Protein AF-A0A7C3IWN6-F1 (afdb_monomer)

Secondary structure (DSSP, 8-state):
-------HHHHHHHHHHHHHHHHHHHH--SS--SS--HHHHHHHHHHHHHHHHHHBSSHHHHHHTSTT--HHHHHHHHHHHHH-SS--BSB-SS-HHHHHTS-HHHHHHHHHHHHHHHHH-HHHHHHHHHHHHHTT---HHHHHHHHHHHHT-TTHHHHHHHTHHHHHHHHHHHH-HHHHHHHHHHHHHHHHTTT--SSHHHHHHHHHHTGGG-SSS-HHHHHHHHHHHHT---GGG--TTT-HHHHHHHHHTT-SSS-SSS-HHHHHHHHTSTTSTTHHHHTSSHHHHHHHHHHHHHH-S---HHHHHHHHHHHHTTT------GGG---HHHHHHHHHHH---HHHHHHHHHHHHHT--TT-S-SEEEEEE--SGGGG--STT-TTHHHHHHHHHHHHHHHHSSEEEEEE--SSS--HHHHHHHHHHT-BTTB--SEEEEES-S--SSSTTHHHHHHHHHHHHH-----EEEEE----TTTTTTS--S-SSSEEEEE-SSGGGHHHHHHHHHHHHHHHHHHHHHHHHHHH----SS--TT---

Solvent-accessible surface area (backbone atoms only — not comparable to full-atom values): 29205 Å² total; per-residue (Å²): 136,93,76,70,70,66,52,75,73,53,46,58,56,48,39,54,45,47,50,53,35,50,30,40,28,19,15,22,67,58,56,44,29,80,90,32,56,34,67,54,19,50,48,36,50,49,52,42,45,51,50,24,28,52,47,19,57,59,49,40,41,59,51,33,54,43,61,34,45,23,62,46,40,36,41,51,36,54,52,46,49,65,71,43,75,86,65,58,33,80,43,51,66,55,58,68,60,53,35,60,76,69,37,41,52,53,26,26,50,47,43,22,52,45,48,34,30,75,77,68,30,60,71,52,50,56,48,41,49,47,48,32,52,76,70,70,57,66,51,70,69,55,36,51,48,53,43,8,56,54,55,28,34,92,59,39,69,58,46,40,65,73,40,21,72,60,53,38,54,41,51,39,58,58,56,30,67,71,51,43,54,52,52,50,51,51,37,53,48,22,62,76,56,77,72,45,72,95,46,71,67,57,50,53,52,42,44,71,75,48,48,68,23,17,81,86,50,56,73,68,62,50,31,52,51,52,27,49,41,73,70,72,52,61,75,88,77,40,46,60,87,85,28,56,44,63,29,38,45,61,47,37,62,61,41,65,81,86,44,32,61,53,44,67,72,54,49,52,57,43,41,68,32,85,85,24,76,48,10,76,82,35,41,70,46,75,66,33,38,51,54,44,51,30,52,49,63,66,49,41,72,59,67,50,52,52,57,49,51,65,33,47,72,61,28,54,79,51,72,37,88,71,94,70,67,54,68,74,37,86,48,66,66,34,53,42,55,40,26,76,74,75,51,79,48,72,66,55,50,51,21,50,51,54,46,20,56,77,48,31,43,84,84,51,90,45,46,33,34,38,34,40,38,55,58,22,62,74,38,39,46,42,77,67,50,41,63,42,44,29,39,40,40,43,58,48,33,52,46,20,48,62,56,35,30,80,42,73,48,81,33,58,32,68,66,69,47,33,41,59,38,64,30,50,56,54,49,57,70,73,48,43,96,91,57,58,62,58,31,37,40,37,34,38,72,39,72,43,72,70,53,72,55,46,40,24,52,52,51,52,50,51,38,68,75,64,70,52,96,58,54,32,32,35,37,24,33,60,49,39,45,42,58,82,79,66,72,47,66,55,32,99,64,84,49,48,80,37,53,33,53,33,60,52,15,48,55,50,52,56,49,48,54,45,37,77,79,41,44,66,62,51,51,52,52,52,51,52,53,38,67,68,47,89,58,54,75,45,59,70,88,80,84,81,128

Nearest PDB structures (foldseek):
  8q3y-assembly1_B  TM=4.444E-01  e=5.838E+00  Thermoanaerobacter brockii subsp. finnii Ako-1
  2vy9-assembly2_B  TM=4.119E-01  e=6.347E+00  Neomoorella thermoacetica

pLDDT: mean 85.52, std 11.86, range [25.98, 97.94]

Foldseek 3Di:
DPAWPDDPVLLVLLLVLLLLLLLLFLFLQLDDFPPDHSVLSLVLLLVSLQSNFQAELCRLLLSLLAWNTHLSSLLNNLLVCLVCVDDTHPDYRDDPCCCPVVCLVVLSNLSSLVNSCVQPRPVSVLVSLVVCVVVLRADPSNLLLLLLVQQLDPCNLQCCQVVLQSNLVSLCSRQPDVLLVLLLVLLVCCLVVVNDGPDVVSVVSCVVRHCVSHVPDDSNLSSQSSCSSVVNHDLVSADCVSRVAVVLLVVLLAPVLPHAARDLVSSCVNLCDPPHNCVVVQPVDPVSVLQNSLSNVLRHDHQDLLRCLQCVVVNVVSVRDDDGQLLNDQDLVSLVVSCVVPNDDPSSVVSLLSNLLVLAQPPPPWAEEEEEAEPAPCQQGDVSNPGNQSVSQRVSLVSNVVNHYNHYDYFYDDDNFDDVQVSVVVSVVPDDPVRHGQEYEYEDLLDHPVDQLNNQVSVVVVCVVVVDPYQYEYEYCRRDSQSPHPSHDSHPDRYHYHYHVHSSSVSVSVVSVVSVVPVRVSSVVSSVVSVPNPRDSNPPPPPDD

Mean predicted aligned error: 8.14 Å

Structure (mmCIF, N/CA/C/O backbone):
data_AF-A0A7C3IWN6-F1
#
_entry.id   AF-A0A7C3IWN6-F1
#
loop_
_atom_site.group_PDB
_atom_site.id
_atom_site.type_symbol
_atom_site.label_atom_id
_atom_site.label_alt_id
_atom_site.label_comp_id
_atom_site.label_asym_id
_atom_site.label_entity_id
_atom_site.label_seq_id
_atom_site.pdbx_PDB_ins_code
_atom_site.Cartn_x
_atom_site.Cartn_y
_atom_site.Cartn_z
_atom_site.occupancy
_atom_site.B_iso_or_equiv
_atom_site.auth_seq_id
_atom_site.auth_comp_id
_atom_site.auth_asym_id
_atom_site.auth_atom_id
_atom_site.pdbx_PDB_model_num
ATOM 1 N N . MET A 1 1 ? 15.234 6.801 25.440 1.00 51.56 1 MET A N 1
ATOM 2 C CA . MET A 1 1 ? 14.838 8.104 26.023 1.00 51.56 1 MET A CA 1
ATOM 3 C C . MET A 1 1 ? 14.051 7.886 27.306 1.00 51.56 1 MET A C 1
ATOM 5 O O . MET A 1 1 ? 13.189 7.011 27.301 1.00 51.56 1 MET A O 1
ATOM 9 N N . GLU A 1 2 ? 14.326 8.645 28.375 1.00 46.66 2 GLU A N 1
ATOM 10 C CA . GLU A 1 2 ? 13.644 8.454 29.668 1.00 46.66 2 GLU A CA 1
ATOM 11 C C . GLU A 1 2 ? 12.319 9.219 29.835 1.00 46.66 2 GLU A C 1
ATOM 13 O O . GLU A 1 2 ? 11.470 8.698 30.548 1.00 46.66 2 GLU A O 1
ATOM 18 N N . GLN A 1 3 ? 12.033 10.358 29.175 1.00 59.91 3 GLN A N 1
ATOM 19 C CA . GLN A 1 3 ? 10.732 11.047 29.352 1.00 59.91 3 GLN A CA 1
ATOM 20 C C . GLN A 1 3 ? 10.265 11.841 28.110 1.00 59.91 3 GLN A C 1
ATOM 22 O O . GLN A 1 3 ? 11.054 12.544 27.487 1.00 59.91 3 GLN A O 1
ATOM 27 N N . LEU A 1 4 ? 8.968 11.745 27.760 1.00 72.44 4 LEU A N 1
ATOM 28 C CA . LEU A 1 4 ? 8.301 12.650 26.800 1.00 72.44 4 LEU A CA 1
ATOM 29 C C . LEU A 1 4 ? 8.274 14.084 27.345 1.00 72.44 4 LEU A C 1
ATOM 31 O O . LEU A 1 4 ? 8.071 14.274 28.545 1.00 72.44 4 LEU A O 1
ATOM 35 N N . VAL A 1 5 ? 8.360 15.086 26.467 1.00 76.81 5 VAL A N 1
ATOM 36 C CA . VAL A 1 5 ? 8.432 16.516 26.841 1.00 76.81 5 VAL A CA 1
ATOM 37 C C . VAL A 1 5 ? 7.035 17.164 26.935 1.00 76.81 5 VAL A C 1
ATOM 39 O O . VAL A 1 5 ? 6.815 18.285 26.483 1.00 76.81 5 VAL A O 1
ATOM 42 N N . LEU A 1 6 ? 6.050 16.441 27.482 1.00 80.25 6 LEU A N 1
ATOM 43 C CA . LEU A 1 6 ? 4.635 16.837 27.440 1.00 80.25 6 LEU A CA 1
ATOM 44 C C . LEU A 1 6 ? 4.079 17.219 28.816 1.00 80.25 6 LEU A C 1
ATOM 46 O O . LEU A 1 6 ? 4.155 16.451 29.775 1.00 80.25 6 LEU A O 1
ATOM 50 N N . THR A 1 7 ? 3.432 18.382 28.879 1.00 81.06 7 THR A N 1
ATOM 51 C CA . THR A 1 7 ? 2.600 18.825 30.009 1.00 81.06 7 THR A CA 1
ATOM 52 C C . THR A 1 7 ? 1.204 18.190 29.962 1.00 81.06 7 THR A C 1
ATOM 54 O O . THR A 1 7 ? 0.726 17.788 28.900 1.00 81.06 7 THR A O 1
ATOM 57 N N . ALA A 1 8 ? 0.489 18.167 31.093 1.00 78.94 8 ALA A N 1
ATOM 58 C CA . ALA A 1 8 ? -0.887 17.653 31.161 1.00 78.94 8 ALA A CA 1
ATOM 59 C C . ALA A 1 8 ? -1.854 18.369 30.193 1.00 78.94 8 ALA A C 1
ATOM 61 O O . ALA A 1 8 ? -2.677 17.727 29.542 1.00 78.94 8 ALA A O 1
ATOM 62 N N . LYS A 1 9 ? -1.712 19.693 30.030 1.00 81.94 9 LYS A N 1
ATOM 63 C CA . LYS A 1 9 ? -2.507 20.480 29.072 1.00 81.94 9 LYS A CA 1
ATOM 64 C C . LYS A 1 9 ? -2.203 20.104 27.618 1.00 81.94 9 LYS A C 1
ATOM 66 O O . LYS A 1 9 ? -3.108 20.066 26.795 1.00 81.94 9 LYS A O 1
ATOM 71 N N . GLN A 1 10 ? -0.943 19.818 27.288 1.00 83.38 10 GLN A N 1
ATOM 72 C CA . GLN A 1 10 ? -0.580 19.347 25.947 1.00 83.38 10 GLN A CA 1
ATOM 73 C C . GLN A 1 10 ? -1.127 17.940 25.686 1.00 83.38 10 GLN A C 1
ATOM 75 O O . GLN A 1 10 ? -1.595 17.672 24.583 1.00 83.38 10 GLN A O 1
ATOM 80 N N . LEU A 1 11 ? -1.143 17.066 26.698 1.00 82.81 11 LEU A N 1
ATOM 81 C CA . LEU A 1 11 ? -1.686 15.711 26.572 1.00 82.81 11 LEU A CA 1
ATOM 82 C C . LEU A 1 11 ? -3.178 15.699 26.217 1.00 82.81 11 LEU A C 1
ATOM 84 O O . LEU A 1 11 ? -3.573 14.897 25.377 1.00 82.81 11 LEU A O 1
ATOM 88 N N . SER A 1 12 ? -4.002 16.593 26.778 1.00 80.19 12 SER A N 1
ATOM 89 C CA . SER A 1 12 ? -5.434 16.641 26.436 1.00 80.19 12 SER A CA 1
ATOM 90 C C . SER A 1 12 ? -5.687 17.086 24.990 1.00 80.19 12 SER A C 1
ATOM 92 O O . SER A 1 12 ? -6.529 16.502 24.306 1.00 80.19 12 SER A O 1
ATOM 94 N N . VAL A 1 13 ? -4.921 18.064 24.494 1.00 83.44 13 VAL A N 1
ATOM 95 C CA . VAL A 1 13 ? -4.983 18.509 23.090 1.00 83.44 13 VAL A CA 1
ATOM 96 C C . VAL A 1 13 ? -4.511 17.397 22.152 1.00 83.44 13 VAL A C 1
ATOM 98 O O . VAL A 1 13 ? -5.195 17.082 21.179 1.00 83.44 13 VAL A O 1
ATOM 101 N N . ILE A 1 14 ? -3.385 16.750 22.472 1.00 84.81 14 ILE A N 1
ATOM 102 C CA . ILE A 1 14 ? -2.850 15.628 21.690 1.00 84.81 14 ILE A CA 1
ATOM 103 C C . ILE A 1 14 ? -3.835 14.459 21.653 1.00 84.81 14 ILE A C 1
ATOM 105 O O . ILE A 1 14 ? -4.045 13.892 20.584 1.00 84.81 14 ILE A O 1
ATOM 109 N N . LYS A 1 15 ? -4.463 14.117 22.784 1.00 84.50 15 LYS A N 1
ATOM 110 C CA . LYS A 1 15 ? -5.457 13.039 22.881 1.00 84.50 15 LYS A CA 1
ATOM 111 C C . LYS A 1 15 ? -6.583 13.228 21.869 1.00 84.50 15 LYS A C 1
ATOM 113 O O . LYS A 1 15 ? -6.860 12.310 21.103 1.00 84.50 15 LYS A O 1
ATOM 118 N N . LYS A 1 16 ? -7.190 14.420 21.826 1.00 81.50 16 LYS A N 1
ATOM 119 C CA . LYS A 1 16 ? -8.273 14.719 20.878 1.00 81.50 16 LYS A CA 1
ATOM 120 C C . LYS A 1 16 ? -7.792 14.608 19.428 1.00 81.50 16 LYS A C 1
ATOM 122 O O . LYS A 1 16 ? -8.375 13.860 18.652 1.00 81.50 16 LYS A O 1
ATOM 127 N N . SER A 1 17 ? -6.679 15.266 19.093 1.00 84.19 17 SER A N 1
ATOM 128 C CA . SER A 1 17 ? -6.111 15.216 17.738 1.00 84.19 17 SER A CA 1
ATOM 129 C C . SER A 1 17 ? -5.754 13.792 17.295 1.00 84.19 17 SER A C 1
ATOM 131 O O . SER A 1 17 ? -5.928 13.452 16.127 1.00 84.19 17 SER A O 1
ATOM 133 N N . LEU A 1 18 ? -5.265 12.946 18.207 1.00 84.19 18 LEU A N 1
ATOM 134 C CA . LEU A 1 18 ? -4.942 11.546 17.932 1.00 84.19 18 LEU A CA 1
ATOM 135 C C . LEU A 1 18 ? -6.180 10.699 17.650 1.00 84.19 18 LEU A C 1
ATOM 137 O O . LEU A 1 18 ? -6.145 9.918 16.705 1.00 84.19 18 LEU A O 1
ATOM 141 N N . ILE A 1 19 ? -7.247 10.833 18.440 1.00 79.94 19 ILE A N 1
ATOM 142 C CA . ILE A 1 19 ? -8.490 10.068 18.245 1.00 79.94 19 ILE A CA 1
ATOM 143 C C . ILE A 1 19 ? -9.098 10.392 16.873 1.00 79.94 19 ILE A C 1
ATOM 145 O O . ILE A 1 19 ? -9.362 9.483 16.079 1.00 79.94 19 ILE A O 1
ATOM 149 N N . ASP A 1 20 ? -9.214 11.681 16.552 1.00 79.69 20 ASP A N 1
ATOM 150 C CA . ASP A 1 20 ? -9.702 12.156 15.252 1.00 79.69 20 ASP A CA 1
ATOM 151 C C . ASP A 1 20 ? -8.784 11.664 14.112 1.00 79.69 20 ASP A C 1
ATOM 153 O O . ASP A 1 20 ? -9.222 11.159 13.074 1.00 79.69 20 ASP A O 1
ATOM 157 N N . GLY A 1 21 ? -7.467 11.759 14.323 1.00 84.69 21 GLY A N 1
ATOM 158 C CA . GLY A 1 21 ? -6.454 11.328 13.366 1.00 84.69 21 GLY A CA 1
ATOM 159 C C . GLY A 1 21 ? -6.480 9.825 13.083 1.00 84.69 21 GLY A C 1
ATOM 160 O O . GLY A 1 21 ? -6.393 9.436 11.920 1.00 84.69 21 GLY A O 1
ATOM 161 N N . ILE A 1 22 ? -6.608 8.981 14.112 1.00 83.50 22 ILE A N 1
ATOM 162 C CA . ILE A 1 22 ? -6.653 7.514 13.988 1.00 83.50 22 ILE A CA 1
ATOM 163 C C . ILE A 1 22 ? -7.900 7.079 13.219 1.00 83.50 22 ILE A C 1
ATOM 165 O O . ILE A 1 22 ? -7.792 6.231 12.331 1.00 83.50 22 ILE A O 1
ATOM 169 N N . SER A 1 23 ? -9.042 7.705 13.503 1.00 78.06 23 SER A N 1
ATOM 170 C CA . SER A 1 23 ? -10.306 7.479 12.794 1.00 78.06 23 SER A CA 1
ATOM 171 C C . SER A 1 23 ? -10.145 7.711 11.294 1.00 78.06 23 SER A C 1
ATOM 173 O O . SER A 1 23 ? -10.346 6.805 10.486 1.00 78.06 23 SER A O 1
ATOM 175 N N . ILE A 1 24 ? -9.632 8.873 10.893 1.00 81.69 24 ILE A N 1
ATOM 176 C CA . ILE A 1 24 ? -9.395 9.162 9.471 1.00 81.69 24 ILE A CA 1
ATOM 177 C C . ILE A 1 24 ? -8.308 8.249 8.874 1.00 81.69 24 ILE A C 1
ATOM 179 O O . ILE A 1 24 ? -8.441 7.787 7.735 1.00 81.69 24 ILE A O 1
ATOM 183 N N . ALA A 1 25 ? -7.248 7.955 9.631 1.00 84.06 25 ALA A N 1
ATOM 184 C CA . ALA A 1 25 ? -6.121 7.139 9.189 1.00 84.06 25 ALA A CA 1
ATOM 185 C C . ALA A 1 25 ? -6.499 5.677 8.903 1.00 84.06 25 ALA A C 1
ATOM 187 O O . ALA A 1 25 ? -5.943 5.095 7.971 1.00 84.06 25 ALA A O 1
ATOM 188 N N . SER A 1 26 ? -7.424 5.074 9.653 1.00 79.19 26 SER A N 1
ATOM 189 C CA . SER A 1 26 ? -7.882 3.693 9.425 1.00 79.19 26 SER A CA 1
ATOM 190 C C . SER A 1 26 ? -8.974 3.583 8.364 1.00 79.19 26 SER A C 1
ATOM 192 O O . SER A 1 26 ? -9.143 2.517 7.768 1.00 79.19 26 SER A O 1
ATOM 194 N N . GLY A 1 27 ? -9.728 4.654 8.119 1.00 72.69 27 GLY A N 1
ATOM 195 C CA . GLY A 1 27 ? -10.936 4.601 7.303 1.00 72.69 27 GLY A CA 1
ATOM 196 C C . GLY A 1 27 ? -10.864 5.165 5.902 1.00 72.69 27 GLY A C 1
ATOM 197 O O . GLY A 1 27 ? -11.440 4.601 4.967 1.00 72.69 27 GLY A O 1
ATOM 198 N N . ALA A 1 28 ? -10.192 6.304 5.744 1.00 71.88 28 ALA A N 1
ATOM 199 C CA . ALA A 1 28 ? -10.291 7.091 4.526 1.00 71.88 28 ALA A CA 1
ATOM 200 C C . ALA A 1 28 ? -9.415 6.483 3.420 1.00 71.88 28 ALA A C 1
ATOM 202 O O . ALA A 1 28 ? -8.184 6.570 3.439 1.00 71.88 28 ALA A O 1
ATOM 203 N N . ARG A 1 29 ? -10.043 5.836 2.432 1.00 69.38 29 ARG A N 1
ATOM 204 C CA . ARG A 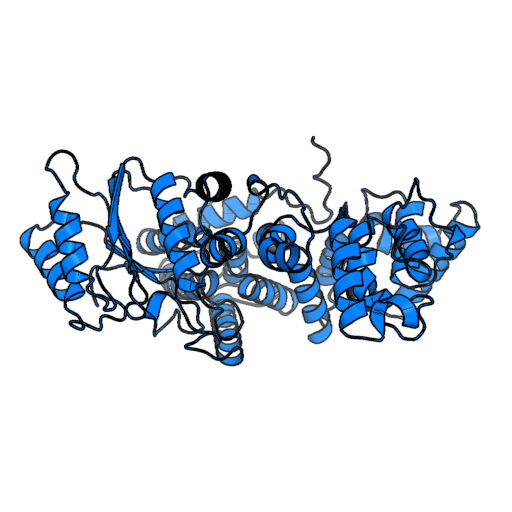1 29 ? -9.342 5.085 1.372 1.00 69.38 29 ARG A CA 1
ATOM 205 C C . ARG A 1 29 ? -8.811 5.960 0.229 1.00 69.38 29 ARG A C 1
ATOM 207 O O . ARG A 1 29 ? -7.945 5.503 -0.524 1.00 69.38 29 ARG A O 1
ATOM 214 N N . GLY A 1 30 ? -9.286 7.201 0.096 1.00 61.19 30 GLY A N 1
ATOM 215 C CA . GLY A 1 30 ? -8.877 8.141 -0.959 1.00 61.19 30 GLY A CA 1
ATOM 216 C C . GLY A 1 30 ? -9.488 7.839 -2.334 1.00 61.19 30 GLY A C 1
ATOM 217 O O . GLY A 1 30 ? -8.896 8.168 -3.370 1.00 61.19 30 GLY A O 1
ATOM 218 N N . GLY A 1 31 ? -10.633 7.155 -2.361 1.00 65.44 31 GLY A N 1
ATOM 219 C CA . GLY A 1 31 ? -11.402 6.821 -3.561 1.00 65.44 31 GLY A CA 1
ATOM 220 C C . GLY A 1 31 ? -12.891 6.885 -3.247 1.00 65.44 31 GLY A C 1
ATOM 221 O O . GLY A 1 31 ? -13.251 6.611 -2.114 1.00 65.44 31 GLY A O 1
ATOM 222 N N . ALA A 1 32 ? -13.726 7.248 -4.224 1.00 62.03 32 ALA A N 1
ATOM 223 C CA . ALA A 1 32 ? -15.153 7.480 -3.997 1.00 62.03 32 ALA A CA 1
ATOM 224 C C . ALA A 1 32 ? -15.847 6.289 -3.320 1.00 62.03 32 ALA A C 1
ATOM 226 O O . ALA A 1 32 ? -15.535 5.125 -3.593 1.00 62.03 32 ALA A O 1
ATOM 227 N N . THR A 1 33 ? -16.777 6.617 -2.440 1.00 68.06 33 THR A N 1
ATOM 228 C CA . THR A 1 33 ? -17.611 5.708 -1.665 1.00 68.06 33 THR A CA 1
ATOM 229 C C . THR A 1 33 ? -19.075 5.960 -2.002 1.00 68.06 33 THR A C 1
ATOM 231 O O . THR A 1 33 ? -19.389 6.855 -2.784 1.00 68.06 33 THR A O 1
ATOM 234 N N . TYR A 1 34 ? -19.981 5.130 -1.495 1.00 66.06 34 TYR A N 1
ATOM 235 C CA . TYR A 1 34 ? -21.411 5.315 -1.712 1.00 66.06 34 TYR A CA 1
ATOM 236 C C . TYR A 1 34 ? -21.868 6.644 -1.108 1.00 66.06 34 TYR A C 1
ATOM 238 O O . TYR A 1 34 ? -22.694 7.334 -1.695 1.00 66.06 34 TYR A O 1
ATOM 246 N N . TYR A 1 35 ? -21.249 7.010 0.013 1.00 65.00 35 TYR A N 1
ATOM 247 C CA . TYR A 1 35 ? -21.550 8.220 0.761 1.00 65.00 35 TYR A CA 1
ATOM 248 C C . TYR A 1 35 ? -20.703 9.435 0.344 1.00 65.00 35 TYR A C 1
ATOM 250 O O . TYR A 1 35 ? -21.166 10.555 0.519 1.00 65.00 35 TYR A O 1
ATOM 258 N N . HIS A 1 36 ? -19.505 9.254 -0.246 1.00 69.00 36 HIS A N 1
ATOM 259 C CA . HIS A 1 36 ? -18.585 10.371 -0.545 1.00 69.00 36 HIS A CA 1
ATOM 260 C C . HIS A 1 36 ? -17.954 10.332 -1.923 1.00 69.00 36 HIS A C 1
ATOM 262 O O . HIS A 1 36 ? -17.495 9.302 -2.422 1.00 69.00 36 HIS A O 1
ATOM 268 N N . SER A 1 37 ? -17.762 11.520 -2.476 1.00 74.19 37 SER A N 1
ATOM 269 C CA . SER A 1 37 ? -16.832 11.734 -3.572 1.00 74.19 37 SER A CA 1
ATOM 270 C C . SER A 1 37 ? -15.386 11.462 -3.141 1.00 74.19 37 SER A C 1
ATOM 272 O O . SER A 1 37 ? -15.002 11.443 -1.966 1.00 74.19 37 SER A O 1
ATOM 274 N N . LYS A 1 38 ? -14.527 11.258 -4.136 1.00 79.88 38 LYS A N 1
ATOM 275 C CA . LYS A 1 38 ? -13.089 11.113 -3.905 1.00 79.88 38 LYS A CA 1
ATOM 276 C C . LYS A 1 38 ? -12.481 12.412 -3.362 1.00 79.88 38 LYS A C 1
ATOM 278 O O . LYS A 1 38 ? -11.534 12.370 -2.578 1.00 79.88 38 LYS A O 1
ATOM 283 N N . GLU A 1 39 ? -12.993 13.545 -3.819 1.00 81.31 39 GLU A N 1
ATOM 284 C CA . GLU A 1 39 ? -12.547 14.883 -3.461 1.00 81.31 39 GLU A CA 1
ATOM 285 C C . GLU A 1 39 ? -12.788 15.162 -1.974 1.00 81.31 39 GLU A C 1
ATOM 287 O O . GLU A 1 39 ? -11.860 15.594 -1.291 1.00 81.31 39 GLU A O 1
ATOM 292 N N . GLU A 1 40 ? -13.969 14.825 -1.451 1.00 79.38 40 GLU A N 1
ATOM 293 C CA . GLU A 1 40 ? -14.298 14.953 -0.023 1.00 79.38 40 GLU A CA 1
ATOM 294 C C . GLU A 1 40 ? -13.357 14.123 0.856 1.00 79.38 40 GLU A C 1
ATOM 296 O O . GLU A 1 40 ? -12.817 14.628 1.841 1.00 79.38 40 GLU A O 1
ATOM 301 N N . GLN A 1 41 ? -13.064 12.877 0.464 1.00 79.94 41 GLN A N 1
ATOM 302 C CA . GLN A 1 41 ? -12.092 12.043 1.184 1.00 79.94 41 GLN A CA 1
ATOM 303 C C . GLN A 1 41 ? -10.690 12.639 1.185 1.00 79.94 41 GLN A C 1
ATOM 305 O O . GLN A 1 41 ? -10.007 12.637 2.210 1.00 79.94 41 GLN A O 1
ATOM 310 N N . ASP A 1 42 ? -10.248 13.156 0.042 1.00 83.88 42 ASP A N 1
ATOM 311 C CA . ASP A 1 42 ? -8.942 13.794 -0.066 1.00 83.88 42 ASP A CA 1
ATOM 312 C C . ASP A 1 42 ? -8.864 15.072 0.790 1.00 83.88 42 ASP A C 1
ATOM 314 O O . ASP A 1 42 ? -7.796 15.361 1.335 1.00 83.88 42 ASP A O 1
ATOM 318 N N . VAL A 1 43 ? -9.961 15.825 0.927 1.00 85.56 43 VAL A N 1
ATOM 319 C CA . VAL A 1 43 ? -10.049 17.000 1.811 1.00 85.56 43 VAL A CA 1
ATOM 320 C C . VAL A 1 43 ? -9.992 16.584 3.279 1.00 85.56 43 VAL A C 1
ATOM 322 O O . VAL A 1 43 ? -9.183 17.136 4.022 1.00 85.56 43 VAL A O 1
ATOM 325 N N . ALA A 1 44 ? -10.760 15.577 3.694 1.00 83.38 44 ALA A N 1
ATOM 326 C CA . ALA A 1 44 ? -10.763 15.109 5.080 1.00 83.38 44 ALA A CA 1
ATOM 327 C C . ALA A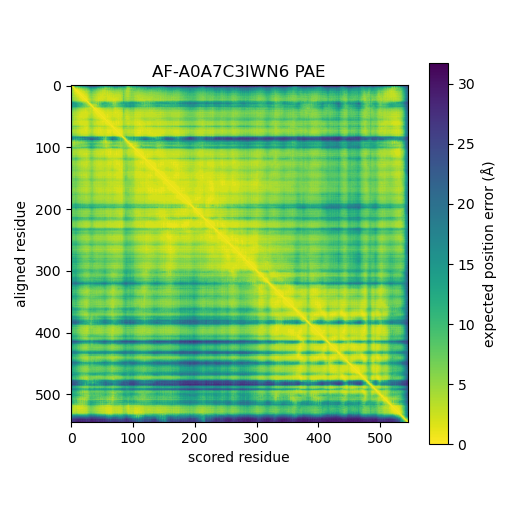 1 44 ? -9.390 14.593 5.533 1.00 83.38 44 ALA A C 1
ATOM 329 O O . ALA A 1 44 ? -8.906 14.976 6.598 1.00 83.38 44 ALA A O 1
ATOM 330 N N . ILE A 1 45 ? -8.710 13.801 4.695 1.00 87.94 45 ILE A N 1
ATOM 331 C CA . ILE A 1 45 ? -7.351 13.313 4.986 1.00 87.94 45 ILE A CA 1
ATOM 332 C C . ILE A 1 45 ? -6.377 14.481 5.162 1.00 87.94 45 ILE A C 1
ATOM 334 O O . ILE A 1 45 ? -5.579 14.485 6.100 1.00 87.94 45 ILE A O 1
ATOM 338 N N . LYS A 1 46 ? -6.440 15.484 4.279 1.00 88.62 46 LYS A N 1
ATOM 339 C CA . LYS A 1 46 ? -5.582 16.672 4.382 1.00 88.62 46 LYS A CA 1
ATOM 340 C C . LYS A 1 46 ? -5.875 17.467 5.646 1.00 88.62 46 LYS A C 1
ATOM 342 O O . LYS A 1 46 ? -4.932 17.822 6.341 1.00 88.62 46 LYS A O 1
ATOM 347 N N . ASN A 1 47 ? -7.146 17.692 5.971 1.00 87.81 47 ASN A N 1
ATOM 348 C CA . ASN A 1 47 ? -7.550 18.420 7.173 1.00 87.81 47 ASN A CA 1
ATOM 349 C C . ASN A 1 47 ? -7.083 17.702 8.445 1.00 87.81 47 ASN A C 1
ATOM 351 O O . ASN A 1 47 ? -6.515 18.341 9.329 1.00 87.81 47 ASN A O 1
ATOM 355 N N . ALA A 1 48 ? -7.240 16.376 8.511 1.00 88.12 48 ALA A N 1
ATOM 356 C CA . ALA A 1 48 ? -6.752 15.570 9.628 1.00 88.12 48 ALA A CA 1
ATOM 357 C C . ALA A 1 48 ? -5.229 15.685 9.780 1.00 88.12 48 ALA A C 1
ATOM 359 O O . ALA A 1 48 ? -4.728 15.948 10.870 1.00 88.12 48 ALA A O 1
ATOM 360 N N . ILE A 1 49 ? -4.480 15.571 8.681 1.00 89.75 49 ILE A N 1
ATOM 361 C CA . ILE A 1 49 ? -3.018 15.710 8.699 1.00 89.75 49 ILE A CA 1
ATOM 362 C C . ILE A 1 49 ? -2.592 17.123 9.096 1.00 89.75 49 ILE A C 1
ATOM 364 O O . ILE A 1 49 ? -1.672 17.271 9.897 1.00 89.75 49 ILE A O 1
ATOM 368 N N . SER A 1 50 ? -3.260 18.158 8.589 1.00 88.19 50 SER A N 1
ATOM 369 C CA . SER A 1 50 ? -3.003 19.545 8.978 1.00 88.19 50 SER A CA 1
ATOM 370 C C . SER A 1 50 ? -3.276 19.787 10.464 1.00 88.19 50 SER A C 1
ATOM 372 O O . SER A 1 50 ? -2.472 20.455 11.109 1.00 88.19 50 SER A O 1
ATOM 374 N N . SER A 1 51 ? -4.346 19.211 11.020 1.00 87.38 51 SER A N 1
ATOM 375 C CA . SER A 1 51 ? -4.664 19.275 12.456 1.00 87.38 51 SER A CA 1
ATOM 376 C C . SER A 1 51 ? -3.621 18.552 13.322 1.00 87.38 51 SER A C 1
ATOM 378 O O . SER A 1 51 ? -3.165 19.058 14.350 1.00 87.38 51 SER A O 1
ATOM 380 N N . LEU A 1 52 ? -3.164 17.379 12.881 1.00 90.00 52 LEU A N 1
ATOM 381 C CA . LEU A 1 52 ? -2.092 16.654 13.561 1.00 90.00 52 LEU A CA 1
ATOM 382 C C . LEU A 1 52 ? -0.794 17.470 13.545 1.00 90.00 52 LEU A C 1
ATOM 384 O O . LEU A 1 52 ? -0.207 17.673 14.602 1.00 90.00 52 LEU A O 1
ATOM 388 N N . TYR A 1 53 ? -0.398 18.008 12.384 1.00 87.38 53 TYR A N 1
ATOM 389 C CA . TYR A 1 53 ? 0.794 18.854 12.246 1.00 87.38 53 TYR A CA 1
ATOM 390 C C . TYR A 1 53 ? 0.709 20.166 13.030 1.00 87.38 53 TYR A C 1
ATOM 392 O O . TYR A 1 53 ? 1.743 20.649 13.490 1.00 87.38 53 TYR A O 1
ATOM 400 N N . SER A 1 54 ? -0.475 20.770 13.175 1.00 85.75 54 SER A N 1
ATOM 401 C CA . SER A 1 54 ? -0.638 21.970 14.007 1.00 85.75 54 SER A CA 1
ATOM 402 C C . SER A 1 54 ? -0.473 21.647 15.493 1.00 85.75 54 SER A C 1
ATOM 404 O O . SER A 1 54 ? 0.032 22.475 16.249 1.00 85.75 54 SER A O 1
ATOM 406 N N . THR A 1 55 ? -0.816 20.422 15.900 1.00 87.50 55 THR A N 1
ATOM 407 C CA . THR A 1 55 ? -0.635 19.936 17.270 1.00 87.50 55 THR A CA 1
ATOM 408 C C . THR A 1 55 ? 0.827 19.573 17.543 1.00 87.50 55 THR A C 1
ATOM 410 O O . THR A 1 55 ? 1.457 20.171 18.415 1.00 87.50 55 THR A O 1
ATOM 413 N N . SER A 1 56 ? 1.389 18.631 16.783 1.00 86.94 56 SER A N 1
ATOM 414 C CA . SER A 1 56 ? 2.779 18.173 16.893 1.00 86.94 56 SER A CA 1
ATOM 415 C C . SER A 1 56 ? 3.275 17.654 15.543 1.00 86.94 56 SER A C 1
ATOM 417 O O . SER A 1 56 ? 2.557 16.991 14.791 1.00 86.94 56 SER A O 1
ATOM 419 N N . LYS A 1 57 ? 4.542 17.931 15.237 1.00 85.38 57 LYS A N 1
ATOM 420 C CA . LYS A 1 57 ? 5.178 17.525 13.978 1.00 85.38 57 LYS A CA 1
ATOM 421 C C . LYS A 1 57 ? 5.302 16.005 13.833 1.00 85.38 57 LYS A C 1
ATOM 423 O O . LYS A 1 57 ? 5.307 15.482 12.722 1.00 85.38 57 LYS A O 1
ATOM 428 N N . GLU A 1 58 ? 5.422 15.301 14.948 1.00 88.06 58 GLU A N 1
ATOM 429 C CA . GLU A 1 58 ? 5.696 13.870 15.021 1.00 88.06 58 GLU A CA 1
ATOM 430 C C . GLU A 1 58 ? 4.434 13.026 14.799 1.00 88.06 58 GLU A C 1
ATOM 432 O O . GLU A 1 58 ? 4.511 11.929 14.238 1.00 88.06 58 GLU A O 1
ATOM 437 N N . LEU A 1 59 ? 3.264 13.548 15.186 1.00 89.94 59 LEU A N 1
ATOM 438 C CA . LEU A 1 59 ? 1.992 12.819 15.187 1.00 89.94 59 LEU A CA 1
ATOM 439 C C . LEU A 1 59 ? 1.614 12.175 13.842 1.00 89.94 59 LEU A C 1
ATOM 441 O O . LEU A 1 59 ? 1.305 10.981 13.840 1.00 89.94 59 LEU A O 1
ATOM 445 N N . PRO A 1 60 ? 1.658 12.876 12.691 1.00 91.62 60 PRO A N 1
ATOM 446 C CA . PRO A 1 60 ? 1.282 12.280 11.409 1.00 91.62 60 PRO A CA 1
ATOM 447 C C . PRO A 1 60 ? 2.130 11.056 11.052 1.00 91.62 60 PRO A C 1
ATOM 449 O O . PRO A 1 60 ? 1.608 10.065 10.540 1.00 91.62 60 PRO A O 1
ATOM 452 N N . LEU A 1 61 ? 3.436 11.103 11.339 1.00 90.81 61 LEU A N 1
ATOM 453 C CA . LEU A 1 61 ? 4.341 9.985 11.080 1.00 90.81 61 LEU A CA 1
ATOM 454 C C . LEU A 1 61 ? 4.191 8.867 12.112 1.00 90.81 61 LEU A C 1
ATOM 456 O O . LEU A 1 61 ? 4.262 7.702 11.724 1.00 90.81 61 LEU A O 1
ATOM 460 N N . ILE A 1 62 ? 3.940 9.187 13.385 1.00 90.69 62 ILE A N 1
ATOM 461 C CA . ILE A 1 62 ? 3.601 8.184 14.406 1.00 90.69 62 ILE A CA 1
ATOM 462 C C . ILE A 1 62 ? 2.366 7.388 13.972 1.00 90.69 62 ILE A C 1
ATOM 464 O O . ILE A 1 62 ? 2.388 6.154 14.003 1.00 90.69 62 ILE A O 1
ATOM 468 N N . LEU A 1 63 ? 1.329 8.079 13.488 1.00 90.44 63 LEU A N 1
ATOM 469 C CA . LEU A 1 63 ? 0.137 7.433 12.952 1.00 90.44 63 LEU A CA 1
ATOM 470 C C . LEU A 1 63 ? 0.443 6.642 11.683 1.00 90.44 63 LEU A C 1
ATOM 472 O O . LEU A 1 63 ? 0.061 5.486 11.603 1.00 90.44 63 LEU A O 1
ATOM 476 N N . ALA A 1 64 ? 1.202 7.180 10.727 1.00 91.56 64 ALA A N 1
ATOM 477 C CA . ALA A 1 64 ? 1.546 6.462 9.493 1.00 91.56 64 ALA A CA 1
ATOM 478 C C . ALA A 1 64 ? 2.361 5.163 9.710 1.00 91.56 64 ALA A C 1
ATOM 480 O O . ALA A 1 64 ? 2.434 4.327 8.806 1.00 91.56 64 ALA A O 1
ATOM 481 N N . ASN A 1 65 ? 2.972 4.982 10.887 1.00 89.75 65 ASN A N 1
ATOM 482 C CA . ASN A 1 65 ? 3.667 3.748 11.271 1.00 89.75 65 ASN A CA 1
ATOM 483 C C . ASN A 1 65 ? 2.748 2.683 11.887 1.00 89.75 65 ASN A C 1
ATOM 485 O O . ASN A 1 65 ? 3.189 1.547 12.055 1.00 89.75 65 ASN A O 1
ATOM 489 N N . GLN A 1 66 ? 1.489 3.011 12.186 1.00 84.75 66 GLN A N 1
ATOM 490 C CA . GLN A 1 66 ? 0.533 2.047 12.724 1.00 84.75 66 GLN A CA 1
ATOM 491 C C . GLN A 1 66 ? 0.088 1.033 11.662 1.00 84.75 66 GLN A C 1
ATOM 493 O O . GLN A 1 66 ? 0.026 1.324 10.461 1.00 84.75 66 GLN A O 1
ATOM 498 N N . ASN A 1 67 ? -0.256 -0.171 12.116 1.00 79.25 67 ASN A N 1
ATOM 499 C CA . ASN A 1 67 ? -0.844 -1.194 11.259 1.00 79.25 67 ASN A CA 1
ATOM 500 C C . ASN A 1 67 ? -2.269 -0.804 10.834 1.00 79.25 67 ASN A C 1
ATOM 502 O O . ASN A 1 67 ? -2.983 -0.095 11.532 1.00 79.25 67 ASN A O 1
ATOM 506 N N . GLY A 1 68 ? -2.682 -1.242 9.643 1.00 77.56 68 GLY A N 1
ATOM 507 C CA . GLY A 1 68 ? -4.037 -0.993 9.139 1.00 77.56 68 GLY A CA 1
ATOM 508 C C . GLY A 1 68 ? -4.333 0.436 8.663 1.00 77.56 68 GLY A C 1
ATOM 509 O O . GLY A 1 68 ? -5.427 0.682 8.162 1.00 77.56 68 GLY A O 1
ATOM 510 N N . VAL A 1 69 ? -3.371 1.359 8.736 1.00 85.62 69 VAL A N 1
ATOM 511 C CA . VAL A 1 69 ? -3.513 2.721 8.197 1.00 85.62 69 VAL A CA 1
ATOM 512 C C . VAL A 1 69 ? -3.619 2.699 6.675 1.00 85.62 69 VAL A C 1
ATOM 514 O O . VAL A 1 69 ? -2.914 1.951 5.986 1.00 85.62 69 VAL A O 1
ATOM 517 N N . THR A 1 70 ? -4.488 3.542 6.123 1.00 85.94 70 THR A N 1
ATOM 518 C CA . THR A 1 70 ? -4.710 3.600 4.683 1.00 85.94 70 THR A CA 1
ATOM 519 C C . THR A 1 70 ? -3.503 4.171 3.943 1.00 85.94 70 THR A C 1
ATOM 521 O O . THR A 1 70 ? -2.801 5.085 4.383 1.00 85.94 70 THR A O 1
ATOM 524 N N . GLY A 1 71 ? -3.277 3.668 2.728 1.00 88.00 71 GLY A N 1
ATOM 525 C CA . GLY A 1 71 ? -2.152 4.122 1.910 1.00 88.00 71 GLY A CA 1
ATOM 526 C C . GLY A 1 71 ? -2.220 5.596 1.546 1.00 88.00 71 GLY A C 1
ATOM 527 O O . GLY A 1 71 ? -1.179 6.219 1.362 1.00 88.00 71 GLY A O 1
ATOM 528 N N . LYS A 1 72 ? -3.427 6.162 1.433 1.00 88.06 72 LYS A N 1
ATOM 529 C CA . LYS A 1 72 ? -3.604 7.581 1.119 1.00 88.06 72 LYS A CA 1
ATOM 530 C C . LYS A 1 72 ? -3.188 8.460 2.297 1.00 88.06 72 LYS A C 1
ATOM 532 O O . LYS A 1 72 ? -2.480 9.438 2.067 1.00 88.06 72 LYS A O 1
ATOM 537 N N . PHE A 1 73 ? -3.549 8.080 3.524 1.00 90.62 73 PHE A N 1
ATOM 538 C CA . PHE A 1 73 ? -3.091 8.770 4.727 1.00 90.62 73 PHE A CA 1
ATOM 539 C C . PHE A 1 73 ? -1.562 8.730 4.832 1.00 90.62 73 PHE A C 1
ATOM 541 O O . PHE A 1 73 ? -0.930 9.778 4.938 1.00 90.62 73 PHE A O 1
ATOM 548 N N . ILE A 1 74 ? -0.947 7.548 4.676 1.00 92.75 74 ILE A N 1
ATOM 549 C CA . ILE A 1 74 ? 0.521 7.400 4.693 1.00 92.75 74 ILE A CA 1
ATOM 550 C C . ILE A 1 74 ? 1.183 8.280 3.621 1.00 92.75 74 ILE A C 1
ATOM 552 O O . ILE A 1 74 ? 2.173 8.960 3.889 1.00 92.75 74 ILE A O 1
ATOM 556 N N . GLN A 1 75 ? 0.642 8.285 2.398 1.00 92.94 75 GLN A N 1
ATOM 557 C CA . GLN A 1 75 ? 1.156 9.113 1.306 1.00 92.94 75 GLN A CA 1
ATOM 558 C C . GLN A 1 75 ? 1.117 10.601 1.644 1.00 92.94 75 GLN A C 1
ATOM 560 O O . GLN A 1 75 ? 2.100 11.296 1.394 1.00 92.94 75 GLN A O 1
ATOM 565 N N . GLU A 1 76 ? 0.001 11.088 2.178 1.00 92.38 76 GLU A N 1
ATOM 566 C CA . GLU A 1 76 ? -0.163 12.501 2.505 1.00 92.38 76 GLU A CA 1
ATOM 567 C C . GLU A 1 76 ? 0.686 12.894 3.727 1.00 92.38 76 GLU A C 1
ATOM 569 O O . GLU A 1 76 ? 1.300 13.961 3.712 1.00 92.38 76 GLU A O 1
ATOM 574 N N . ALA A 1 77 ? 0.834 12.015 4.726 1.00 92.56 77 ALA A N 1
ATOM 575 C CA . ALA A 1 77 ? 1.714 12.238 5.874 1.00 92.56 77 ALA A CA 1
ATOM 576 C C . ALA A 1 77 ? 3.180 12.374 5.430 1.00 92.56 77 ALA A C 1
ATOM 578 O O . ALA A 1 77 ? 3.837 13.367 5.737 1.00 92.56 77 ALA A O 1
ATOM 579 N N . ILE A 1 78 ? 3.677 11.440 4.609 1.00 93.00 78 ILE A N 1
ATOM 580 C CA . ILE A 1 78 ? 5.050 11.503 4.079 1.00 93.00 78 ILE A CA 1
ATOM 581 C C . ILE A 1 78 ? 5.229 12.700 3.131 1.00 93.00 78 ILE A C 1
ATOM 583 O O . ILE A 1 78 ? 6.283 13.338 3.116 1.00 93.00 78 ILE A O 1
ATOM 587 N N . LEU A 1 79 ? 4.217 13.021 2.318 1.00 92.19 79 LEU A N 1
ATOM 588 C CA . LEU A 1 79 ? 4.256 14.182 1.428 1.00 92.19 79 LEU A CA 1
ATOM 589 C C . LEU A 1 79 ? 4.443 15.477 2.224 1.00 92.19 79 LEU A C 1
ATOM 591 O O . LEU A 1 79 ? 5.284 16.294 1.846 1.00 92.19 79 LEU A O 1
ATOM 595 N N . ASN A 1 80 ? 3.682 15.657 3.305 1.00 89.00 80 ASN A N 1
ATOM 596 C CA . ASN A 1 80 ? 3.788 16.826 4.172 1.00 89.00 80 ASN A CA 1
ATOM 597 C C . ASN A 1 80 ? 5.109 16.849 4.941 1.00 89.00 80 ASN A C 1
ATOM 599 O O . ASN A 1 80 ? 5.722 17.911 5.010 1.00 89.00 80 ASN A O 1
ATOM 603 N N . GLU A 1 81 ? 5.623 15.700 5.382 1.00 88.31 81 GLU A N 1
ATOM 604 C CA . GLU A 1 81 ? 6.945 15.627 6.014 1.00 88.31 81 GLU A CA 1
ATOM 605 C C . GLU A 1 81 ? 8.049 16.152 5.089 1.00 88.31 81 GLU A C 1
ATOM 607 O O . GLU A 1 81 ? 8.943 16.887 5.511 1.00 88.31 81 GLU A O 1
ATOM 612 N N . PHE A 1 82 ? 7.980 15.825 3.796 1.00 88.25 82 PHE A N 1
ATOM 613 C CA . PHE A 1 82 ? 8.938 16.353 2.832 1.00 88.25 82 PHE A CA 1
ATOM 614 C C . PHE A 1 82 ? 8.694 17.818 2.447 1.00 88.25 82 PHE A C 1
ATOM 616 O O . PHE A 1 82 ? 9.635 18.456 1.972 1.00 88.25 82 PHE A O 1
ATOM 623 N N . LYS A 1 83 ? 7.477 18.354 2.613 1.00 85.62 83 LYS A N 1
ATOM 624 C CA . LYS A 1 83 ? 7.178 19.784 2.402 1.00 85.62 83 LYS A CA 1
ATOM 625 C C . LYS A 1 83 ? 7.657 20.636 3.577 1.00 85.62 83 LYS A C 1
ATOM 627 O O . LYS A 1 83 ? 8.307 21.652 3.360 1.00 85.62 83 LYS A O 1
ATOM 632 N N . ASN A 1 84 ? 7.368 20.195 4.797 1.00 74.38 84 ASN A N 1
ATOM 633 C CA . ASN A 1 84 ? 7.488 20.967 6.032 1.00 74.38 84 ASN A CA 1
ATOM 6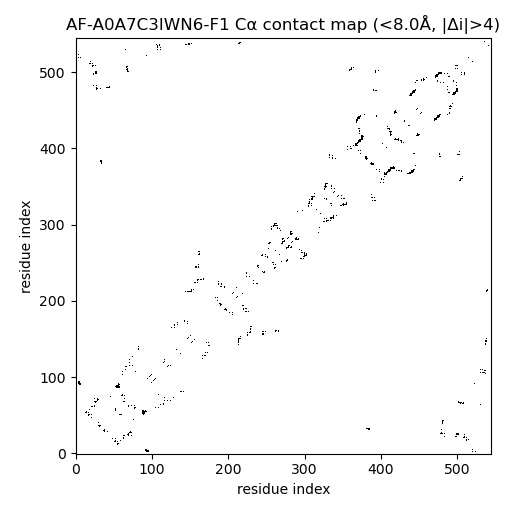34 C C . ASN A 1 84 ? 8.610 20.415 6.925 1.00 74.38 84 ASN A C 1
ATOM 636 O O . ASN A 1 84 ? 8.434 20.193 8.120 1.00 74.38 84 ASN A O 1
ATOM 640 N N . THR A 1 85 ? 9.797 20.190 6.352 1.00 63.16 85 THR A N 1
ATOM 641 C CA . THR A 1 85 ? 10.899 19.485 7.033 1.00 63.16 85 THR A CA 1
ATOM 642 C C . THR A 1 85 ? 11.379 20.148 8.328 1.00 63.16 85 THR A C 1
ATOM 644 O O . THR A 1 85 ? 11.970 19.459 9.155 1.00 63.16 85 THR A O 1
ATOM 647 N N . ALA A 1 86 ? 11.133 21.447 8.538 1.00 56.81 86 ALA A N 1
ATOM 648 C CA . ALA A 1 86 ? 11.587 22.190 9.719 1.00 56.81 86 ALA A CA 1
ATOM 649 C C . ALA A 1 86 ? 10.453 22.591 10.683 1.00 56.81 86 ALA A C 1
ATOM 651 O O . ALA A 1 86 ? 10.647 22.470 11.887 1.00 56.81 86 ALA A O 1
ATOM 652 N N . ASN A 1 87 ? 9.258 22.935 10.192 1.00 60.19 87 ASN A N 1
ATOM 653 C CA . ASN A 1 87 ? 8.236 23.635 10.983 1.00 60.19 87 ASN A CA 1
ATOM 654 C C . ASN A 1 87 ? 7.007 22.759 11.268 1.00 60.19 87 ASN A C 1
ATOM 656 O O . ASN A 1 87 ? 6.522 22.073 10.369 1.00 60.19 87 ASN A O 1
ATOM 660 N N . GLY A 1 88 ? 6.474 22.832 12.490 1.00 57.47 88 GLY A N 1
ATOM 661 C CA . GLY A 1 88 ? 5.183 22.239 12.851 1.00 57.47 88 GLY A CA 1
ATOM 662 C C . GLY A 1 88 ? 5.012 22.054 14.359 1.00 57.47 88 GLY A C 1
ATOM 663 O O . GLY A 1 88 ? 5.989 21.790 15.053 1.00 57.47 88 GLY A O 1
ATOM 664 N N . GLY A 1 89 ? 3.766 22.148 14.824 1.00 64.25 89 GLY A N 1
ATOM 665 C CA . GLY A 1 89 ? 3.346 21.801 16.180 1.00 64.25 89 GLY A CA 1
ATOM 666 C C . GLY A 1 89 ? 3.378 22.940 17.200 1.00 64.25 89 GLY A C 1
ATOM 667 O O . GLY A 1 89 ? 4.356 23.674 17.306 1.00 64.25 89 GLY A O 1
ATOM 668 N N . ALA A 1 90 ? 2.322 23.040 18.007 1.00 68.06 90 ALA A N 1
ATOM 669 C CA . ALA A 1 90 ? 2.308 23.806 19.256 1.00 68.06 90 ALA A CA 1
ATOM 670 C C . ALA A 1 90 ? 3.091 23.106 20.387 1.00 68.06 90 ALA A C 1
ATOM 672 O O . ALA A 1 90 ? 3.359 23.702 21.431 1.00 68.06 90 ALA A O 1
ATOM 673 N N . CYS A 1 91 ? 3.427 21.826 20.206 1.00 73.50 91 CYS A N 1
ATOM 674 C CA . CYS A 1 91 ? 4.192 21.030 21.156 1.00 73.50 91 CYS A CA 1
ATOM 675 C C . CYS A 1 91 ? 5.092 20.010 20.448 1.00 73.50 91 CYS A C 1
ATOM 677 O O . CYS A 1 91 ? 4.859 19.651 19.292 1.00 73.50 91 CYS A O 1
ATOM 679 N N . TYR A 1 92 ? 6.099 19.535 21.180 1.00 80.06 92 TYR A N 1
ATOM 680 C CA . TYR A 1 92 ? 7.007 18.475 20.759 1.00 80.06 92 TYR A CA 1
ATOM 681 C C . TYR A 1 92 ? 6.777 17.246 21.634 1.00 80.06 92 TYR A C 1
ATOM 683 O O . TYR A 1 92 ? 6.813 17.335 22.862 1.00 80.06 92 TYR A O 1
ATOM 691 N N . ILE A 1 93 ? 6.515 16.104 21.005 1.00 80.50 93 ILE A N 1
ATOM 692 C CA . ILE A 1 93 ? 6.354 14.821 21.705 1.00 80.50 93 ILE A CA 1
ATOM 693 C C . ILE A 1 93 ? 7.733 14.270 22.052 1.00 80.50 93 ILE A C 1
ATOM 695 O O . ILE A 1 93 ? 7.959 13.772 23.157 1.00 80.50 93 ILE A O 1
ATOM 699 N N . VAL A 1 94 ? 8.653 14.395 21.099 1.00 79.31 94 VAL A N 1
ATOM 700 C CA . VAL A 1 94 ? 10.052 14.002 21.203 1.00 79.31 94 VAL A CA 1
ATOM 701 C C . VAL A 1 94 ? 10.889 15.274 21.179 1.00 79.31 94 VAL A C 1
ATOM 703 O O . VAL A 1 94 ? 10.543 16.228 20.489 1.00 79.31 94 VAL A O 1
ATOM 706 N N . ASN A 1 95 ? 12.000 15.316 21.915 1.00 78.50 95 ASN A N 1
ATOM 707 C CA . ASN A 1 95 ? 12.912 16.455 21.829 1.00 78.50 95 ASN A CA 1
ATOM 708 C C . ASN A 1 95 ? 13.290 16.704 20.346 1.00 78.50 95 ASN A C 1
ATOM 710 O O . ASN A 1 95 ? 13.656 15.748 19.656 1.00 78.50 95 ASN A O 1
ATOM 714 N N . PRO A 1 96 ? 13.214 17.945 19.826 1.00 77.62 96 PRO A N 1
ATOM 715 C CA . PRO A 1 96 ? 13.555 18.245 18.435 1.00 77.62 96 PRO A CA 1
ATOM 716 C C . PRO A 1 96 ? 14.925 17.714 17.994 1.00 77.62 96 PRO A C 1
ATOM 718 O O . PRO A 1 96 ? 15.059 17.266 16.853 1.00 77.62 96 PRO A O 1
ATOM 721 N N . ILE A 1 97 ? 15.909 17.708 18.902 1.00 74.62 97 ILE A N 1
ATOM 722 C CA . ILE A 1 97 ? 17.246 17.146 18.667 1.00 74.62 97 ILE A CA 1
ATOM 723 C C . ILE A 1 97 ? 17.142 15.634 18.433 1.00 74.62 97 ILE A C 1
ATOM 725 O O . ILE A 1 97 ? 17.649 15.115 17.442 1.00 74.62 97 ILE A O 1
ATOM 729 N N . ASP A 1 98 ? 16.411 14.913 19.283 1.00 75.38 98 ASP A N 1
ATOM 730 C CA . ASP A 1 98 ? 16.208 13.471 19.119 1.00 75.38 98 ASP A CA 1
ATOM 731 C C . ASP A 1 98 ? 15.433 13.144 17.829 1.00 75.38 98 ASP A C 1
ATOM 733 O O . ASP A 1 98 ? 15.753 12.198 17.099 1.00 75.38 98 ASP A O 1
ATOM 737 N N . TRP A 1 99 ? 14.428 13.955 17.495 1.00 79.69 99 TRP A N 1
ATOM 738 C CA . TRP A 1 99 ? 13.614 13.754 16.299 1.00 79.69 99 TRP A CA 1
ATOM 739 C C . TRP A 1 99 ? 14.404 13.965 14.998 1.00 79.69 99 TRP A C 1
ATOM 741 O O . TRP A 1 99 ? 14.280 13.170 14.053 1.00 79.69 99 TRP A O 1
ATOM 751 N N . ILE A 1 100 ? 15.208 15.030 14.927 1.00 74.44 100 ILE A N 1
ATOM 752 C CA . ILE A 1 100 ? 15.925 15.443 13.713 1.00 74.44 100 ILE A CA 1
ATOM 753 C C . ILE A 1 100 ? 17.331 14.840 13.674 1.00 74.44 100 ILE A C 1
ATOM 755 O O . ILE A 1 100 ? 17.656 14.119 12.725 1.00 74.44 100 ILE A O 1
ATOM 759 N N . ASP A 1 101 ? 18.139 15.095 14.698 1.00 70.06 101 ASP A N 1
ATOM 760 C CA . ASP A 1 101 ? 19.576 14.812 14.691 1.00 70.06 101 ASP A CA 1
ATOM 761 C C . ASP A 1 101 ? 19.866 13.342 15.001 1.00 70.06 101 ASP A C 1
ATOM 763 O O . ASP A 1 101 ? 20.668 12.713 14.304 1.00 70.06 101 ASP A O 1
ATOM 767 N N . ASN A 1 102 ? 19.121 12.736 15.934 1.00 72.38 102 ASN A N 1
ATOM 768 C CA . ASN A 1 102 ? 19.225 11.295 16.217 1.00 72.38 102 ASN A CA 1
ATOM 769 C C . ASN A 1 102 ? 18.447 10.420 15.212 1.00 72.38 102 ASN A C 1
ATOM 771 O O . ASN A 1 102 ? 18.439 9.189 15.301 1.00 72.38 102 ASN A O 1
ATOM 775 N N . GLY A 1 103 ? 17.835 11.039 14.195 1.00 78.00 103 GLY A N 1
ATOM 776 C CA . GLY A 1 103 ? 17.301 10.354 13.018 1.00 78.00 103 GLY A CA 1
ATOM 777 C C . GLY A 1 103 ? 16.007 9.567 13.243 1.00 78.00 103 GLY A C 1
ATOM 778 O O . GLY A 1 103 ? 15.643 8.760 12.382 1.00 78.00 103 GLY A O 1
ATOM 779 N N . ILE A 1 104 ? 15.290 9.795 14.349 1.00 83.81 104 ILE A N 1
ATOM 780 C CA . ILE A 1 104 ? 14.002 9.136 14.636 1.00 83.81 104 ILE A CA 1
ATOM 781 C C . ILE A 1 104 ? 12.974 9.467 13.551 1.00 83.81 104 ILE A C 1
ATOM 783 O O . ILE A 1 104 ? 12.282 8.571 13.067 1.00 83.81 104 ILE A O 1
ATOM 787 N N . SER A 1 105 ? 12.934 10.716 13.086 1.00 85.94 105 SER A N 1
ATOM 788 C CA . SER A 1 105 ? 12.063 11.133 11.980 1.00 85.94 105 SER A CA 1
ATOM 789 C C . SER A 1 105 ? 12.307 10.334 10.697 1.00 85.94 105 SER A C 1
ATOM 791 O O . SER A 1 105 ? 11.371 9.999 9.973 1.00 85.94 105 SER A O 1
ATOM 793 N N . ASP A 1 106 ? 13.559 9.974 10.414 1.00 86.00 106 ASP A N 1
ATOM 794 C CA . ASP A 1 106 ? 13.909 9.152 9.260 1.00 86.00 106 ASP A CA 1
ATOM 795 C C . ASP A 1 106 ? 13.543 7.687 9.460 1.00 86.00 106 ASP A C 1
ATOM 797 O O . ASP A 1 106 ? 13.065 7.062 8.513 1.00 86.00 106 ASP A O 1
ATOM 801 N N . LYS A 1 107 ? 13.700 7.147 10.674 1.00 88.25 107 LYS A N 1
ATOM 802 C CA . LYS A 1 107 ? 13.184 5.812 11.009 1.00 88.25 107 LYS A CA 1
ATOM 803 C C . LYS A 1 107 ? 11.667 5.756 10.841 1.00 88.25 107 LYS A C 1
ATOM 805 O O . LYS A 1 107 ? 11.170 4.827 10.209 1.00 88.25 107 LYS A O 1
ATOM 810 N N . ALA A 1 108 ? 10.947 6.772 11.318 1.00 89.88 108 ALA A N 1
ATOM 811 C CA . ALA A 1 108 ? 9.499 6.881 11.169 1.00 89.88 108 ALA A CA 1
ATOM 812 C C . ALA A 1 108 ? 9.091 6.970 9.692 1.00 89.88 108 ALA A C 1
ATOM 814 O O . ALA A 1 108 ? 8.204 6.250 9.240 1.00 89.88 108 ALA A O 1
ATOM 815 N N . LEU A 1 109 ? 9.764 7.807 8.902 1.00 91.25 109 LEU A N 1
ATOM 816 C CA . LEU A 1 109 ? 9.472 7.952 7.476 1.00 91.25 109 LEU A CA 1
ATOM 817 C C . LEU A 1 109 ? 9.729 6.643 6.715 1.00 91.25 109 LEU A C 1
ATOM 819 O O . LEU A 1 109 ? 8.905 6.212 5.906 1.00 91.25 109 LEU A O 1
ATOM 823 N N . LEU A 1 110 ? 10.854 5.981 6.987 1.00 90.00 110 LEU A N 1
ATOM 824 C CA . LEU A 1 110 ? 11.193 4.706 6.360 1.00 90.00 110 LEU A CA 1
ATOM 825 C C . LEU A 1 110 ? 10.263 3.568 6.804 1.00 90.00 110 LEU A C 1
ATOM 827 O O . LEU A 1 110 ? 9.914 2.733 5.969 1.00 90.00 110 LEU A O 1
ATOM 831 N N . GLY A 1 111 ? 9.829 3.550 8.066 1.00 90.50 111 GLY A N 1
ATOM 832 C CA . GLY A 1 111 ? 8.821 2.618 8.576 1.00 90.50 111 GLY A CA 1
ATOM 833 C C . GLY A 1 111 ? 7.462 2.816 7.901 1.00 90.50 111 GLY A C 1
ATOM 834 O O . GLY A 1 111 ? 6.889 1.862 7.378 1.00 90.50 111 GLY A O 1
ATOM 835 N N . ALA A 1 112 ? 7.010 4.063 7.750 1.00 92.06 112 ALA A N 1
ATOM 836 C CA . ALA A 1 112 ? 5.788 4.388 7.015 1.00 92.06 112 ALA A CA 1
ATOM 837 C C . ALA A 1 112 ? 5.878 3.987 5.525 1.00 92.06 112 ALA A C 1
ATOM 839 O O . ALA A 1 112 ? 4.944 3.405 4.971 1.00 92.06 112 ALA A O 1
ATOM 840 N N . LEU A 1 113 ? 7.020 4.226 4.864 1.00 91.75 113 LEU A N 1
ATOM 841 C CA . LEU A 1 113 ? 7.269 3.749 3.494 1.00 91.75 113 LEU A CA 1
ATOM 842 C C . LEU A 1 113 ? 7.267 2.222 3.394 1.00 91.75 113 LEU A C 1
ATOM 844 O O . LEU A 1 113 ? 6.784 1.672 2.402 1.00 91.75 113 LEU A O 1
ATOM 848 N N . TYR A 1 114 ? 7.827 1.541 4.393 1.00 88.50 114 TYR A N 1
ATOM 849 C CA . TYR A 1 114 ? 7.815 0.087 4.466 1.00 88.50 114 TYR A CA 1
ATOM 850 C C . TYR A 1 114 ? 6.390 -0.442 4.618 1.00 88.50 114 TYR A C 1
ATOM 852 O O . TYR A 1 114 ? 6.010 -1.324 3.855 1.00 88.50 114 TYR A O 1
ATOM 860 N N . ASN A 1 115 ? 5.573 0.147 5.492 1.00 84.94 115 ASN A N 1
ATOM 861 C CA . ASN A 1 115 ? 4.161 -0.208 5.637 1.00 84.94 115 ASN A CA 1
ATOM 862 C C . ASN A 1 115 ? 3.381 0.026 4.335 1.00 84.94 115 ASN A C 1
ATOM 864 O O . ASN A 1 115 ? 2.591 -0.825 3.926 1.00 84.94 115 ASN A O 1
ATOM 868 N N . LEU A 1 116 ? 3.650 1.131 3.630 1.00 87.69 116 LEU A N 1
ATOM 869 C CA . LEU A 1 116 ? 3.036 1.427 2.333 1.00 87.69 116 LEU A CA 1
ATOM 870 C C . LEU A 1 116 ? 3.367 0.362 1.271 1.00 87.69 116 LEU A C 1
ATOM 872 O O . LEU A 1 116 ? 2.510 0.008 0.465 1.00 87.69 116 LEU A O 1
ATOM 876 N N . ASP A 1 117 ? 4.598 -0.151 1.263 1.00 87.75 117 ASP A N 1
ATOM 877 C CA . ASP A 1 117 ? 5.039 -1.215 0.352 1.00 87.75 117 ASP A CA 1
ATOM 878 C C . ASP A 1 117 ? 4.524 -2.593 0.768 1.00 87.75 117 ASP A C 1
ATOM 880 O O . ASP A 1 117 ? 3.947 -3.307 -0.044 1.00 87.75 117 ASP A O 1
ATOM 884 N N . LYS A 1 118 ? 4.688 -2.959 2.041 1.00 81.31 118 LYS A N 1
ATOM 885 C CA . LYS A 1 118 ? 4.312 -4.271 2.571 1.00 81.31 118 LYS A CA 1
ATOM 886 C C . LYS A 1 118 ? 2.807 -4.503 2.460 1.00 81.31 118 LYS A C 1
ATOM 888 O O . LYS A 1 118 ? 2.391 -5.565 2.010 1.00 81.31 118 LYS A O 1
ATOM 893 N N . ASN A 1 119 ? 2.006 -3.506 2.831 1.00 74.50 119 ASN A N 1
ATOM 894 C CA . ASN A 1 119 ? 0.557 -3.672 2.931 1.00 74.50 119 ASN A CA 1
ATOM 895 C C . ASN A 1 119 ? -0.151 -3.426 1.591 1.00 74.50 119 ASN A C 1
ATOM 897 O O . ASN A 1 119 ? -1.195 -4.015 1.333 1.00 74.50 119 ASN A O 1
ATOM 901 N N . LEU A 1 120 ? 0.387 -2.547 0.732 1.00 77.81 120 LEU A N 1
ATOM 902 C CA . LEU A 1 120 ? -0.309 -2.085 -0.483 1.00 77.81 120 LEU A CA 1
ATOM 903 C C . LEU A 1 120 ? 0.512 -2.240 -1.775 1.00 77.81 120 LEU A C 1
ATOM 905 O O . LEU A 1 120 ? -0.017 -2.085 -2.883 1.00 77.81 120 LEU A O 1
ATOM 909 N N . GLY A 1 121 ? 1.796 -2.571 -1.659 1.00 84.50 121 GLY A N 1
ATOM 910 C CA . GLY A 1 121 ? 2.722 -2.800 -2.760 1.00 84.50 121 GLY A CA 1
ATOM 911 C C . GLY A 1 121 ? 3.423 -1.540 -3.274 1.00 84.50 121 GLY A C 1
ATOM 912 O O . GLY A 1 121 ? 2.889 -0.425 -3.253 1.00 84.50 121 GLY A O 1
ATOM 913 N N . ILE A 1 122 ? 4.590 -1.748 -3.893 1.00 89.38 122 ILE A N 1
ATOM 914 C CA . ILE A 1 122 ? 5.445 -0.733 -4.541 1.00 89.38 122 ILE A CA 1
ATOM 915 C C . ILE A 1 122 ? 4.686 0.286 -5.409 1.00 89.38 122 ILE A C 1
ATOM 917 O O . ILE A 1 122 ? 5.113 1.429 -5.567 1.00 89.38 122 ILE A O 1
ATOM 921 N N . SER A 1 123 ? 3.540 -0.091 -5.990 1.00 89.62 123 SER A N 1
ATOM 922 C CA . SER A 1 123 ? 2.751 0.809 -6.835 1.00 89.62 123 SER A CA 1
ATOM 923 C C . SER A 1 123 ? 2.265 2.050 -6.076 1.00 89.62 123 SER A C 1
ATOM 925 O O . SER A 1 123 ? 2.154 3.119 -6.685 1.00 89.62 123 SER A O 1
ATOM 927 N N . TYR A 1 124 ? 2.007 1.930 -4.769 1.00 90.56 124 TYR A N 1
ATOM 928 C CA . TYR A 1 124 ? 1.631 3.044 -3.899 1.00 90.56 124 TYR A CA 1
ATOM 929 C C . TYR A 1 124 ? 2.836 3.923 -3.563 1.00 90.56 124 TYR A C 1
ATOM 931 O O . TYR A 1 124 ? 2.716 5.148 -3.591 1.00 90.56 124 TYR A O 1
ATOM 939 N N . VAL A 1 125 ? 4.012 3.333 -3.359 1.00 93.94 125 VAL A N 1
ATOM 940 C CA . VAL A 1 125 ? 5.251 4.091 -3.132 1.00 93.94 125 VAL A CA 1
ATOM 941 C C . VAL A 1 125 ? 5.661 4.871 -4.386 1.00 93.94 125 VAL A C 1
ATOM 943 O O . VAL A 1 125 ? 5.964 6.061 -4.328 1.00 93.94 125 VAL A O 1
ATOM 946 N N . LEU A 1 126 ? 5.564 4.265 -5.571 1.00 95.38 126 LEU A N 1
ATOM 947 C CA . LEU A 1 126 ? 5.823 4.977 -6.827 1.00 95.38 126 LEU A CA 1
ATOM 948 C C . LEU A 1 126 ? 4.810 6.107 -7.075 1.00 95.38 126 LEU A C 1
ATOM 950 O O . LEU A 1 126 ? 5.170 7.132 -7.653 1.00 95.38 126 LEU A O 1
ATOM 954 N N . ARG A 1 127 ? 3.547 5.952 -6.644 1.00 94.31 127 ARG A N 1
ATOM 955 C CA . ARG A 1 127 ? 2.555 7.042 -6.687 1.00 94.31 127 ARG A CA 1
ATOM 956 C C . ARG A 1 127 ? 2.954 8.194 -5.768 1.00 94.31 127 ARG A C 1
ATOM 958 O O . ARG A 1 127 ? 2.907 9.331 -6.229 1.00 94.31 127 ARG A O 1
ATOM 965 N N . LEU A 1 128 ? 3.407 7.913 -4.545 1.00 95.44 128 LEU A N 1
ATOM 966 C CA . LEU A 1 128 ? 3.952 8.923 -3.631 1.00 95.44 128 LEU A CA 1
ATOM 967 C C . LEU A 1 128 ? 5.088 9.713 -4.285 1.00 95.44 128 LEU A C 1
ATOM 969 O O . LEU A 1 128 ? 5.057 10.937 -4.323 1.00 95.44 128 LEU A O 1
ATOM 973 N N . PHE A 1 129 ? 6.060 9.031 -4.887 1.00 96.44 129 PHE A N 1
ATOM 974 C CA . PHE A 1 129 ? 7.190 9.710 -5.528 1.00 96.44 129 PHE A CA 1
ATOM 975 C C . PHE A 1 129 ? 6.773 10.547 -6.746 1.00 96.44 129 PHE A C 1
ATOM 977 O O . PHE A 1 129 ? 7.344 11.607 -7.009 1.00 96.44 129 PHE A O 1
ATOM 984 N N . ILE A 1 130 ? 5.729 10.134 -7.470 1.00 96.06 130 ILE A N 1
ATOM 985 C CA . ILE A 1 130 ? 5.111 10.971 -8.506 1.00 96.06 130 ILE A CA 1
ATOM 986 C C . ILE A 1 130 ? 4.419 12.196 -7.887 1.00 96.06 130 ILE A C 1
ATOM 988 O O . ILE A 1 130 ? 4.479 13.275 -8.481 1.00 96.06 130 ILE A O 1
ATOM 992 N N . LEU A 1 131 ? 3.779 12.066 -6.720 1.00 94.38 131 LEU A N 1
ATOM 993 C CA . LEU A 1 131 ? 3.200 13.202 -5.996 1.00 94.38 131 LEU A CA 1
ATOM 994 C C . LEU A 1 131 ? 4.281 14.194 -5.552 1.00 94.38 131 LEU A C 1
ATOM 996 O O . LEU A 1 131 ? 4.062 15.394 -5.714 1.00 94.38 131 LEU A O 1
ATOM 1000 N N . LEU A 1 132 ? 5.457 13.731 -5.107 1.00 94.94 132 LEU A N 1
ATOM 1001 C CA . LEU A 1 132 ? 6.600 14.611 -4.809 1.00 94.94 132 LEU A CA 1
ATOM 1002 C C . LEU A 1 132 ? 6.978 15.460 -6.024 1.00 94.94 132 LEU A C 1
ATOM 1004 O O . LEU A 1 132 ? 7.096 16.680 -5.917 1.00 94.94 132 LEU A O 1
ATOM 1008 N N . ARG A 1 133 ? 7.071 14.833 -7.205 1.00 94.88 133 ARG A N 1
ATOM 1009 C CA . ARG A 1 133 ? 7.317 15.542 -8.469 1.00 94.88 133 ARG A CA 1
ATOM 1010 C C . ARG A 1 133 ? 6.225 16.565 -8.776 1.00 94.88 133 ARG A C 1
ATOM 1012 O O . ARG A 1 133 ? 6.542 17.701 -9.112 1.00 94.88 133 ARG A O 1
ATOM 1019 N N . LYS A 1 134 ? 4.949 16.179 -8.673 1.00 94.94 134 LYS A N 1
ATOM 1020 C CA . LYS A 1 134 ? 3.814 17.087 -8.932 1.00 94.94 134 LYS A CA 1
ATOM 1021 C C . LYS A 1 134 ? 3.822 18.301 -7.999 1.00 94.94 134 LYS A C 1
ATOM 1023 O O . LYS A 1 134 ? 3.501 19.394 -8.442 1.00 94.94 134 LYS A O 1
ATOM 1028 N N . ASN A 1 135 ? 4.240 18.111 -6.750 1.00 93.62 135 ASN A N 1
ATOM 1029 C CA . ASN A 1 135 ? 4.372 19.171 -5.750 1.00 93.62 135 ASN A CA 1
ATOM 1030 C C . ASN A 1 135 ? 5.744 19.875 -5.787 1.00 93.62 135 ASN A C 1
ATOM 1032 O O . ASN A 1 135 ? 6.033 20.668 -4.900 1.00 93.62 135 ASN A O 1
ATOM 1036 N N . LYS A 1 136 ? 6.596 19.594 -6.787 1.00 94.56 136 LYS A N 1
ATOM 1037 C CA . LYS A 1 136 ? 7.940 20.183 -6.953 1.00 94.56 136 LYS A CA 1
ATOM 1038 C C . LYS A 1 136 ? 8.879 19.989 -5.747 1.00 94.56 136 LYS A C 1
ATOM 1040 O O . LYS A 1 136 ? 9.810 20.762 -5.550 1.00 94.56 136 LYS A O 1
ATOM 1045 N N . ILE A 1 137 ? 8.692 18.926 -4.969 1.00 93.62 137 ILE A N 1
ATOM 1046 C CA . ILE A 1 137 ? 9.503 18.642 -3.779 1.00 93.62 137 ILE A CA 1
ATOM 1047 C C . ILE A 1 137 ? 10.768 17.893 -4.192 1.00 93.62 137 ILE A C 1
ATOM 1049 O O . ILE A 1 137 ? 10.686 16.754 -4.654 1.00 93.62 137 ILE A O 1
ATOM 1053 N N . ASN A 1 138 ? 11.936 18.517 -4.031 1.00 93.75 138 ASN A N 1
ATOM 1054 C CA . ASN A 1 138 ? 13.227 17.929 -4.413 1.00 93.75 138 ASN A CA 1
ATOM 1055 C C . ASN A 1 138 ? 14.376 18.271 -3.443 1.00 93.75 138 ASN A C 1
ATOM 1057 O O . ASN A 1 138 ? 15.524 18.449 -3.853 1.00 93.75 138 ASN A O 1
ATOM 1061 N N . ASN A 1 139 ? 14.072 18.405 -2.150 1.00 90.94 139 ASN A N 1
ATOM 1062 C CA . ASN A 1 139 ? 15.097 18.642 -1.133 1.00 90.94 139 ASN A CA 1
ATOM 1063 C C . ASN A 1 139 ? 16.013 17.418 -0.950 1.00 90.94 139 ASN A C 1
AT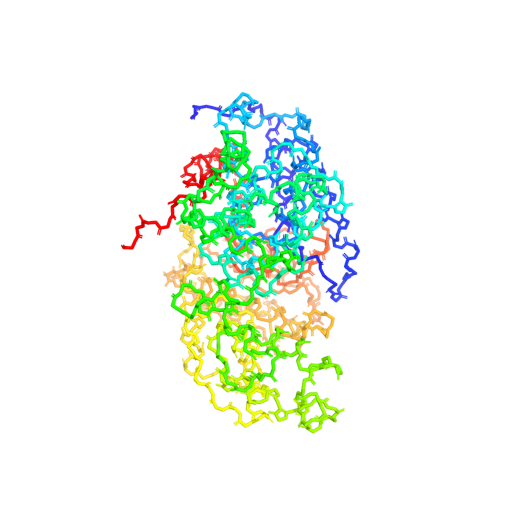OM 1065 O O . ASN A 1 139 ? 15.707 16.300 -1.371 1.00 90.94 139 ASN A O 1
ATOM 1069 N N . GLU A 1 140 ? 17.172 17.628 -0.328 1.00 88.88 140 GLU A N 1
ATOM 1070 C CA . GLU A 1 140 ? 18.188 16.586 -0.160 1.00 88.88 140 GLU A CA 1
ATOM 1071 C C . GLU A 1 140 ? 17.655 15.325 0.533 1.00 88.88 140 GLU A C 1
ATOM 1073 O O . GLU A 1 140 ? 17.964 14.215 0.091 1.00 88.88 140 GLU A O 1
ATOM 1078 N N . ARG A 1 141 ? 16.819 15.491 1.563 1.00 87.81 141 ARG A N 1
ATOM 1079 C CA . ARG A 1 141 ? 16.201 14.389 2.309 1.00 87.81 141 ARG A CA 1
ATOM 1080 C C . ARG A 1 141 ? 15.308 13.538 1.404 1.00 87.81 141 ARG A C 1
ATOM 1082 O O . ARG A 1 141 ? 15.518 12.330 1.310 1.00 87.81 141 ARG A O 1
ATOM 1089 N N . ALA A 1 142 ? 14.399 14.167 0.656 1.00 91.56 142 ALA A N 1
ATOM 1090 C CA . ALA A 1 142 ? 13.546 13.490 -0.320 1.00 91.56 142 ALA A CA 1
ATOM 1091 C C . ALA A 1 142 ? 14.371 12.741 -1.375 1.00 91.56 142 ALA A C 1
ATOM 1093 O O . ALA A 1 142 ? 14.110 11.569 -1.646 1.00 91.56 142 ALA A O 1
ATOM 1094 N N . ARG A 1 143 ? 15.420 13.370 -1.924 1.00 93.25 143 ARG A N 1
ATOM 1095 C CA . ARG A 1 143 ? 16.308 12.727 -2.908 1.00 93.25 143 ARG A CA 1
ATOM 1096 C C . ARG A 1 143 ? 16.969 11.473 -2.348 1.00 93.25 143 ARG A C 1
ATOM 1098 O O . ARG A 1 143 ? 16.905 10.426 -2.986 1.00 93.25 143 ARG A O 1
ATOM 1105 N N . LYS A 1 144 ? 17.573 11.557 -1.158 1.00 91.38 144 LYS A N 1
ATOM 1106 C CA . LYS A 1 144 ? 18.249 10.420 -0.511 1.00 91.38 144 LYS A CA 1
ATOM 1107 C C . LYS A 1 144 ? 17.303 9.237 -0.318 1.00 91.38 144 LYS A C 1
ATOM 1109 O O . LYS A 1 144 ? 17.669 8.115 -0.658 1.00 91.38 144 LYS A O 1
ATOM 1114 N N . ILE A 1 145 ? 16.095 9.495 0.182 1.00 91.19 145 ILE A N 1
ATOM 1115 C CA . ILE A 1 145 ? 15.112 8.447 0.473 1.00 91.19 145 ILE A CA 1
ATOM 1116 C C . ILE A 1 145 ? 14.578 7.820 -0.815 1.00 91.19 145 ILE A C 1
ATOM 1118 O O . ILE A 1 145 ? 14.556 6.598 -0.932 1.00 91.19 145 ILE A O 1
ATOM 1122 N N . VAL A 1 146 ? 14.219 8.628 -1.817 1.00 94.50 146 VAL A N 1
ATOM 1123 C CA . VAL A 1 146 ? 13.734 8.111 -3.106 1.00 94.50 146 VAL A CA 1
ATOM 1124 C C . VAL A 1 146 ? 14.804 7.267 -3.804 1.00 94.50 146 VAL A C 1
ATOM 1126 O O . VAL A 1 146 ? 14.498 6.178 -4.293 1.00 94.50 146 VAL A O 1
ATOM 1129 N N . LEU A 1 147 ? 16.058 7.735 -3.838 1.00 94.94 147 LEU A N 1
ATOM 1130 C CA . LEU A 1 147 ? 17.157 6.990 -4.458 1.00 94.94 147 LEU A CA 1
ATOM 1131 C C . LEU A 1 147 ? 17.463 5.701 -3.705 1.00 94.94 147 LEU A C 1
ATOM 1133 O O . LEU A 1 147 ? 17.534 4.652 -4.340 1.00 94.94 147 LEU A O 1
ATOM 1137 N N . GLY A 1 148 ? 17.599 5.763 -2.378 1.00 92.31 148 GLY A N 1
ATOM 1138 C CA . GLY A 1 148 ? 17.850 4.585 -1.547 1.00 92.31 148 GLY A CA 1
ATOM 1139 C C . GLY A 1 148 ? 16.744 3.540 -1.672 1.00 92.31 148 GLY A C 1
ATOM 1140 O O . GLY A 1 148 ? 17.027 2.346 -1.720 1.00 92.31 148 GLY A O 1
ATOM 1141 N N . TYR A 1 149 ? 15.493 3.981 -1.808 1.00 92.75 149 TYR A N 1
ATOM 1142 C CA . TYR A 1 149 ? 14.351 3.089 -1.951 1.00 92.75 149 TYR A CA 1
ATOM 1143 C C . TYR A 1 149 ? 14.263 2.439 -3.342 1.00 92.75 149 TYR A C 1
ATOM 1145 O O . TYR A 1 149 ? 14.024 1.237 -3.442 1.00 92.75 149 TYR A O 1
ATOM 1153 N N . ILE A 1 150 ? 14.446 3.208 -4.426 1.00 94.38 150 ILE A N 1
ATOM 1154 C CA . ILE A 1 150 ? 14.382 2.667 -5.795 1.00 94.38 150 ILE A CA 1
ATOM 1155 C C . ILE A 1 150 ? 15.628 1.836 -6.098 1.00 94.38 150 ILE A C 1
ATOM 1157 O O . ILE A 1 150 ? 15.509 0.674 -6.473 1.00 94.38 150 ILE A O 1
ATOM 1161 N N . LEU A 1 151 ? 16.818 2.424 -5.962 1.00 94.00 151 LEU A N 1
ATOM 1162 C CA . LEU A 1 151 ? 18.066 1.794 -6.393 1.00 94.00 151 LEU A CA 1
ATOM 1163 C C . LEU A 1 151 ? 18.522 0.686 -5.438 1.00 94.00 151 LEU A C 1
ATOM 1165 O O . LEU A 1 151 ? 19.200 -0.242 -5.869 1.00 94.00 151 LEU A O 1
ATOM 1169 N N . GLY A 1 152 ? 18.116 0.749 -4.169 1.00 90.81 152 GLY A N 1
ATOM 1170 C CA . GLY A 1 152 ? 18.380 -0.287 -3.172 1.00 90.81 152 GLY A CA 1
ATOM 1171 C C . GLY A 1 152 ? 17.360 -1.424 -3.185 1.00 90.81 152 GLY A C 1
ATOM 1172 O O . GLY A 1 152 ? 17.363 -2.248 -2.274 1.00 90.81 152 GLY A O 1
ATOM 1173 N N . ASN A 1 153 ? 16.448 -1.466 -4.163 1.00 90.38 153 ASN A N 1
ATOM 1174 C CA . ASN A 1 153 ? 15.442 -2.516 -4.233 1.00 90.38 153 ASN A CA 1
ATOM 1175 C C . ASN A 1 153 ? 16.029 -3.806 -4.844 1.00 90.38 153 ASN A C 1
ATOM 1177 O O . ASN A 1 153 ? 16.536 -3.751 -5.965 1.00 90.38 153 ASN A O 1
ATOM 1181 N N . PRO A 1 154 ? 15.912 -4.973 -4.183 1.00 90.00 154 PRO A N 1
ATOM 1182 C CA . PRO A 1 154 ? 16.429 -6.233 -4.728 1.00 90.00 154 PRO A CA 1
ATOM 1183 C C . PRO A 1 154 ? 15.744 -6.637 -6.045 1.00 90.00 154 PRO A C 1
ATOM 1185 O O . PRO A 1 154 ? 16.374 -7.224 -6.917 1.00 90.00 154 PRO A O 1
ATOM 1188 N N . ASN A 1 155 ? 14.485 -6.235 -6.245 1.00 91.75 155 ASN A N 1
ATOM 1189 C CA . ASN A 1 155 ? 13.697 -6.524 -7.447 1.00 91.75 155 ASN A CA 1
ATOM 1190 C C . ASN A 1 155 ? 13.743 -5.376 -8.472 1.00 91.75 155 ASN A C 1
ATOM 1192 O O . ASN A 1 155 ? 12.812 -5.200 -9.266 1.00 91.75 155 ASN A O 1
ATOM 1196 N N . LEU A 1 156 ? 14.804 -4.558 -8.456 1.00 94.69 156 LEU A N 1
ATOM 1197 C CA . LEU A 1 156 ? 14.928 -3.392 -9.333 1.00 94.69 156 LEU A CA 1
ATOM 1198 C C . LEU A 1 156 ? 14.813 -3.759 -10.819 1.00 94.69 156 LEU A C 1
ATOM 1200 O O . LEU A 1 156 ? 14.180 -3.014 -11.564 1.00 94.69 156 LEU A O 1
ATOM 1204 N N . GLU A 1 157 ? 15.354 -4.901 -11.253 1.00 95.44 157 GLU A N 1
ATOM 1205 C CA . GLU A 1 157 ? 15.213 -5.369 -12.638 1.00 95.44 157 GLU A CA 1
ATOM 1206 C C . GLU A 1 157 ? 13.733 -5.527 -13.025 1.00 95.44 157 GLU A C 1
ATOM 1208 O O . GLU A 1 157 ? 13.262 -4.876 -13.961 1.00 95.44 157 GLU A O 1
ATOM 1213 N N . PHE A 1 158 ? 12.972 -6.303 -12.249 1.00 95.31 158 PHE A N 1
ATOM 1214 C CA . PHE A 1 158 ? 11.542 -6.517 -12.472 1.00 95.31 158 PHE A CA 1
ATOM 1215 C C . PHE A 1 158 ? 10.765 -5.194 -12.501 1.00 95.31 158 PHE A C 1
ATOM 1217 O O . PHE A 1 158 ? 9.989 -4.923 -13.424 1.00 95.31 158 PHE A O 1
ATOM 1224 N N . TYR A 1 159 ? 11.004 -4.318 -11.521 1.00 95.56 159 TYR A N 1
ATOM 1225 C CA . TYR A 1 159 ? 10.324 -3.025 -11.455 1.00 95.56 159 TYR A CA 1
ATOM 1226 C C . TYR A 1 159 ? 10.737 -2.074 -12.576 1.00 95.56 159 TYR A C 1
ATOM 1228 O O . TYR A 1 159 ? 9.905 -1.282 -13.031 1.00 95.56 159 TYR A O 1
ATOM 1236 N N . SER A 1 160 ? 11.974 -2.167 -13.065 1.00 96.44 160 SER A N 1
ATOM 1237 C CA . SER A 1 160 ? 12.439 -1.390 -14.212 1.00 96.44 160 SER A CA 1
ATOM 1238 C C . SER A 1 160 ? 11.691 -1.753 -15.493 1.00 96.44 160 SER A C 1
ATOM 1240 O O . SER A 1 160 ? 11.469 -0.865 -16.313 1.00 96.44 160 SER A O 1
ATOM 1242 N N . VAL A 1 161 ? 11.230 -3.002 -15.637 1.00 96.94 161 VAL A N 1
ATOM 1243 C CA . VAL A 1 161 ? 10.370 -3.448 -16.745 1.00 96.94 161 VAL A CA 1
ATOM 1244 C C . VAL A 1 161 ? 8.917 -3.047 -16.487 1.00 96.94 161 VAL A C 1
ATOM 1246 O O . VAL A 1 161 ? 8.335 -2.309 -17.286 1.00 96.94 161 VAL A O 1
ATOM 1249 N N . LYS A 1 162 ? 8.343 -3.435 -15.338 1.00 95.50 162 LYS A N 1
ATOM 1250 C CA . LYS A 1 162 ? 6.920 -3.200 -15.020 1.00 95.50 162 LYS A CA 1
ATOM 1251 C C . LYS A 1 162 ? 6.554 -1.715 -14.931 1.00 95.50 162 LYS A C 1
ATOM 1253 O O . LYS A 1 162 ? 5.489 -1.295 -15.381 1.00 95.50 162 LYS A O 1
ATOM 1258 N N . TYR A 1 163 ? 7.428 -0.896 -14.349 1.00 96.50 163 TYR A N 1
ATOM 1259 C CA . TYR A 1 163 ? 7.159 0.511 -14.035 1.00 96.50 163 TYR A CA 1
ATOM 1260 C C . TYR A 1 163 ? 8.143 1.482 -14.693 1.00 96.50 163 TYR A C 1
ATOM 1262 O O . TYR A 1 163 ? 8.262 2.629 -14.247 1.00 96.50 163 TYR A O 1
ATOM 1270 N N . ARG A 1 164 ? 8.797 1.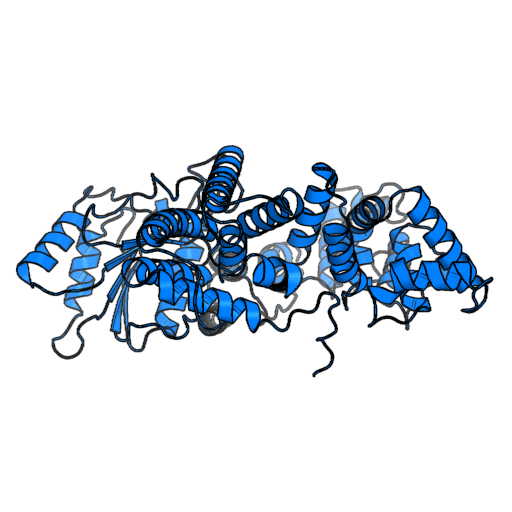067 -15.787 1.00 96.50 164 ARG A N 1
ATOM 1271 C CA . ARG A 1 164 ? 9.864 1.802 -16.493 1.00 96.50 164 ARG A CA 1
ATOM 1272 C C . ARG A 1 164 ? 9.644 3.310 -16.577 1.00 96.50 164 ARG A C 1
ATOM 1274 O O . ARG A 1 164 ? 10.470 4.099 -16.125 1.00 96.50 164 ARG A O 1
ATOM 1281 N N . LYS A 1 165 ? 8.497 3.724 -17.131 1.00 95.62 165 LYS A N 1
ATOM 1282 C CA . LYS A 1 165 ? 8.154 5.140 -17.350 1.00 95.62 165 LYS A CA 1
ATOM 1283 C C . LYS A 1 165 ? 8.001 5.912 -16.036 1.00 95.62 165 LYS A C 1
ATOM 1285 O O . LYS A 1 165 ? 8.437 7.057 -15.952 1.00 95.62 165 LYS A O 1
ATOM 1290 N N . LYS A 1 166 ? 7.398 5.300 -15.010 1.00 96.75 166 LYS A N 1
ATOM 1291 C CA . LYS A 1 166 ? 7.230 5.926 -13.688 1.00 96.75 166 LYS A CA 1
ATOM 1292 C C . LYS A 1 166 ? 8.587 6.124 -13.021 1.00 96.75 166 LYS A C 1
ATOM 1294 O O . LYS A 1 166 ? 8.892 7.245 -12.628 1.00 96.75 166 LYS A O 1
ATOM 1299 N N . ILE A 1 167 ? 9.413 5.076 -12.977 1.00 97.94 167 ILE A N 1
ATOM 1300 C CA . ILE A 1 167 ? 10.757 5.125 -12.383 1.00 97.94 167 ILE A CA 1
ATOM 1301 C C . ILE A 1 167 ? 11.629 6.153 -13.108 1.00 97.94 167 ILE A C 1
ATOM 1303 O O . ILE A 1 167 ? 12.222 7.004 -12.454 1.00 97.94 167 ILE A O 1
ATOM 1307 N N . ARG A 1 168 ? 11.632 6.166 -14.449 1.00 97.81 168 ARG A N 1
ATOM 1308 C CA . ARG A 1 168 ? 12.345 7.178 -15.247 1.00 97.81 168 ARG A CA 1
ATOM 1309 C C . ARG A 1 168 ? 11.969 8.600 -14.833 1.00 97.81 168 ARG A C 1
ATOM 1311 O O . ARG A 1 168 ? 12.846 9.422 -14.597 1.00 97.81 168 ARG A O 1
ATOM 1318 N N . ASN A 1 169 ? 10.672 8.891 -14.739 1.00 97.50 169 ASN A N 1
ATOM 1319 C CA . ASN A 1 169 ? 10.191 10.225 -14.378 1.00 97.50 169 ASN A CA 1
ATOM 1320 C C . ASN A 1 169 ? 10.580 10.620 -12.948 1.00 97.50 169 ASN A C 1
ATOM 1322 O O . ASN A 1 169 ? 10.877 11.787 -12.702 1.00 97.50 169 ASN A O 1
ATOM 1326 N N . ILE A 1 170 ? 10.582 9.661 -12.019 1.00 97.81 170 ILE A N 1
ATOM 1327 C CA . ILE A 1 170 ? 11.003 9.882 -10.632 1.00 97.81 170 ILE A CA 1
ATOM 1328 C C . ILE A 1 170 ? 12.509 10.167 -10.570 1.00 97.81 170 ILE A C 1
ATOM 1330 O O . ILE A 1 170 ? 12.913 11.166 -9.982 1.00 97.81 170 ILE A O 1
ATOM 1334 N N . LEU A 1 171 ? 13.338 9.349 -11.225 1.00 97.81 171 LEU A N 1
ATOM 1335 C CA . LEU A 1 171 ? 14.791 9.543 -11.242 1.00 97.81 171 LEU A CA 1
ATOM 1336 C C . LEU A 1 171 ? 15.180 10.863 -11.924 1.00 97.81 171 LEU A C 1
ATOM 1338 O O . LEU A 1 171 ? 16.023 11.584 -11.398 1.00 97.81 171 LEU A O 1
ATOM 1342 N N . LYS A 1 172 ? 14.521 11.235 -13.032 1.00 97.31 172 LYS A N 1
ATOM 1343 C CA . LYS A 1 172 ? 14.708 12.551 -13.673 1.00 97.31 172 LYS A CA 1
ATOM 1344 C C . LYS A 1 172 ? 14.401 13.708 -12.734 1.00 97.31 172 LYS A C 1
ATOM 1346 O O . LYS A 1 172 ? 15.138 14.685 -12.725 1.00 97.31 172 LYS A O 1
ATOM 1351 N N . HIS A 1 173 ? 13.320 13.609 -11.962 1.00 97.25 173 HIS A N 1
ATOM 1352 C CA . HIS A 1 173 ? 12.949 14.631 -10.983 1.00 97.25 173 HIS A CA 1
ATOM 1353 C C . HIS A 1 173 ? 14.011 14.763 -9.888 1.00 97.25 173 HIS A C 1
ATOM 1355 O O . HIS A 1 173 ? 14.487 15.860 -9.612 1.00 97.25 173 HIS A O 1
ATOM 1361 N N . VAL A 1 174 ? 14.443 13.635 -9.328 1.00 96.31 174 VAL A N 1
ATOM 1362 C CA . VAL A 1 174 ? 15.407 13.597 -8.224 1.00 96.31 174 VAL A CA 1
ATOM 1363 C C . VAL A 1 174 ? 16.802 14.073 -8.636 1.00 96.31 174 VAL A C 1
ATOM 1365 O O . VAL A 1 174 ? 17.430 14.848 -7.914 1.00 96.31 174 VAL A O 1
ATOM 1368 N N . TYR A 1 175 ? 17.299 13.646 -9.797 1.00 96.44 175 TYR A N 1
ATOM 1369 C CA . TYR A 1 175 ? 18.618 14.059 -10.279 1.00 96.44 175 TYR A CA 1
ATOM 1370 C C . TYR A 1 175 ? 18.606 15.423 -10.979 1.00 96.44 175 TYR A C 1
ATOM 1372 O O . TYR A 1 175 ? 19.603 16.142 -10.933 1.00 96.44 175 TYR A O 1
ATOM 1380 N N . GLY A 1 176 ? 17.505 15.779 -11.641 1.00 95.94 176 GLY A N 1
ATOM 1381 C CA . GLY A 1 176 ? 17.457 16.842 -12.644 1.00 95.94 176 GLY A CA 1
ATOM 1382 C C . GLY A 1 176 ? 17.977 16.379 -14.013 1.00 95.94 176 GLY A C 1
ATOM 1383 O O . GLY A 1 176 ? 18.707 15.388 -14.126 1.00 95.94 176 GLY A O 1
ATOM 1384 N N . GLU A 1 177 ? 17.621 17.107 -15.077 1.00 94.56 177 GLU A N 1
ATOM 1385 C CA . GLU A 1 177 ? 17.948 16.725 -16.464 1.00 94.56 177 GLU A CA 1
ATOM 1386 C C . GLU A 1 177 ? 19.466 16.694 -16.717 1.00 94.56 177 GLU A C 1
ATOM 1388 O O . GLU A 1 177 ? 19.997 15.673 -17.153 1.00 94.56 177 GLU A O 1
ATOM 1393 N N . LYS A 1 178 ? 20.201 17.755 -16.347 1.00 96.44 178 LYS A N 1
ATOM 1394 C CA . LYS A 1 178 ? 21.663 17.833 -16.549 1.00 96.44 178 LYS A CA 1
ATOM 1395 C C . LYS A 1 178 ? 22.401 16.678 -15.873 1.00 96.44 178 LYS A C 1
ATOM 1397 O O . LYS A 1 178 ? 23.265 16.045 -16.477 1.00 96.44 178 LYS A O 1
ATOM 1402 N N . LYS A 1 179 ? 22.060 16.388 -14.614 1.00 96.50 179 LYS A N 1
ATOM 1403 C CA . LYS A 1 179 ? 22.726 15.324 -13.859 1.00 96.50 179 LYS A CA 1
ATOM 140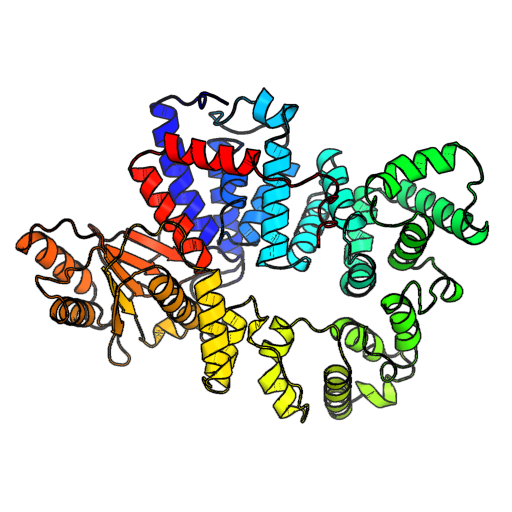4 C C . LYS A 1 179 ? 22.382 13.950 -14.415 1.00 96.50 179 LYS A C 1
ATOM 1406 O O . LYS A 1 179 ? 23.269 13.110 -14.505 1.00 96.50 179 LYS A O 1
ATOM 1411 N N . THR A 1 180 ? 21.133 13.748 -14.828 1.00 97.25 180 THR A N 1
ATOM 1412 C CA . THR A 1 180 ? 20.703 12.519 -15.499 1.00 97.25 180 THR A CA 1
ATOM 1413 C C . THR A 1 180 ? 21.541 12.262 -16.751 1.00 97.25 180 THR A C 1
ATOM 1415 O O . THR A 1 180 ? 22.079 11.168 -16.894 1.00 97.25 180 THR A O 1
ATOM 1418 N N . SER A 1 181 ? 21.732 13.266 -17.613 1.00 97.19 181 SER A N 1
ATOM 1419 C CA . SER A 1 181 ? 22.554 13.129 -18.825 1.00 97.19 181 SER A CA 1
ATOM 1420 C C . SER A 1 181 ? 24.011 12.771 -18.517 1.00 97.19 181 SER A C 1
ATOM 1422 O O . SER A 1 181 ? 24.569 11.882 -19.156 1.00 97.19 181 SER A O 1
ATOM 1424 N N . ILE A 1 182 ? 24.610 13.401 -17.499 1.00 97.19 182 ILE A N 1
ATOM 1425 C CA . ILE A 1 182 ? 25.973 13.074 -17.048 1.00 97.19 182 ILE A CA 1
ATOM 1426 C C . ILE A 1 182 ? 26.050 11.616 -16.579 1.00 97.19 182 ILE A C 1
ATOM 1428 O O . ILE A 1 182 ? 26.951 10.888 -16.981 1.00 97.19 182 ILE A O 1
ATOM 1432 N N . LEU A 1 183 ? 25.099 11.177 -15.750 1.00 97.12 183 LEU A N 1
ATOM 1433 C CA . LEU A 1 183 ? 25.070 9.805 -15.237 1.00 97.12 183 LEU A CA 1
ATOM 1434 C C . LEU A 1 183 ? 24.881 8.776 -16.357 1.00 97.12 183 LEU A C 1
ATOM 1436 O O . LEU A 1 183 ? 25.512 7.725 -16.309 1.00 97.12 183 LEU A O 1
ATOM 1440 N N . LEU A 1 184 ? 24.062 9.079 -17.368 1.00 97.25 184 LEU A N 1
ATOM 1441 C CA . LEU A 1 184 ? 23.883 8.210 -18.534 1.00 97.25 184 LEU A CA 1
ATOM 1442 C C . LEU A 1 184 ? 25.170 8.084 -19.351 1.00 97.25 184 LEU A C 1
ATOM 1444 O O . LEU A 1 184 ? 25.528 6.972 -19.719 1.00 97.25 184 LEU A O 1
ATOM 1448 N N . SER A 1 185 ? 25.888 9.188 -19.575 1.00 96.69 185 SER A N 1
ATOM 1449 C CA . SER A 1 185 ? 27.173 9.152 -20.283 1.00 96.69 185 SER A CA 1
ATOM 1450 C C . SER A 1 185 ? 28.223 8.343 -19.518 1.00 96.69 185 SER A C 1
ATOM 1452 O O . SER A 1 185 ? 28.902 7.515 -20.119 1.00 96.69 185 SER A O 1
ATOM 1454 N N . ILE A 1 186 ? 28.319 8.522 -18.195 1.00 96.56 186 ILE A N 1
ATOM 1455 C CA . ILE A 1 186 ? 29.235 7.738 -17.351 1.00 96.56 186 ILE A CA 1
ATOM 1456 C C . ILE A 1 186 ? 28.876 6.250 -17.405 1.00 96.56 186 ILE A C 1
ATOM 1458 O O . ILE A 1 186 ? 29.760 5.421 -17.595 1.00 96.56 186 ILE A O 1
ATOM 1462 N N . ALA A 1 187 ? 27.591 5.912 -17.256 1.00 96.12 187 ALA A N 1
ATOM 1463 C CA . ALA A 1 187 ? 27.125 4.530 -17.307 1.00 96.12 187 ALA A CA 1
ATOM 1464 C C . ALA A 1 187 ? 27.432 3.883 -18.665 1.00 96.12 187 ALA A C 1
ATOM 1466 O O . ALA A 1 187 ? 27.955 2.777 -18.709 1.00 96.12 187 ALA A O 1
ATOM 1467 N N . GLU A 1 188 ? 27.158 4.574 -19.772 1.00 94.94 188 GLU A N 1
ATOM 1468 C CA . GLU A 1 188 ? 27.415 4.057 -21.118 1.00 94.94 188 GLU A CA 1
ATOM 1469 C C . GLU A 1 188 ? 28.908 3.841 -21.387 1.00 94.94 188 GLU A C 1
ATOM 1471 O O . GLU A 1 188 ? 29.289 2.767 -21.852 1.00 94.94 188 GLU A O 1
ATOM 1476 N N . LYS A 1 189 ? 29.758 4.819 -21.047 1.00 95.12 189 LYS A N 1
ATOM 1477 C CA . LYS A 1 189 ? 31.216 4.675 -21.167 1.00 95.12 189 LYS A CA 1
ATOM 1478 C C . LYS A 1 189 ? 31.728 3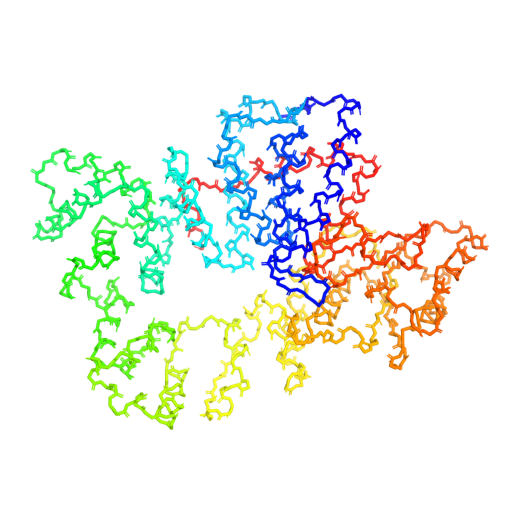.505 -20.337 1.00 95.12 189 LYS A C 1
ATOM 1480 O O . LYS A 1 189 ? 32.464 2.683 -20.857 1.00 95.12 189 LYS A O 1
ATOM 1485 N N . TYR A 1 190 ? 31.298 3.397 -19.080 1.00 95.12 190 TYR A N 1
ATOM 1486 C CA . TYR A 1 190 ? 31.728 2.319 -18.190 1.00 95.12 190 TYR A CA 1
ATOM 1487 C C . TYR A 1 190 ? 31.407 0.934 -18.761 1.00 95.12 190 TYR A C 1
ATOM 1489 O O . TYR A 1 190 ? 32.256 0.049 -18.723 1.00 95.12 190 TYR A O 1
ATOM 1497 N N . ILE A 1 191 ? 30.202 0.747 -19.314 1.00 94.56 191 ILE A N 1
ATOM 1498 C CA . ILE A 1 191 ? 29.803 -0.529 -19.924 1.00 94.56 191 ILE A CA 1
ATOM 1499 C C . ILE A 1 191 ? 30.624 -0.822 -21.184 1.00 94.56 191 ILE A C 1
ATOM 1501 O O . ILE A 1 191 ? 31.107 -1.938 -21.347 1.00 94.56 191 ILE A O 1
ATOM 1505 N N . ARG A 1 192 ? 30.828 0.171 -22.058 1.00 92.94 192 ARG A N 1
ATOM 1506 C CA . ARG A 1 192 ? 31.604 -0.010 -23.298 1.00 92.94 192 ARG A CA 1
ATOM 1507 C C . ARG A 1 192 ? 33.095 -0.244 -23.043 1.00 92.94 192 ARG A C 1
ATOM 1509 O O . ARG A 1 192 ? 33.722 -0.974 -23.798 1.00 92.94 192 ARG A O 1
ATOM 1516 N N . SER A 1 193 ? 33.645 0.335 -21.979 1.00 92.12 193 SER A N 1
ATOM 1517 C CA . SER A 1 193 ? 35.052 0.196 -21.588 1.00 92.12 193 SER A CA 1
ATOM 1518 C C . SER A 1 193 ? 35.329 -1.036 -20.715 1.00 92.12 193 SER A C 1
ATOM 1520 O O . SER A 1 193 ? 36.355 -1.078 -20.041 1.00 92.12 193 SER A O 1
ATOM 1522 N N . GLY A 1 194 ? 34.412 -2.008 -20.647 1.00 89.81 194 GLY A N 1
ATOM 1523 C CA . GLY A 1 194 ? 34.621 -3.239 -19.873 1.00 89.81 194 GLY A CA 1
ATOM 1524 C C . GLY A 1 194 ? 34.724 -3.020 -18.359 1.00 89.81 194 GLY A C 1
ATOM 1525 O O . GLY A 1 194 ? 35.429 -3.751 -17.674 1.00 89.81 194 GLY A O 1
ATOM 1526 N N . GLY A 1 195 ? 34.050 -1.999 -17.822 1.00 89.62 195 GLY A N 1
ATOM 1527 C CA . GLY A 1 195 ? 33.997 -1.741 -16.383 1.00 89.62 195 GLY A CA 1
ATOM 1528 C C . GLY A 1 195 ? 35.066 -0.788 -15.841 1.00 89.62 195 GLY A C 1
ATOM 1529 O O . GLY A 1 195 ? 35.268 -0.722 -14.624 1.00 89.62 195 GLY A O 1
ATOM 1530 N N . VAL A 1 196 ? 35.724 -0.024 -16.715 1.00 88.81 196 VAL A N 1
ATOM 1531 C CA . VAL A 1 196 ? 36.755 0.958 -16.346 1.00 88.81 196 VAL A CA 1
ATOM 1532 C C . VAL A 1 196 ? 36.216 2.386 -16.475 1.00 88.81 196 VAL A C 1
ATOM 1534 O O . VAL A 1 196 ? 35.556 2.737 -17.454 1.00 88.81 196 VAL A O 1
ATOM 1537 N N . TYR A 1 197 ? 36.484 3.226 -15.471 1.00 88.75 197 TYR A N 1
ATOM 1538 C CA . TYR A 1 197 ? 36.178 4.659 -15.528 1.00 88.75 197 TYR A CA 1
ATOM 1539 C C . TYR A 1 197 ? 37.278 5.426 -16.250 1.00 88.75 197 TYR A C 1
ATOM 1541 O O . TYR A 1 197 ? 38.454 5.116 -16.096 1.00 88.75 197 TYR A O 1
ATOM 1549 N N . SER A 1 198 ? 36.905 6.496 -16.950 1.00 84.38 198 SER A N 1
ATOM 1550 C CA . SER A 1 198 ? 37.875 7.304 -17.697 1.00 84.38 198 SER A CA 1
ATOM 1551 C C . SER A 1 198 ? 38.703 8.221 -16.789 1.00 84.38 198 SER A C 1
ATOM 1553 O O . SER A 1 198 ? 39.785 8.647 -17.169 1.00 84.38 198 SER A O 1
ATOM 1555 N N . ASN A 1 199 ? 38.170 8.605 -15.621 1.00 93.25 199 ASN A N 1
ATOM 1556 C CA . ASN A 1 199 ? 38.847 9.473 -14.652 1.00 93.25 199 ASN A CA 1
ATOM 1557 C C . ASN A 1 199 ? 38.203 9.405 -13.253 1.00 93.25 199 ASN A C 1
ATOM 1559 O O . ASN A 1 199 ? 37.063 8.965 -13.081 1.00 93.25 199 ASN A O 1
ATOM 1563 N N . GLU A 1 200 ? 38.907 9.935 -12.251 1.00 93.62 200 GLU A N 1
ATOM 1564 C CA . GLU A 1 200 ? 38.454 9.983 -10.852 1.00 93.62 200 GLU A CA 1
ATOM 1565 C C . GLU A 1 200 ? 37.169 10.800 -10.636 1.00 93.62 200 GLU A C 1
ATOM 1567 O O . GLU A 1 200 ? 36.374 10.503 -9.738 1.00 93.62 200 GLU A O 1
ATOM 1572 N N . LYS A 1 201 ? 36.910 11.823 -11.465 1.00 94.50 201 LYS A N 1
ATOM 1573 C CA . LYS A 1 201 ? 35.682 12.630 -11.356 1.00 94.50 201 LYS A CA 1
ATOM 1574 C C . LYS A 1 201 ? 34.448 11.784 -11.677 1.00 94.50 201 LYS A C 1
ATOM 1576 O O . LYS A 1 201 ? 33.442 11.889 -10.970 1.00 94.50 201 LYS A O 1
ATOM 1581 N N . GLU A 1 202 ? 34.520 10.928 -12.699 1.00 93.88 202 GLU A N 1
ATOM 1582 C CA . GLU A 1 202 ? 33.452 9.983 -13.051 1.00 93.88 202 GLU A CA 1
ATOM 1583 C C . GLU A 1 202 ? 33.201 8.988 -11.905 1.00 93.88 202 GLU A C 1
ATOM 1585 O O . GLU A 1 202 ? 32.043 8.783 -11.521 1.00 93.88 202 GLU A O 1
ATOM 1590 N N . VAL A 1 203 ? 34.267 8.466 -11.280 1.00 92.19 203 VAL A N 1
ATOM 1591 C CA . VAL A 1 203 ? 34.189 7.590 -10.092 1.00 92.19 203 VAL A CA 1
ATOM 1592 C C . VAL A 1 203 ? 33.463 8.291 -8.945 1.00 92.19 203 VAL A C 1
ATOM 1594 O O . VAL A 1 203 ? 32.496 7.757 -8.396 1.00 92.19 203 VAL A O 1
ATOM 1597 N N . LYS A 1 204 ? 33.872 9.518 -8.601 1.00 94.75 204 LYS A N 1
ATOM 1598 C CA . LYS A 1 204 ? 33.278 10.287 -7.498 1.00 94.75 204 LYS A CA 1
ATOM 1599 C C . LYS A 1 204 ? 31.795 10.574 -7.744 1.00 94.75 204 LYS A C 1
ATOM 1601 O O . LYS A 1 204 ? 30.972 10.407 -6.838 1.00 94.75 204 LYS A O 1
ATOM 1606 N N . ILE A 1 205 ? 31.430 10.970 -8.966 1.00 94.31 205 ILE A N 1
ATOM 1607 C CA . ILE A 1 205 ? 30.033 11.228 -9.351 1.00 94.31 205 ILE A CA 1
ATOM 1608 C C . ILE A 1 205 ? 29.204 9.945 -9.252 1.00 94.31 205 ILE A C 1
ATOM 1610 O O . ILE A 1 205 ? 28.130 9.954 -8.649 1.00 94.31 205 ILE A O 1
ATOM 1614 N N . SER A 1 206 ? 29.704 8.849 -9.809 1.00 92.69 206 SER A N 1
ATOM 1615 C CA . SER A 1 206 ? 29.066 7.539 -9.732 1.00 92.69 206 SER A CA 1
ATOM 1616 C C . SER A 1 206 ? 28.820 7.096 -8.286 1.00 92.69 206 SER A C 1
ATOM 1618 O O . SER A 1 206 ? 27.688 6.758 -7.923 1.00 92.69 206 SER A O 1
ATOM 1620 N N . ASN A 1 207 ? 29.864 7.141 -7.454 1.00 91.94 207 ASN A N 1
ATOM 1621 C CA . ASN A 1 207 ? 29.800 6.722 -6.058 1.00 91.94 207 ASN A CA 1
ATOM 1622 C C . ASN A 1 207 ? 28.748 7.528 -5.298 1.00 91.94 207 ASN A C 1
ATOM 1624 O O . ASN A 1 207 ? 27.920 6.961 -4.589 1.00 91.94 207 ASN A O 1
ATOM 1628 N N . THR A 1 208 ? 28.725 8.843 -5.516 1.00 92.25 208 THR A N 1
ATOM 1629 C CA . THR A 1 208 ? 27.825 9.763 -4.812 1.00 92.25 208 THR A CA 1
ATOM 1630 C C . THR A 1 208 ? 26.356 9.567 -5.191 1.00 92.25 208 THR A C 1
ATOM 1632 O O . THR A 1 208 ? 25.488 9.641 -4.320 1.00 92.25 208 THR A O 1
ATOM 1635 N N . PHE A 1 209 ? 26.056 9.354 -6.477 1.00 93.19 209 PHE A N 1
ATOM 1636 C CA . PHE A 1 209 ? 24.684 9.446 -6.994 1.00 93.19 209 PHE A CA 1
ATOM 1637 C C . PHE A 1 209 ? 24.044 8.108 -7.365 1.00 93.19 209 PHE A C 1
ATOM 1639 O O . PHE A 1 209 ? 22.818 8.050 -7.416 1.00 93.19 209 PHE A O 1
ATOM 1646 N N . LEU A 1 210 ? 24.828 7.056 -7.607 1.00 92.62 210 LEU A N 1
ATOM 1647 C CA . LEU A 1 210 ? 24.325 5.735 -7.993 1.00 92.62 210 LEU A CA 1
ATOM 1648 C C . LEU A 1 210 ? 24.726 4.671 -6.967 1.00 92.62 210 LEU A C 1
ATOM 1650 O O . LEU A 1 210 ? 23.860 4.160 -6.258 1.00 92.62 210 LEU A O 1
ATOM 1654 N N . LYS A 1 211 ? 26.025 4.380 -6.824 1.00 91.31 211 LYS A N 1
ATOM 1655 C CA . LYS A 1 211 ? 26.495 3.220 -6.039 1.00 91.31 211 LYS A CA 1
ATOM 1656 C C . LYS A 1 211 ? 26.139 3.302 -4.559 1.00 91.31 211 LYS A C 1
ATOM 1658 O O . LYS A 1 211 ? 25.695 2.314 -3.987 1.00 91.31 211 LYS A O 1
ATOM 1663 N N . LYS A 1 212 ? 26.230 4.493 -3.953 1.00 91.69 212 LYS A N 1
ATOM 1664 C CA . LYS A 1 212 ? 25.824 4.722 -2.555 1.00 91.69 212 LYS A CA 1
ATOM 1665 C C . LYS A 1 212 ? 24.399 4.240 -2.248 1.00 91.69 212 LYS A C 1
ATOM 1667 O O . LYS A 1 212 ? 24.126 3.860 -1.116 1.00 91.69 212 LYS A O 1
ATOM 1672 N N . TYR A 1 213 ? 23.498 4.269 -3.229 1.00 90.62 213 TYR A N 1
ATOM 1673 C CA . TYR A 1 213 ? 22.089 3.919 -3.045 1.00 90.62 213 TYR A CA 1
ATOM 1674 C C . TYR A 1 213 ? 21.743 2.499 -3.499 1.00 90.62 213 TYR A C 1
ATOM 1676 O O . TYR A 1 213 ? 20.605 2.086 -3.319 1.00 90.62 213 TYR A O 1
ATOM 1684 N N . SER A 1 214 ? 22.695 1.752 -4.061 1.00 89.50 214 SER A N 1
ATOM 1685 C CA . SER A 1 214 ? 22.495 0.373 -4.513 1.00 89.50 214 SER A CA 1
ATOM 1686 C C . SER A 1 214 ? 23.658 -0.512 -4.057 1.00 89.50 214 SER A C 1
ATOM 1688 O O . SER A 1 214 ? 24.458 -0.949 -4.876 1.00 89.50 214 SER A O 1
ATOM 1690 N N . PRO A 1 215 ? 23.805 -0.771 -2.745 1.00 80.81 215 PRO A N 1
ATOM 1691 C CA . PRO A 1 215 ? 24.918 -1.583 -2.252 1.00 80.81 215 PRO A CA 1
ATOM 1692 C C . PRO A 1 215 ? 24.784 -3.068 -2.618 1.00 80.81 215 PRO A C 1
ATOM 1694 O O . PRO A 1 215 ? 25.753 -3.803 -2.499 1.00 80.81 215 PRO A O 1
ATOM 1697 N N . ILE A 1 216 ? 23.584 -3.512 -3.008 1.00 82.62 216 ILE A N 1
ATOM 1698 C CA . ILE A 1 216 ? 23.284 -4.914 -3.322 1.00 82.62 216 ILE A CA 1
ATOM 1699 C C . ILE A 1 216 ? 23.741 -5.262 -4.744 1.00 82.62 216 ILE A C 1
ATOM 1701 O O . ILE A 1 216 ? 24.159 -6.385 -5.008 1.00 82.62 216 ILE A O 1
ATOM 1705 N N . LEU A 1 217 ? 23.642 -4.312 -5.677 1.00 86.12 217 LEU A N 1
ATOM 1706 C CA . LEU A 1 217 ? 23.986 -4.544 -7.074 1.00 86.12 217 LEU A CA 1
ATOM 1707 C C . LEU A 1 217 ? 25.437 -4.151 -7.329 1.00 86.12 217 LEU A C 1
ATOM 1709 O O . LEU A 1 217 ? 25.901 -3.097 -6.893 1.00 86.12 217 LEU A O 1
ATOM 1713 N N . ASN A 1 218 ? 26.139 -4.966 -8.113 1.00 90.50 218 ASN A N 1
ATOM 1714 C CA . ASN A 1 218 ? 27.428 -4.556 -8.647 1.00 90.50 218 ASN A CA 1
ATOM 1715 C C . ASN A 1 218 ? 27.260 -3.368 -9.625 1.00 90.50 218 ASN A C 1
ATOM 1717 O O . ASN A 1 218 ? 26.165 -3.070 -10.120 1.00 90.50 218 ASN A O 1
ATOM 1721 N N . SER A 1 219 ? 28.365 -2.666 -9.890 1.00 90.69 219 SER A N 1
ATOM 1722 C CA . SER A 1 219 ? 28.379 -1.446 -10.713 1.00 90.69 219 SER A CA 1
ATOM 1723 C C . SER A 1 219 ? 27.791 -1.667 -12.106 1.00 90.69 219 SER A C 1
ATOM 1725 O O . SER A 1 219 ? 27.003 -0.853 -12.586 1.00 90.69 219 SER A O 1
ATOM 1727 N N . GLU A 1 220 ? 28.182 -2.769 -12.743 1.00 93.25 220 GLU A N 1
ATOM 1728 C CA . GLU A 1 220 ? 27.789 -3.109 -14.105 1.00 93.25 220 GLU A CA 1
ATOM 1729 C C . GLU A 1 220 ? 26.278 -3.331 -14.195 1.00 93.25 220 GLU A C 1
ATOM 1731 O O . GLU A 1 220 ? 25.594 -2.691 -15.003 1.00 93.25 220 GLU A O 1
ATOM 1736 N N . LYS A 1 221 ? 25.733 -4.141 -13.282 1.00 94.50 221 LYS A N 1
ATOM 1737 C CA . LYS A 1 221 ? 24.311 -4.455 -13.223 1.00 94.50 221 LYS A CA 1
ATOM 1738 C C . LYS A 1 221 ? 23.464 -3.211 -12.991 1.00 94.50 221 LYS A C 1
ATOM 1740 O O . LYS A 1 221 ? 22.474 -2.984 -13.694 1.00 94.50 221 LYS A O 1
ATOM 1745 N N . LEU A 1 222 ? 23.883 -2.363 -12.053 1.00 95.38 222 LEU A N 1
ATOM 1746 C CA . LEU A 1 222 ? 23.223 -1.090 -11.772 1.00 95.38 222 LEU A CA 1
ATOM 1747 C C . LEU A 1 222 ? 23.173 -0.186 -13.013 1.00 95.38 222 LEU A C 1
ATOM 1749 O O . LEU A 1 222 ? 22.131 0.402 -13.309 1.00 95.38 222 LEU A O 1
ATOM 1753 N N . TYR A 1 223 ? 24.275 -0.076 -13.752 1.00 96.44 223 TYR A N 1
ATOM 1754 C CA . TYR A 1 223 ? 24.361 0.785 -14.931 1.00 96.44 223 TYR A CA 1
ATOM 1755 C C . TYR A 1 223 ? 23.568 0.278 -16.116 1.00 96.44 223 TYR A C 1
ATOM 1757 O O . TYR A 1 223 ? 22.866 1.076 -16.738 1.00 96.44 223 TYR A O 1
ATOM 1765 N N . LYS A 1 224 ? 23.607 -1.023 -16.401 1.00 97.12 224 LYS A N 1
ATOM 1766 C CA . LYS A 1 224 ? 22.767 -1.619 -17.444 1.00 97.12 224 LYS A CA 1
ATOM 1767 C C . LYS A 1 224 ? 21.286 -1.372 -17.145 1.00 97.12 224 LYS A C 1
ATOM 1769 O O . LYS A 1 224 ? 20.568 -0.876 -18.010 1.00 97.12 224 LYS A O 1
ATOM 1774 N N . ILE A 1 225 ? 20.829 -1.576 -15.904 1.00 97.25 225 ILE A N 1
ATOM 1775 C CA . ILE A 1 225 ? 19.436 -1.262 -15.523 1.00 97.25 225 ILE A CA 1
ATOM 1776 C C . ILE A 1 225 ? 19.145 0.238 -15.650 1.00 97.25 225 ILE A C 1
ATOM 1778 O O . ILE A 1 225 ? 18.083 0.629 -16.142 1.00 97.25 225 ILE A O 1
ATOM 1782 N N . PHE A 1 226 ? 20.075 1.102 -15.243 1.00 97.25 226 PHE A N 1
ATOM 1783 C CA . PHE A 1 226 ? 19.917 2.547 -15.387 1.00 97.25 226 PHE A CA 1
ATOM 1784 C C . PHE A 1 226 ? 19.755 2.946 -16.865 1.00 97.25 226 PHE A C 1
ATOM 1786 O O . PHE A 1 226 ? 18.786 3.617 -17.226 1.00 97.25 226 PHE A O 1
ATOM 1793 N N . LEU A 1 227 ? 20.618 2.451 -17.753 1.00 97.88 227 LEU A N 1
ATOM 1794 C CA . LEU A 1 227 ? 20.518 2.656 -19.201 1.00 97.88 227 LEU A CA 1
ATOM 1795 C C . LEU A 1 227 ? 19.205 2.091 -19.769 1.00 97.88 227 LEU A C 1
ATOM 1797 O O . LEU A 1 227 ? 18.553 2.756 -20.585 1.00 97.88 227 LEU A O 1
ATOM 1801 N N . PHE A 1 228 ? 18.758 0.922 -19.301 1.00 97.94 228 PHE A N 1
ATOM 1802 C CA . PHE A 1 228 ? 17.467 0.340 -19.670 1.00 97.94 228 PHE A CA 1
ATOM 1803 C C . PHE A 1 228 ? 16.305 1.266 -19.304 1.00 97.94 228 PHE A C 1
ATOM 1805 O O . PHE A 1 228 ? 15.479 1.601 -20.165 1.00 97.94 228 PHE A O 1
ATOM 1812 N N . ILE A 1 229 ? 16.245 1.750 -18.057 1.00 97.69 229 ILE A N 1
ATOM 1813 C CA . ILE A 1 229 ? 15.184 2.646 -17.570 1.00 97.69 229 ILE A CA 1
ATOM 1814 C C . ILE A 1 229 ? 15.051 3.860 -18.489 1.00 97.69 229 ILE A C 1
ATOM 1816 O O . ILE A 1 229 ? 13.933 4.233 -18.862 1.00 97.69 229 ILE A O 1
ATOM 1820 N N . PHE A 1 230 ? 16.173 4.433 -18.920 1.00 97.62 230 PHE A N 1
ATOM 1821 C CA . PHE A 1 230 ? 16.217 5.616 -19.779 1.00 97.62 230 PHE A CA 1
ATOM 1822 C C . PHE A 1 230 ? 16.120 5.331 -21.282 1.00 97.62 230 PHE A C 1
ATOM 1824 O O . PHE A 1 230 ? 15.886 6.260 -22.050 1.00 97.62 230 PHE A O 1
ATOM 1831 N N . GLY A 1 231 ? 16.195 4.066 -21.702 1.00 95.19 231 GLY A N 1
ATOM 1832 C CA . GLY A 1 231 ? 16.144 3.684 -23.117 1.00 95.19 231 GLY A CA 1
ATOM 1833 C C . GLY A 1 231 ? 17.400 4.053 -23.889 1.00 95.19 231 GLY A C 1
ATOM 1834 O O . GLY A 1 231 ? 17.306 4.426 -25.052 1.00 95.19 231 GLY A O 1
ATOM 1835 N N . LYS A 1 232 ? 18.550 3.975 -23.220 1.00 93.88 232 LYS A N 1
ATOM 1836 C CA . LYS A 1 232 ? 19.879 4.206 -23.796 1.00 93.88 232 LYS A CA 1
ATOM 1837 C C . LYS A 1 232 ? 20.741 2.946 -23.860 1.00 93.88 232 LYS A C 1
ATOM 1839 O O . LYS A 1 232 ? 21.831 3.003 -24.403 1.00 93.88 232 LYS A O 1
ATOM 1844 N N . GLY A 1 233 ? 20.276 1.828 -23.305 1.00 85.50 233 GLY A N 1
ATOM 1845 C CA . GLY A 1 233 ? 21.016 0.572 -23.373 1.00 85.50 233 GLY A CA 1
ATOM 1846 C C . GLY A 1 233 ? 20.726 -0.205 -24.653 1.00 85.50 233 GLY A C 1
ATOM 1847 O O . GLY A 1 233 ? 19.565 -0.317 -25.058 1.00 85.50 233 GLY A O 1
ATOM 1848 N N . ASP A 1 234 ? 21.786 -0.753 -25.236 1.00 88.75 234 ASP A N 1
ATOM 1849 C CA . ASP A 1 234 ? 21.730 -1.688 -26.356 1.00 88.75 234 ASP A CA 1
ATOM 1850 C C . ASP A 1 234 ? 21.181 -3.045 -25.884 1.00 88.75 234 ASP A C 1
ATOM 1852 O O . ASP A 1 234 ? 21.452 -3.476 -24.763 1.00 88.75 234 ASP A O 1
ATOM 1856 N N . LYS A 1 235 ? 20.410 -3.730 -26.736 1.00 90.94 235 LYS A N 1
ATOM 1857 C CA . LYS A 1 235 ? 19.926 -5.096 -26.495 1.00 90.94 235 LYS A CA 1
ATOM 1858 C C . LYS A 1 235 ? 21.086 -6.049 -26.181 1.00 90.94 235 LYS A C 1
ATOM 1860 O O . LYS A 1 235 ? 20.912 -6.934 -25.347 1.00 90.94 235 LYS A O 1
ATOM 1865 N N . SER A 1 236 ? 22.254 -5.838 -26.793 1.00 90.31 236 SER A N 1
ATOM 1866 C CA . SER A 1 236 ? 23.472 -6.630 -26.555 1.00 90.31 236 SER A CA 1
ATOM 1867 C C . SER A 1 236 ? 23.948 -6.612 -25.095 1.00 90.31 236 SER A C 1
ATOM 1869 O O . SER A 1 236 ? 24.627 -7.539 -24.663 1.00 90.31 236 SER A O 1
ATOM 1871 N N . PHE A 1 237 ? 23.550 -5.612 -24.298 1.00 91.56 237 PHE A N 1
ATOM 1872 C CA . PHE A 1 237 ? 23.960 -5.501 -22.896 1.00 91.56 237 PHE A CA 1
ATOM 1873 C C . PHE A 1 237 ? 23.252 -6.494 -21.964 1.00 91.56 237 PHE A C 1
ATOM 1875 O O . PHE A 1 237 ? 23.718 -6.695 -20.841 1.00 91.56 237 PHE A O 1
ATOM 1882 N N . TYR A 1 238 ? 22.135 -7.096 -22.384 1.00 94.75 238 TYR A N 1
ATOM 1883 C CA . TYR A 1 238 ? 21.239 -7.838 -21.492 1.00 94.75 238 TYR A CA 1
ATOM 1884 C C . TYR A 1 238 ? 21.208 -9.328 -21.832 1.00 94.75 238 TYR A C 1
ATOM 1886 O O . TYR A 1 238 ? 20.351 -9.797 -22.583 1.00 94.75 238 TYR A O 1
ATOM 1894 N N . SER A 1 239 ? 22.138 -10.084 -21.249 1.00 93.69 239 SER A N 1
ATOM 1895 C CA . SER A 1 239 ? 22.142 -11.545 -21.350 1.00 93.69 239 SER A CA 1
ATOM 1896 C C . SER A 1 239 ? 21.020 -12.167 -20.509 1.00 93.69 239 SER A C 1
ATOM 1898 O O . SER A 1 239 ? 20.598 -11.616 -19.491 1.00 93.69 239 SER A O 1
ATOM 1900 N N . LYS A 1 240 ? 20.543 -13.352 -20.911 1.00 93.12 240 LYS A N 1
ATOM 1901 C CA . LYS A 1 240 ? 19.485 -14.081 -20.190 1.00 93.12 240 LYS A CA 1
ATOM 1902 C C . LYS A 1 240 ? 19.918 -14.547 -18.794 1.00 93.12 240 LYS A C 1
ATOM 1904 O O . LYS A 1 240 ? 19.079 -14.631 -17.904 1.00 93.12 240 LYS A O 1
ATOM 1909 N N . SER A 1 241 ? 21.205 -14.842 -18.601 1.00 92.94 241 SER A N 1
ATOM 1910 C CA . SER A 1 241 ? 21.756 -15.273 -17.310 1.00 92.94 241 SER A CA 1
ATOM 1911 C C . SER A 1 241 ? 21.839 -14.129 -16.298 1.00 92.94 241 SER A C 1
ATOM 1913 O O . SER A 1 241 ? 21.539 -14.331 -15.125 1.00 92.94 241 SER A O 1
ATOM 1915 N N . GLU A 1 242 ? 22.207 -12.923 -16.739 1.00 92.88 242 GLU A N 1
ATOM 1916 C CA . GLU A 1 242 ? 22.384 -11.767 -15.850 1.00 92.88 242 GLU A CA 1
ATOM 1917 C C . GLU A 1 242 ? 21.087 -10.955 -15.667 1.00 92.88 242 GLU A C 1
ATOM 1919 O O . GLU A 1 242 ? 20.809 -10.461 -14.564 1.00 92.88 242 GLU A O 1
ATOM 1924 N N . PHE A 1 243 ? 20.296 -10.843 -16.743 1.00 95.69 243 PHE A N 1
ATOM 1925 C CA . PHE A 1 243 ? 19.048 -10.077 -16.827 1.00 95.69 243 PHE A CA 1
ATOM 1926 C C . PHE A 1 243 ? 17.905 -10.900 -17.435 1.00 95.69 243 PHE A C 1
ATOM 1928 O O . PHE A 1 243 ? 17.457 -10.627 -18.559 1.00 95.69 243 PHE A O 1
ATOM 1935 N N . PRO A 1 244 ? 17.407 -11.922 -16.726 1.00 94.81 244 PRO A N 1
ATOM 1936 C CA . PRO A 1 244 ? 16.371 -12.807 -17.250 1.00 94.81 244 PRO A CA 1
ATOM 1937 C C . PRO A 1 244 ? 15.085 -12.070 -17.651 1.00 94.81 244 PRO A C 1
ATOM 1939 O O . PRO A 1 244 ? 14.409 -12.496 -18.580 1.00 94.81 244 PRO A O 1
ATOM 1942 N N . ILE A 1 245 ? 14.744 -10.952 -17.005 1.00 96.12 245 ILE A N 1
ATOM 1943 C CA . ILE A 1 245 ? 13.483 -10.238 -17.253 1.00 96.12 245 ILE A CA 1
ATOM 1944 C C . ILE A 1 245 ? 13.665 -9.197 -18.359 1.00 96.12 245 ILE A C 1
ATOM 1946 O O . ILE A 1 245 ? 12.812 -9.072 -19.239 1.00 96.12 245 ILE A O 1
ATOM 1950 N N . ILE A 1 246 ? 14.768 -8.436 -18.342 1.00 97.25 246 ILE A N 1
ATOM 1951 C CA . ILE A 1 246 ? 15.026 -7.436 -19.395 1.00 97.25 246 ILE A CA 1
ATOM 1952 C C . ILE A 1 246 ? 15.309 -8.123 -20.737 1.00 97.25 246 ILE A C 1
ATOM 1954 O O . ILE A 1 246 ? 14.830 -7.653 -21.770 1.00 97.25 246 ILE A O 1
ATOM 1958 N N . SER A 1 247 ? 16.038 -9.242 -20.739 1.00 96.75 247 SER A N 1
ATOM 1959 C CA . SER A 1 247 ? 16.277 -10.023 -21.960 1.00 96.75 247 SER A CA 1
ATOM 1960 C C . SER A 1 247 ? 14.963 -10.514 -22.578 1.00 96.75 247 SER A C 1
ATOM 1962 O O . SER A 1 247 ? 14.720 -10.269 -23.762 1.00 96.75 247 SER A O 1
ATOM 1964 N N . GLU A 1 248 ? 14.061 -11.092 -21.776 1.00 96.81 248 GLU A N 1
ATOM 1965 C CA . GLU A 1 248 ? 12.724 -11.478 -22.235 1.00 96.81 248 GLU A CA 1
ATOM 1966 C C . GLU A 1 248 ? 11.885 -10.274 -22.676 1.00 96.81 248 GLU A C 1
ATOM 1968 O O . GLU A 1 248 ? 11.183 -10.365 -23.676 1.00 96.81 248 GLU A O 1
ATOM 1973 N N . PHE A 1 249 ? 11.998 -9.112 -22.024 1.00 97.12 249 PHE A N 1
ATOM 1974 C CA . PHE A 1 249 ? 11.328 -7.896 -22.494 1.00 97.12 249 PHE A CA 1
ATOM 1975 C C . PHE A 1 249 ? 11.735 -7.537 -23.931 1.00 97.12 249 PHE A C 1
ATOM 1977 O O . PHE A 1 249 ? 10.873 -7.173 -24.727 1.00 97.12 249 PHE A O 1
ATOM 1984 N N . TYR A 1 250 ? 13.019 -7.650 -24.290 1.00 96.25 250 TYR A N 1
ATOM 1985 C CA . TYR A 1 250 ? 13.465 -7.394 -25.663 1.00 96.25 250 TYR A CA 1
ATOM 1986 C C . TYR A 1 250 ? 12.963 -8.446 -26.654 1.00 96.25 250 TYR A C 1
ATOM 1988 O O . TYR A 1 250 ? 12.633 -8.080 -27.782 1.00 96.25 250 TYR A O 1
ATOM 1996 N N . VAL A 1 251 ? 12.873 -9.717 -26.255 1.00 96.19 251 VAL A N 1
ATOM 1997 C CA . VAL A 1 251 ? 12.231 -10.765 -27.070 1.00 96.19 251 VAL A CA 1
ATOM 1998 C C . VAL A 1 251 ? 10.751 -10.426 -27.296 1.00 96.19 251 VAL A C 1
ATOM 2000 O O . VAL A 1 251 ? 10.301 -10.380 -28.439 1.00 96.19 251 VAL A O 1
ATOM 2003 N N . ALA A 1 252 ? 10.050 -10.022 -26.234 1.00 96.50 252 ALA A N 1
ATOM 2004 C CA . ALA A 1 252 ? 8.639 -9.643 -26.245 1.00 96.50 252 ALA A CA 1
ATOM 2005 C C . ALA A 1 252 ? 8.309 -8.428 -27.122 1.00 96.50 252 ALA A C 1
ATOM 2007 O O . ALA A 1 252 ? 7.144 -8.210 -27.428 1.00 96.50 252 ALA A O 1
ATOM 2008 N N . THR A 1 253 ? 9.297 -7.615 -27.520 1.00 95.69 253 THR A N 1
ATOM 2009 C CA . THR A 1 253 ? 9.076 -6.527 -28.495 1.00 95.69 253 THR A CA 1
ATOM 2010 C C . THR A 1 253 ? 8.846 -7.024 -29.923 1.00 95.69 253 THR A C 1
ATOM 2012 O O . THR A 1 253 ? 8.426 -6.236 -30.772 1.00 95.69 253 THR A O 1
ATOM 2015 N N . GLN A 1 254 ? 9.158 -8.294 -30.186 1.00 96.06 254 GLN A N 1
ATOM 2016 C CA . GLN A 1 254 ? 8.962 -8.968 -31.467 1.00 96.06 254 GLN A CA 1
ATOM 2017 C C . GLN A 1 254 ? 7.924 -10.083 -31.329 1.00 96.06 254 GLN A C 1
ATOM 2019 O O . GLN A 1 254 ? 6.988 -10.147 -32.126 1.00 96.06 254 GLN A O 1
ATOM 2024 N N . ASP A 1 255 ? 8.076 -10.918 -30.297 1.00 96.25 255 ASP A N 1
ATOM 2025 C CA . ASP A 1 255 ? 7.224 -12.074 -30.036 1.00 96.25 255 ASP A CA 1
ATOM 2026 C C . ASP A 1 255 ? 6.843 -12.179 -28.552 1.00 96.25 255 ASP A C 1
ATOM 2028 O O . ASP A 1 255 ? 7.670 -12.503 -27.698 1.00 96.25 255 ASP A O 1
ATOM 2032 N N . ILE A 1 256 ? 5.572 -11.919 -28.237 1.00 95.62 256 ILE A N 1
ATOM 2033 C CA . ILE A 1 256 ? 5.040 -12.016 -26.870 1.00 95.62 256 ILE A CA 1
ATOM 2034 C C . ILE A 1 256 ? 4.716 -13.454 -26.441 1.00 95.62 256 ILE A C 1
ATOM 2036 O O . ILE A 1 256 ? 4.391 -13.676 -25.276 1.00 95.62 256 ILE A O 1
ATOM 2040 N N . THR A 1 257 ? 4.748 -14.423 -27.358 1.00 93.69 257 THR A N 1
ATOM 2041 C CA . THR A 1 257 ? 4.354 -15.815 -27.086 1.00 93.69 257 THR A CA 1
ATOM 2042 C C . THR A 1 257 ? 5.494 -16.647 -26.507 1.00 93.69 257 THR A C 1
ATOM 2044 O O . THR A 1 257 ? 5.244 -17.605 -25.775 1.00 93.69 257 THR A O 1
ATOM 2047 N N . SER A 1 258 ? 6.737 -16.238 -26.763 1.00 93.00 258 SER A N 1
ATOM 2048 C CA . SER A 1 258 ? 7.961 -16.944 -26.379 1.00 93.00 258 SER A CA 1
ATOM 2049 C C . SER A 1 258 ? 8.538 -16.508 -25.022 1.00 93.00 258 SER A C 1
ATOM 2051 O O . SER A 1 258 ? 9.723 -16.722 -24.762 1.00 93.00 258 SER A O 1
ATOM 2053 N N . VAL A 1 259 ? 7.753 -15.824 -24.185 1.00 94.69 259 VAL A N 1
ATOM 2054 C CA . VAL A 1 259 ? 8.214 -15.225 -22.921 1.00 94.69 259 VAL A CA 1
ATOM 2055 C C . VAL A 1 259 ? 7.270 -15.553 -21.770 1.00 94.69 259 VAL A C 1
ATOM 2057 O O . VAL A 1 259 ? 6.060 -15.673 -21.966 1.00 94.69 259 VAL A O 1
ATOM 2060 N N . THR A 1 260 ? 7.814 -15.656 -20.558 1.00 94.00 260 THR A N 1
ATOM 2061 C CA . THR A 1 260 ? 7.039 -16.026 -19.359 1.00 94.00 260 THR A CA 1
ATOM 2062 C C . THR A 1 260 ? 7.260 -15.072 -18.185 1.00 94.00 260 THR A C 1
ATOM 2064 O O . THR A 1 260 ? 6.370 -14.906 -17.347 1.00 94.00 260 THR A O 1
ATOM 2067 N N . LYS A 1 261 ? 8.387 -14.351 -18.149 1.00 94.56 261 LYS A N 1
ATOM 2068 C CA . LYS A 1 261 ? 8.798 -13.488 -17.027 1.00 94.56 261 LYS A CA 1
ATOM 2069 C C . LYS A 1 261 ? 8.428 -12.017 -17.190 1.00 94.56 261 LYS A C 1
ATOM 2071 O O . LYS A 1 261 ? 8.667 -11.210 -16.290 1.00 94.56 261 LYS A O 1
ATOM 2076 N N . VAL A 1 262 ? 7.849 -11.632 -18.326 1.00 95.25 262 VAL A N 1
ATOM 2077 C CA . VAL A 1 262 ? 7.398 -10.255 -18.567 1.00 95.25 262 VAL A CA 1
ATOM 2078 C C . VAL A 1 262 ? 5.982 -10.069 -17.998 1.00 95.25 262 VAL A C 1
ATOM 2080 O O . VAL A 1 262 ? 5.103 -10.880 -18.284 1.00 95.25 262 VAL A O 1
ATOM 2083 N N . PRO A 1 263 ? 5.704 -9.005 -17.218 1.00 94.50 263 PRO A N 1
ATOM 2084 C CA . PRO A 1 263 ? 4.375 -8.786 -16.638 1.00 94.50 263 PRO A CA 1
ATOM 2085 C C . PRO A 1 263 ? 3.253 -8.686 -17.685 1.00 94.50 263 PRO A C 1
ATOM 2087 O O . PRO A 1 263 ? 3.442 -8.057 -18.729 1.00 94.50 263 PRO A O 1
ATOM 2090 N N . GLU A 1 264 ? 2.064 -9.218 -17.369 1.00 93.81 264 GLU A N 1
ATOM 2091 C CA . GLU A 1 264 ? 0.873 -9.198 -18.245 1.00 93.81 264 GLU A CA 1
ATOM 2092 C C . GLU A 1 264 ? 0.588 -7.789 -18.779 1.00 93.81 264 GLU A C 1
ATOM 2094 O O . GLU A 1 264 ? 0.363 -7.611 -19.974 1.00 93.81 264 GLU A O 1
ATOM 2099 N N . GLU A 1 265 ? 0.655 -6.764 -17.924 1.00 93.19 265 GLU A N 1
ATOM 2100 C CA . GLU A 1 265 ? 0.336 -5.391 -18.327 1.00 93.19 265 GLU A CA 1
ATOM 2101 C C . GLU A 1 265 ? 1.351 -4.826 -19.330 1.00 93.19 265 GLU A C 1
ATOM 2103 O O . GLU A 1 265 ? 1.006 -3.982 -20.160 1.00 93.19 265 GLU A O 1
ATOM 2108 N N . VAL A 1 266 ? 2.602 -5.294 -19.267 1.00 95.75 266 VAL A N 1
ATOM 2109 C CA . VAL A 1 266 ? 3.661 -4.912 -20.206 1.00 95.75 266 VAL A CA 1
ATOM 2110 C C . VAL A 1 266 ? 3.450 -5.618 -21.542 1.00 95.75 266 VAL A C 1
ATOM 2112 O O . VAL A 1 266 ? 3.485 -4.948 -22.570 1.00 95.75 266 VAL A O 1
ATOM 2115 N N . LEU A 1 267 ? 3.156 -6.922 -21.538 1.00 96.69 267 LEU A N 1
ATOM 2116 C CA . LEU A 1 267 ? 2.870 -7.693 -22.756 1.00 96.69 267 LEU A CA 1
ATOM 2117 C C . LEU A 1 267 ? 1.654 -7.141 -23.503 1.00 96.69 267 LEU A C 1
ATOM 2119 O O . LEU A 1 267 ? 1.730 -6.874 -24.701 1.00 96.69 267 LEU A O 1
ATOM 2123 N N . VAL A 1 268 ? 0.569 -6.865 -22.777 1.00 95.69 268 VAL A N 1
ATOM 2124 C CA . VAL A 1 268 ? -0.625 -6.200 -23.315 1.00 95.69 268 VAL A CA 1
ATOM 2125 C C . VAL A 1 268 ? -0.273 -4.820 -23.882 1.00 95.69 268 VAL A C 1
ATOM 2127 O O . VAL A 1 268 ? -0.723 -4.455 -24.969 1.00 95.69 268 VAL A O 1
ATOM 2130 N N . GLY A 1 269 ? 0.561 -4.046 -23.183 1.00 95.44 269 GLY A N 1
ATOM 2131 C CA . GLY A 1 269 ? 1.029 -2.741 -23.655 1.00 95.44 269 GLY A CA 1
ATOM 2132 C C . GLY A 1 269 ? 1.863 -2.809 -24.940 1.00 95.44 269 GLY A C 1
ATOM 2133 O O . GLY A 1 269 ? 1.744 -1.922 -25.783 1.00 95.44 269 GLY A O 1
ATOM 2134 N N . LEU A 1 270 ? 2.676 -3.855 -25.110 1.00 96.38 270 LEU A N 1
ATOM 2135 C CA . LEU A 1 270 ? 3.483 -4.078 -26.311 1.00 96.38 270 LEU A CA 1
ATOM 2136 C C . LEU A 1 270 ? 2.608 -4.481 -27.499 1.00 96.38 270 LEU A C 1
ATOM 2138 O O . LEU A 1 270 ? 2.595 -3.775 -28.506 1.00 96.38 270 LEU A O 1
ATOM 2142 N N . VAL A 1 271 ? 1.832 -5.558 -27.364 1.00 96.69 271 VAL A N 1
ATOM 2143 C CA . VAL A 1 271 ? 1.047 -6.117 -28.478 1.00 96.69 271 VAL A CA 1
ATOM 2144 C C . VAL A 1 271 ? -0.112 -5.214 -28.899 1.00 96.69 271 VAL A C 1
ATOM 2146 O O . VAL A 1 271 ? -0.553 -5.276 -30.040 1.00 96.69 271 VAL A O 1
ATOM 2149 N N . SER A 1 272 ? -0.596 -4.336 -28.011 1.00 95.94 272 SER A N 1
ATOM 2150 C CA . SER A 1 272 ? -1.642 -3.360 -28.347 1.00 95.94 272 SER A CA 1
ATOM 2151 C C . SER A 1 272 ? -1.166 -2.201 -29.222 1.00 95.94 272 SER A C 1
ATOM 2153 O O . SER A 1 272 ? -1.991 -1.473 -29.783 1.00 95.94 272 SER A O 1
ATOM 2155 N N . ASN A 1 273 ? 0.147 -2.029 -29.378 1.00 95.62 273 ASN A N 1
ATOM 2156 C CA . ASN A 1 273 ? 0.718 -1.033 -30.268 1.00 95.62 273 ASN A CA 1
ATOM 2157 C C . ASN A 1 273 ? 0.631 -1.506 -31.725 1.00 95.62 273 ASN A C 1
ATOM 2159 O O . ASN A 1 273 ? 1.158 -2.560 -32.062 1.00 95.62 273 ASN A O 1
ATOM 2163 N N . LYS A 1 274 ? 0.059 -0.683 -32.614 1.00 95.88 274 LYS A N 1
ATOM 2164 C CA . LYS A 1 274 ? -0.053 -0.977 -34.057 1.00 95.88 274 LYS A CA 1
ATOM 2165 C C . LYS A 1 274 ? 1.285 -1.275 -34.744 1.00 95.88 274 LYS A C 1
ATOM 2167 O O . LYS A 1 274 ? 1.293 -1.910 -35.788 1.00 95.88 274 LYS A O 1
ATOM 2172 N N . LYS A 1 275 ? 2.401 -0.799 -34.180 1.00 96.00 275 LYS A N 1
ATOM 2173 C CA . LYS A 1 275 ? 3.756 -1.047 -34.696 1.00 96.00 275 LYS A CA 1
ATOM 2174 C C . LYS A 1 275 ? 4.347 -2.392 -34.262 1.00 96.00 275 LYS A C 1
ATOM 2176 O O . LYS A 1 275 ? 5.431 -2.735 -34.716 1.00 96.00 275 LYS A O 1
ATOM 2181 N N . HIS A 1 276 ? 3.699 -3.113 -33.350 1.00 97.12 276 HIS A N 1
ATOM 2182 C CA . HIS A 1 276 ? 4.176 -4.420 -32.916 1.00 97.12 276 HIS A CA 1
ATOM 2183 C C . HIS A 1 276 ? 3.976 -5.449 -34.042 1.00 97.12 276 HIS A C 1
ATOM 2185 O O . HIS A 1 276 ? 2.868 -5.501 -34.584 1.00 97.12 276 HIS A O 1
ATOM 2191 N N . PRO A 1 277 ? 4.969 -6.303 -34.366 1.00 96.94 277 PRO A N 1
ATOM 2192 C CA . PRO A 1 277 ? 4.861 -7.266 -35.470 1.00 96.94 277 PRO A CA 1
ATOM 2193 C C . PRO A 1 277 ? 3.619 -8.164 -35.384 1.00 96.94 277 PRO A C 1
ATOM 2195 O O . PRO A 1 277 ? 2.941 -8.411 -36.375 1.00 96.94 277 PRO A O 1
ATOM 2198 N N . GLN A 1 278 ? 3.259 -8.586 -34.171 1.00 97.31 278 GLN A N 1
ATOM 2199 C CA . GLN A 1 278 ? 2.098 -9.450 -33.930 1.00 97.31 278 GLN A CA 1
ATOM 2200 C C . GLN A 1 278 ? 0.752 -8.709 -33.784 1.00 97.31 278 GLN A C 1
ATOM 2202 O O . GLN A 1 278 ? -0.269 -9.359 -33.568 1.00 97.31 278 GLN A O 1
ATOM 2207 N N . TYR A 1 279 ? 0.690 -7.373 -33.903 1.00 97.12 279 TYR A N 1
ATOM 2208 C CA . TYR A 1 279 ? -0.555 -6.616 -33.668 1.00 97.12 279 TYR A CA 1
ATOM 2209 C C . TYR A 1 279 ? -1.718 -7.107 -34.541 1.00 97.12 279 TYR A C 1
ATOM 2211 O O . TYR A 1 279 ? -2.817 -7.361 -34.039 1.00 97.12 279 TYR A O 1
ATOM 2219 N N . ALA A 1 280 ? -1.476 -7.254 -35.848 1.00 95.88 280 ALA A N 1
ATOM 2220 C CA . ALA A 1 280 ? -2.509 -7.637 -36.807 1.00 95.88 280 ALA A CA 1
ATOM 2221 C C . ALA A 1 280 ? -3.085 -9.026 -36.489 1.00 95.88 280 ALA A C 1
ATOM 2223 O O . ALA A 1 280 ? -4.305 -9.186 -36.473 1.00 95.88 280 ALA A O 1
ATOM 2224 N N . GLY A 1 281 ? -2.208 -9.981 -36.158 1.00 95.50 281 GLY A N 1
ATOM 2225 C CA . GLY A 1 281 ? -2.558 -11.373 -35.874 1.00 95.50 281 GLY A CA 1
ATOM 2226 C C . GLY A 1 281 ? -3.047 -11.649 -34.451 1.00 95.50 281 GLY A C 1
ATOM 2227 O O . GLY A 1 281 ? -3.674 -12.676 -34.231 1.00 95.50 281 GLY A O 1
ATOM 2228 N N . MET A 1 282 ? -2.798 -10.757 -33.483 1.00 95.56 282 MET A N 1
ATOM 2229 C CA . MET A 1 282 ? -3.072 -11.032 -32.062 1.00 95.56 282 MET A CA 1
ATOM 2230 C C . MET A 1 282 ? -3.939 -9.982 -31.353 1.00 95.56 282 MET A C 1
ATOM 2232 O O . MET A 1 282 ? -4.490 -10.270 -30.292 1.00 95.56 282 MET A O 1
ATOM 2236 N N . TRP A 1 283 ? -4.107 -8.767 -31.888 1.00 96.94 283 TRP A N 1
ATOM 2237 C CA . TRP A 1 283 ? -4.759 -7.680 -31.135 1.00 96.94 283 TRP A CA 1
ATOM 2238 C C . TRP A 1 283 ? -5.744 -6.805 -31.920 1.00 96.94 283 TRP A C 1
ATOM 2240 O O . TRP A 1 283 ? -6.510 -6.034 -31.325 1.00 96.94 283 TRP A O 1
ATOM 2250 N N . SER A 1 284 ? -5.752 -6.909 -33.248 1.00 94.94 284 SER A N 1
ATOM 2251 C CA . SER A 1 284 ? -6.565 -6.064 -34.131 1.00 94.94 284 SER A CA 1
ATOM 2252 C C . SER A 1 284 ? -8.070 -6.153 -33.824 1.00 94.94 284 SER A C 1
ATOM 2254 O O . SER A 1 284 ? -8.734 -5.120 -33.695 1.00 94.94 284 SER A O 1
ATOM 2256 N N . THR A 1 285 ? -8.597 -7.357 -33.581 1.00 95.75 285 THR A N 1
ATOM 2257 C CA . THR A 1 285 ? -10.029 -7.610 -33.332 1.00 95.75 285 THR A CA 1
ATOM 2258 C C . THR A 1 285 ? -10.332 -7.992 -31.878 1.00 95.75 285 THR A C 1
ATOM 2260 O O . THR A 1 285 ? -9.455 -8.414 -31.125 1.00 95.75 285 THR A O 1
ATOM 2263 N N . LYS A 1 286 ? -11.602 -7.877 -31.456 1.00 94.44 286 LYS A N 1
ATOM 2264 C CA . LYS A 1 286 ? -12.042 -8.299 -30.108 1.00 94.44 286 LYS A CA 1
ATOM 2265 C C . LYS A 1 286 ? -11.782 -9.789 -29.845 1.00 94.44 286 LYS A C 1
ATOM 2267 O O . LYS A 1 286 ? -11.407 -10.140 -28.729 1.00 94.44 286 LYS A O 1
ATOM 2272 N N . LEU A 1 287 ? -11.963 -10.638 -30.860 1.00 93.19 287 LEU A N 1
ATOM 2273 C CA . LEU A 1 287 ? -11.734 -12.080 -30.762 1.00 93.19 287 LEU A CA 1
ATOM 2274 C C . LEU A 1 287 ? -10.253 -12.383 -30.505 1.00 93.19 287 LEU A C 1
ATOM 2276 O O . LEU A 1 287 ? -9.935 -13.079 -29.544 1.00 93.19 287 LEU A O 1
ATOM 2280 N N . LEU A 1 288 ? -9.360 -11.769 -31.290 1.00 94.19 288 LEU A N 1
ATOM 2281 C CA . LEU A 1 288 ? -7.913 -11.928 -31.138 1.00 94.19 288 LEU A CA 1
ATOM 2282 C C . LEU A 1 288 ? -7.413 -11.403 -29.786 1.00 94.19 288 LEU A C 1
ATOM 2284 O O . LEU A 1 288 ? -6.591 -12.035 -29.135 1.00 94.19 288 LEU A O 1
ATOM 2288 N N . ARG A 1 289 ? -7.973 -10.295 -29.284 1.00 94.69 289 ARG A N 1
ATOM 2289 C CA . ARG A 1 289 ? -7.652 -9.807 -27.929 1.00 94.69 289 ARG A CA 1
ATOM 2290 C C . ARG A 1 289 ? -7.995 -10.837 -26.856 1.00 94.69 289 ARG A C 1
ATOM 2292 O O . ARG A 1 289 ? -7.229 -11.006 -25.913 1.00 94.69 289 ARG A O 1
ATOM 2299 N N . LYS A 1 290 ? -9.143 -11.513 -26.980 1.00 92.75 290 LYS A N 1
ATOM 2300 C CA . LYS A 1 290 ? -9.585 -12.525 -26.012 1.00 92.75 290 LYS A CA 1
ATOM 2301 C C . LYS A 1 290 ? -8.641 -13.734 -26.014 1.00 92.75 290 LYS A C 1
ATOM 2303 O O . LYS A 1 290 ? -8.207 -14.141 -24.939 1.00 92.75 290 LYS A O 1
ATOM 2308 N N . SER A 1 291 ? -8.289 -14.261 -27.189 1.00 91.69 291 SER A N 1
ATOM 2309 C CA . SER A 1 291 ? -7.359 -15.396 -27.309 1.00 91.69 291 SER A CA 1
ATOM 2310 C C . SER A 1 291 ? -5.944 -15.037 -26.849 1.00 91.69 291 SER A C 1
ATOM 2312 O O . SER A 1 291 ? -5.336 -15.789 -26.092 1.00 91.69 291 SER A O 1
ATOM 2314 N N . THR A 1 292 ? -5.448 -13.851 -27.200 1.00 93.44 292 THR A N 1
ATOM 2315 C CA . THR A 1 292 ? -4.131 -13.367 -26.759 1.00 93.44 292 THR A CA 1
ATOM 2316 C C . THR A 1 292 ? -4.060 -13.174 -25.249 1.00 93.44 292 THR A C 1
ATOM 2318 O O . THR A 1 292 ? -3.068 -13.549 -24.631 1.00 93.44 292 THR A O 1
ATOM 2321 N N . LEU A 1 293 ? -5.112 -12.643 -24.615 1.00 92.88 293 LEU A N 1
ATOM 2322 C CA . LEU A 1 293 ? -5.169 -12.548 -23.153 1.00 92.88 293 LEU A CA 1
ATOM 2323 C C . LEU A 1 293 ? -5.148 -13.928 -22.486 1.00 92.88 293 LEU A C 1
ATOM 2325 O O . LEU A 1 293 ? -4.479 -14.089 -21.466 1.00 92.88 293 LEU A O 1
ATOM 2329 N N . ALA A 1 294 ? -5.848 -14.914 -23.053 1.00 90.44 294 ALA A N 1
ATOM 2330 C CA . ALA A 1 294 ? -5.815 -16.286 -22.554 1.00 90.44 294 ALA A CA 1
ATOM 2331 C C . ALA A 1 294 ? -4.394 -16.871 -22.633 1.00 90.44 294 ALA A C 1
ATOM 2333 O O . ALA A 1 294 ? -3.888 -17.395 -21.641 1.00 90.44 294 ALA A O 1
ATOM 2334 N N . LEU A 1 295 ? -3.723 -16.694 -23.776 1.00 91.94 295 LEU A N 1
ATOM 2335 C CA . LEU A 1 295 ? -2.345 -17.138 -23.995 1.00 91.94 295 LEU A CA 1
ATOM 2336 C C . LEU A 1 295 ? -1.364 -16.481 -23.015 1.00 91.94 295 LEU A C 1
ATOM 2338 O O . LEU A 1 295 ? -0.605 -17.180 -22.348 1.00 91.94 295 LEU A O 1
ATOM 2342 N N . ILE A 1 296 ? -1.412 -15.150 -22.883 1.00 92.50 296 ILE A N 1
ATOM 2343 C CA . ILE A 1 296 ? -0.538 -14.411 -21.962 1.00 92.50 296 ILE A CA 1
ATOM 2344 C C . ILE A 1 296 ? -0.719 -14.938 -20.540 1.00 92.50 296 ILE A C 1
ATOM 2346 O O . ILE A 1 296 ? 0.263 -15.242 -19.873 1.00 92.50 296 ILE A O 1
ATOM 2350 N N . ARG A 1 297 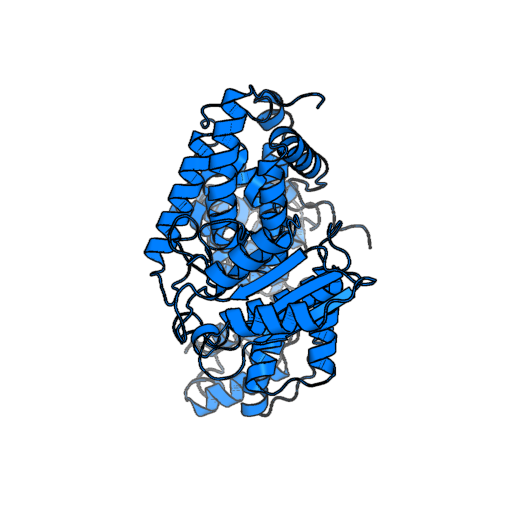? -1.957 -15.072 -20.057 1.00 89.81 297 ARG A N 1
ATOM 2351 C CA . ARG A 1 297 ? -2.208 -15.503 -18.672 1.00 89.81 297 ARG A CA 1
ATOM 2352 C C . ARG A 1 297 ? -1.812 -16.947 -18.402 1.00 89.81 297 ARG A C 1
ATOM 2354 O O . ARG A 1 297 ? -1.384 -17.241 -17.284 1.00 89.81 297 ARG A O 1
ATOM 2361 N N . LYS A 1 298 ? -1.936 -17.812 -19.412 1.00 88.44 298 LYS A N 1
ATOM 2362 C CA . LYS A 1 298 ? -1.469 -19.198 -19.357 1.00 88.44 298 LYS A CA 1
ATOM 2363 C C . LYS A 1 298 ? 0.051 -19.262 -19.187 1.00 88.44 298 LYS A C 1
ATOM 2365 O O . LYS A 1 298 ? 0.519 -19.998 -18.329 1.00 88.44 298 LYS A O 1
ATOM 2370 N N . ASN A 1 299 ? 0.795 -18.452 -19.941 1.00 88.44 299 ASN A N 1
ATOM 2371 C CA . ASN A 1 299 ? 2.260 -18.517 -19.975 1.00 88.44 299 ASN A CA 1
ATOM 2372 C C . ASN A 1 299 ? 2.950 -17.645 -18.906 1.00 88.44 299 ASN A C 1
ATOM 2374 O O . ASN A 1 299 ? 4.124 -17.846 -18.621 1.00 88.44 299 ASN A O 1
ATOM 2378 N N . ASN A 1 300 ? 2.265 -16.657 -18.320 1.00 87.81 300 ASN A N 1
ATOM 2379 C CA . ASN A 1 300 ? 2.896 -15.700 -17.405 1.00 87.81 300 ASN A CA 1
ATOM 2380 C C . ASN A 1 300 ? 3.238 -16.306 -16.031 1.00 87.81 300 ASN A C 1
ATOM 2382 O O . ASN A 1 300 ? 2.350 -16.788 -15.326 1.00 87.81 300 ASN A O 1
ATOM 2386 N N . GLU A 1 301 ? 4.488 -16.181 -15.594 1.00 87.50 301 GLU A N 1
ATOM 2387 C CA . GLU A 1 301 ? 4.982 -16.668 -14.295 1.00 87.50 301 GLU A CA 1
ATOM 2388 C C . GLU A 1 301 ? 5.028 -15.583 -13.205 1.00 87.50 301 GLU A C 1
ATOM 2390 O O . GLU A 1 301 ? 5.082 -15.890 -12.018 1.00 87.50 301 GLU A O 1
ATOM 2395 N N . VAL A 1 302 ? 4.992 -14.303 -13.581 1.00 85.81 302 VAL A N 1
ATOM 2396 C CA . VAL A 1 302 ? 5.290 -13.168 -12.684 1.00 85.81 302 VAL A CA 1
ATOM 2397 C C . VAL A 1 302 ? 4.055 -12.390 -12.218 1.00 85.81 302 VAL A C 1
ATOM 2399 O O . VAL A 1 302 ? 4.167 -11.332 -11.588 1.00 85.81 302 VAL A O 1
ATOM 2402 N N . THR A 1 303 ? 2.856 -12.883 -12.525 1.00 83.06 303 THR A N 1
ATOM 2403 C CA . THR A 1 303 ? 1.602 -12.334 -11.994 1.00 83.06 303 THR A CA 1
ATOM 2404 C C . THR A 1 303 ? 1.536 -12.571 -10.485 1.00 83.06 303 THR A C 1
ATOM 2406 O O . THR A 1 303 ? 1.703 -13.699 -10.029 1.00 83.06 303 THR A O 1
ATOM 2409 N N . SER A 1 304 ? 1.261 -11.533 -9.687 1.00 83.56 304 SER A N 1
ATOM 2410 C CA . SER A 1 304 ? 1.179 -11.695 -8.228 1.00 83.56 304 SER A CA 1
ATOM 2411 C C . SER A 1 304 ? 0.012 -12.595 -7.823 1.00 83.56 304 SER A C 1
ATOM 2413 O O . SER A 1 304 ? -1.023 -12.599 -8.486 1.00 83.56 304 SER A O 1
ATOM 2415 N N . VAL A 1 305 ? 0.141 -13.301 -6.698 1.00 84.56 305 VAL A N 1
ATOM 2416 C CA . VAL A 1 305 ? -0.902 -14.209 -6.189 1.00 84.56 305 VAL A CA 1
ATOM 2417 C C . VAL A 1 305 ? -2.251 -13.495 -6.060 1.00 84.56 305 VAL A C 1
ATOM 2419 O O . VAL A 1 305 ? -3.230 -13.938 -6.646 1.00 84.56 305 VAL A O 1
ATOM 2422 N N . ASN A 1 306 ? -2.297 -12.318 -5.426 1.00 84.56 306 ASN A N 1
ATOM 2423 C CA . ASN A 1 306 ? -3.536 -11.536 -5.296 1.00 84.56 306 ASN A CA 1
ATOM 2424 C C . ASN A 1 306 ? -4.171 -11.185 -6.657 1.00 84.56 306 ASN A C 1
ATOM 2426 O O . ASN A 1 306 ? -5.394 -11.123 -6.781 1.00 84.56 306 ASN A O 1
ATOM 2430 N N . GLN A 1 307 ? -3.360 -10.946 -7.694 1.00 84.81 307 GLN A N 1
ATOM 2431 C CA . GLN A 1 307 ? -3.861 -10.707 -9.048 1.00 84.81 307 GLN A CA 1
ATOM 2432 C C . GLN A 1 307 ? -4.372 -11.997 -9.692 1.00 84.81 307 GLN A C 1
ATOM 2434 O O . GLN A 1 307 ? -5.414 -11.949 -10.341 1.00 84.81 307 GLN A O 1
ATOM 2439 N N . GLN A 1 308 ? -3.697 -13.130 -9.482 1.00 86.19 308 GLN A N 1
ATOM 2440 C CA . GLN A 1 308 ? -4.160 -14.438 -9.950 1.00 86.19 308 GLN A CA 1
ATOM 2441 C C . GLN A 1 308 ? -5.516 -14.800 -9.326 1.00 86.19 308 GLN A C 1
ATOM 2443 O O . GLN A 1 308 ? -6.438 -15.130 -10.067 1.00 86.19 308 GLN A O 1
ATOM 2448 N N . VAL A 1 309 ? -5.677 -14.617 -8.009 1.00 85.69 309 VAL A N 1
ATOM 2449 C CA . VAL A 1 309 ? -6.945 -14.853 -7.293 1.00 85.69 309 VAL A CA 1
ATOM 2450 C C . VAL A 1 309 ? -8.081 -14.011 -7.882 1.00 85.69 309 VAL A C 1
ATOM 2452 O O . VAL A 1 309 ? -9.125 -14.528 -8.261 1.00 85.69 309 VAL A O 1
ATOM 2455 N N . ARG A 1 310 ? -7.859 -12.705 -8.083 1.00 83.88 310 ARG A N 1
ATOM 2456 C CA . ARG A 1 310 ? -8.857 -11.809 -8.705 1.00 83.88 310 ARG A CA 1
ATOM 2457 C C . ARG A 1 310 ? -9.170 -12.154 -10.167 1.00 83.88 310 ARG A C 1
ATOM 2459 O O . ARG A 1 310 ? -10.132 -11.630 -10.733 1.00 83.88 310 ARG A O 1
ATOM 2466 N N . GLN A 1 311 ? -8.321 -12.940 -10.822 1.00 85.44 311 GLN A N 1
ATOM 2467 C CA . GLN A 1 311 ? -8.478 -13.326 -12.218 1.00 85.44 311 GLN A CA 1
ATOM 2468 C C . GLN A 1 311 ? -9.142 -14.695 -12.392 1.00 85.44 311 GLN A C 1
ATOM 2470 O O . GLN A 1 311 ? -9.531 -14.972 -13.523 1.00 85.44 311 GLN A O 1
ATOM 2475 N N . THR A 1 312 ? -9.346 -15.501 -11.341 1.00 83.44 312 THR A N 1
ATOM 2476 C CA . THR A 1 312 ? -9.862 -16.886 -11.421 1.00 83.44 312 THR A CA 1
ATOM 2477 C C . THR A 1 312 ? -11.081 -17.017 -12.340 1.00 83.44 312 THR A C 1
ATOM 2479 O O . THR A 1 312 ? -10.993 -17.646 -13.392 1.00 83.44 312 THR A O 1
ATOM 2482 N N . LYS A 1 313 ? -12.165 -16.279 -12.073 1.00 80.12 313 LYS A N 1
ATOM 2483 C CA . LYS A 1 313 ? -13.379 -16.282 -12.915 1.00 80.12 313 LYS A CA 1
ATOM 2484 C C . LYS A 1 313 ? -13.145 -15.817 -14.353 1.00 80.12 313 LYS A C 1
ATOM 2486 O O . LYS A 1 313 ? -13.766 -16.292 -15.304 1.00 80.12 313 LYS A O 1
ATOM 2491 N N . LYS A 1 314 ? -12.270 -14.824 -14.544 1.00 82.94 314 LYS A N 1
ATOM 2492 C CA . LYS A 1 314 ? -11.923 -14.342 -15.890 1.00 82.94 314 LYS A CA 1
ATOM 2493 C C . LYS A 1 314 ? -11.102 -15.384 -16.642 1.00 82.94 314 LYS A C 1
ATOM 2495 O O . LYS A 1 314 ? -11.250 -15.467 -17.852 1.00 82.94 314 LYS A O 1
ATOM 2500 N N . ASN A 1 315 ? -10.261 -16.140 -15.948 1.00 84.62 315 ASN A N 1
ATOM 2501 C CA . ASN A 1 315 ? -9.436 -17.197 -16.517 1.00 84.62 315 ASN A CA 1
ATOM 2502 C C . ASN A 1 315 ? -10.295 -18.399 -16.910 1.00 84.62 315 ASN A C 1
ATOM 2504 O O . ASN A 1 315 ? -10.184 -18.844 -18.047 1.00 84.62 315 ASN A O 1
ATOM 2508 N N . GLU A 1 316 ? -11.252 -18.805 -16.074 1.00 82.38 316 GLU A N 1
ATOM 2509 C CA . GLU A 1 316 ? -12.263 -19.818 -16.418 1.00 82.38 316 GLU A CA 1
ATOM 2510 C C . GLU A 1 316 ? -13.040 -19.437 -17.688 1.00 82.38 316 GLU A C 1
ATOM 2512 O O . GLU A 1 316 ? -13.100 -20.209 -18.642 1.00 82.38 316 GLU A O 1
ATOM 2517 N N . LYS A 1 317 ? -13.535 -18.191 -17.784 1.00 83.19 317 LYS A N 1
ATOM 2518 C CA . LYS A 1 317 ? -14.212 -17.671 -18.997 1.00 83.19 317 LYS A CA 1
ATOM 2519 C C . LYS A 1 317 ? -13.325 -17.620 -20.249 1.00 83.19 317 LYS A C 1
ATOM 2521 O O . LYS A 1 317 ? -13.832 -17.444 -21.363 1.00 83.19 317 LYS A O 1
ATOM 2526 N N . LEU A 1 318 ? -12.009 -17.673 -20.063 1.00 83.12 318 LEU A N 1
ATOM 2527 C CA . LEU A 1 318 ? -11.004 -17.717 -21.122 1.00 83.12 318 LEU A CA 1
ATOM 2528 C C . LEU A 1 318 ? -10.492 -19.144 -21.386 1.00 83.12 318 LEU A C 1
ATOM 2530 O O . LEU A 1 318 ? -9.653 -19.301 -22.267 1.00 83.12 318 LEU A O 1
ATOM 2534 N N . GLY A 1 319 ? -10.969 -20.159 -20.655 1.00 79.50 319 GLY A N 1
ATOM 2535 C CA . GLY A 1 319 ? -10.470 -21.535 -20.744 1.00 79.50 319 GLY A CA 1
ATOM 2536 C C . GLY A 1 319 ? -9.048 -21.716 -20.201 1.00 79.50 319 GLY A C 1
ATOM 2537 O O . GLY A 1 319 ? -8.361 -22.666 -20.565 1.00 79.50 319 GLY A O 1
ATOM 2538 N N . VAL A 1 320 ? -8.568 -20.790 -19.365 1.00 81.69 320 VAL A N 1
ATOM 2539 C CA . VAL A 1 320 ? -7.235 -20.847 -18.756 1.00 81.69 320 VAL A CA 1
ATOM 2540 C C . VAL A 1 320 ? -7.341 -21.557 -17.412 1.00 81.69 320 VAL A C 1
ATOM 2542 O O . VAL A 1 320 ? -7.796 -20.967 -16.434 1.00 81.69 320 VAL A O 1
ATOM 2545 N N . VAL A 1 321 ? -6.885 -22.808 -17.360 1.00 74.69 321 VAL A N 1
ATOM 2546 C CA . VAL A 1 321 ? -6.717 -23.547 -16.104 1.00 74.69 321 VAL A CA 1
ATOM 2547 C C . VAL A 1 321 ? -5.349 -23.198 -15.528 1.00 74.69 321 VAL A C 1
ATOM 2549 O O . VAL A 1 321 ? -4.320 -23.500 -16.131 1.00 74.69 321 VAL A O 1
ATOM 2552 N N . LYS A 1 322 ? -5.337 -22.520 -14.380 1.00 77.19 322 LYS A N 1
ATOM 2553 C CA . LYS A 1 322 ? -4.119 -22.192 -13.637 1.00 77.19 322 LYS A CA 1
ATOM 2554 C C . LYS A 1 322 ? -4.382 -22.420 -12.160 1.00 77.19 322 LYS A C 1
ATOM 2556 O O . LYS A 1 322 ? -5.277 -21.790 -11.602 1.00 77.19 322 LYS A O 1
ATOM 2561 N N . GLU A 1 323 ? -3.616 -23.313 -11.545 1.00 80.81 323 GLU A N 1
ATOM 2562 C CA . GLU A 1 323 ? -3.698 -23.519 -10.105 1.00 80.81 323 GLU A CA 1
ATOM 2563 C C . GLU A 1 323 ? -3.102 -22.303 -9.388 1.00 80.81 323 GLU A C 1
ATOM 2565 O O . GLU A 1 323 ? -1.976 -21.883 -9.665 1.00 80.81 323 GLU A O 1
ATOM 2570 N N . VAL A 1 324 ? -3.890 -21.700 -8.500 1.00 83.62 324 VAL A N 1
ATOM 2571 C CA . VAL A 1 324 ? -3.487 -20.530 -7.721 1.00 83.62 324 VAL A CA 1
ATOM 2572 C C . VAL A 1 324 ? -3.220 -20.982 -6.293 1.00 83.62 324 VAL A C 1
ATOM 2574 O O . VAL A 1 324 ? -4.101 -21.545 -5.648 1.00 83.62 324 VAL A O 1
ATOM 2577 N N . ASN A 1 325 ? -2.025 -20.694 -5.774 1.00 86.94 325 ASN A N 1
ATOM 2578 C CA . ASN A 1 325 ? -1.728 -20.896 -4.359 1.00 86.94 325 ASN A CA 1
ATOM 2579 C C . ASN A 1 325 ? -2.449 -19.828 -3.518 1.00 86.94 325 ASN A C 1
ATOM 2581 O O . ASN A 1 325 ? -1.904 -18.750 -3.273 1.00 86.94 325 ASN A O 1
ATOM 2585 N N . LEU A 1 326 ? -3.683 -20.124 -3.108 1.00 88.00 326 LEU A N 1
ATOM 2586 C CA . LEU A 1 326 ? -4.530 -19.209 -2.338 1.00 88.00 326 LEU A CA 1
ATOM 2587 C C . LEU A 1 326 ? -3.913 -18.828 -0.986 1.00 88.00 326 LEU A C 1
ATOM 2589 O O . LEU A 1 326 ? -4.112 -17.707 -0.531 1.00 88.00 326 LEU A O 1
ATOM 2593 N N . GLU A 1 327 ? -3.129 -19.710 -0.367 1.00 87.44 327 GLU A N 1
ATOM 2594 C CA . GLU A 1 327 ? -2.546 -19.478 0.963 1.00 87.44 327 GLU A CA 1
ATOM 2595 C C . GLU A 1 327 ? -1.455 -18.403 0.965 1.00 87.44 327 GLU A C 1
ATOM 2597 O O . GLU A 1 327 ? -1.173 -17.797 1.994 1.00 87.44 327 GLU A O 1
ATOM 2602 N N . ALA A 1 328 ? -0.851 -18.137 -0.195 1.00 86.56 328 ALA A N 1
ATOM 2603 C CA . ALA A 1 328 ? 0.113 -17.055 -0.366 1.00 86.56 328 ALA A CA 1
ATOM 2604 C C . ALA A 1 328 ? -0.559 -15.689 -0.614 1.00 86.56 328 ALA A C 1
ATOM 2606 O O . ALA A 1 328 ? 0.134 -14.685 -0.817 1.00 86.56 328 ALA A O 1
ATOM 2607 N N . ALA A 1 329 ? -1.894 -15.629 -0.656 1.00 86.50 329 ALA A N 1
ATOM 2608 C CA . ALA A 1 329 ? -2.618 -14.378 -0.808 1.00 86.50 329 ALA A CA 1
ATOM 2609 C C . ALA A 1 329 ? -2.517 -13.539 0.470 1.00 86.50 329 ALA A C 1
ATOM 2611 O O . ALA A 1 329 ? -2.715 -14.020 1.579 1.00 86.50 329 ALA A O 1
ATOM 2612 N N . THR A 1 330 ? -2.252 -12.249 0.296 1.00 84.31 330 THR A N 1
ATOM 2613 C CA . THR A 1 330 ? -2.139 -11.285 1.404 1.00 84.31 330 THR A CA 1
ATOM 2614 C C . THR A 1 330 ? -3.304 -10.303 1.454 1.00 84.31 330 THR A C 1
ATOM 2616 O O . THR A 1 330 ? -3.387 -9.477 2.356 1.00 84.31 330 THR A O 1
ATOM 2619 N N . ASP A 1 331 ? -4.199 -10.366 0.468 1.00 85.19 331 ASP A N 1
ATOM 2620 C CA . ASP A 1 331 ? -5.329 -9.457 0.316 1.00 85.19 331 ASP A CA 1
ATOM 2621 C C . ASP A 1 331 ? -6.647 -10.202 0.540 1.00 85.19 331 ASP A C 1
ATOM 2623 O O . ASP A 1 331 ? -7.162 -10.866 -0.365 1.00 85.19 331 ASP A O 1
ATOM 2627 N N . PHE A 1 332 ? -7.223 -10.054 1.735 1.00 88.19 332 PHE A N 1
ATOM 2628 C CA . PHE A 1 332 ? -8.500 -10.680 2.090 1.00 88.19 332 PHE A CA 1
ATOM 2629 C C . PHE A 1 332 ? -9.626 -10.278 1.128 1.00 88.19 332 PHE A C 1
ATOM 2631 O O . PHE A 1 332 ? -10.508 -11.081 0.832 1.00 88.19 332 PHE A O 1
ATOM 2638 N N . MET A 1 333 ? -9.576 -9.062 0.571 1.00 87.44 333 MET A N 1
ATOM 2639 C CA . MET A 1 333 ? -10.583 -8.580 -0.370 1.00 87.44 333 MET A CA 1
ATOM 2640 C C . MET A 1 333 ? -10.566 -9.397 -1.665 1.00 87.44 333 MET A C 1
ATOM 2642 O O . MET A 1 333 ? -11.613 -9.601 -2.277 1.00 87.44 333 MET A O 1
ATOM 2646 N N . ALA A 1 334 ? -9.390 -9.870 -2.093 1.00 87.50 334 ALA A N 1
ATOM 2647 C CA . ALA A 1 334 ? -9.269 -10.768 -3.236 1.00 87.50 334 ALA A CA 1
ATOM 2648 C C . ALA A 1 334 ? -9.909 -12.132 -2.938 1.00 87.50 334 ALA A C 1
ATOM 2650 O O . ALA A 1 334 ? -10.658 -12.635 -3.776 1.00 87.50 334 ALA A O 1
ATOM 2651 N N . LEU A 1 335 ? -9.662 -12.692 -1.749 1.00 90.56 335 LEU A N 1
ATOM 2652 C CA . LEU A 1 335 ? -10.218 -13.980 -1.323 1.00 90.56 335 LEU A CA 1
ATOM 2653 C C . LEU A 1 335 ? -11.749 -13.923 -1.227 1.00 90.56 335 LEU A C 1
ATOM 2655 O O . LEU A 1 335 ? -12.434 -14.681 -1.911 1.00 90.56 335 LEU A O 1
ATOM 2659 N N . TYR A 1 336 ? -12.296 -12.964 -0.477 1.00 90.94 336 TYR A N 1
ATOM 2660 C CA . TYR A 1 336 ? -13.744 -12.834 -0.285 1.00 90.94 336 TYR A CA 1
ATOM 2661 C C . TYR A 1 336 ? -14.495 -12.522 -1.576 1.00 90.94 336 TYR A C 1
ATOM 2663 O O . TYR A 1 336 ? -15.520 -13.138 -1.846 1.00 90.94 336 TYR A O 1
ATOM 2671 N N . LYS A 1 337 ? -13.988 -11.613 -2.422 1.00 86.81 337 LYS A N 1
ATOM 2672 C CA . LYS A 1 337 ? -14.639 -11.335 -3.714 1.00 86.81 337 LYS A CA 1
ATOM 2673 C C . LYS A 1 337 ? -14.658 -12.559 -4.619 1.00 86.81 337 LYS A C 1
ATOM 2675 O O . LYS A 1 337 ? -15.655 -12.776 -5.297 1.00 86.81 337 LYS A O 1
ATOM 2680 N N . THR A 1 338 ? -13.605 -13.372 -4.584 1.00 87.00 338 THR A N 1
ATOM 2681 C CA . THR A 1 338 ? -13.584 -14.654 -5.300 1.00 87.00 338 THR A CA 1
ATOM 2682 C C . THR A 1 338 ? -14.636 -15.605 -4.731 1.00 87.00 338 THR A C 1
ATOM 2684 O O . THR A 1 338 ? -15.421 -16.154 -5.498 1.00 87.00 338 THR A O 1
ATOM 2687 N N . GLY A 1 339 ? -14.733 -15.713 -3.403 1.00 88.62 339 GLY A N 1
ATOM 2688 C CA . GLY A 1 339 ? -15.736 -16.540 -2.726 1.00 88.62 339 GLY A CA 1
ATOM 2689 C C . GLY A 1 339 ? -17.179 -16.127 -3.021 1.00 88.62 339 GLY A C 1
ATOM 2690 O O . GLY A 1 339 ? -18.015 -16.966 -3.333 1.00 88.62 339 GLY A O 1
ATOM 2691 N N . TYR A 1 340 ? -17.482 -14.828 -3.036 1.00 88.31 340 TYR A N 1
ATOM 2692 C CA . TYR A 1 340 ? -18.818 -14.347 -3.407 1.00 88.31 340 TYR A CA 1
ATOM 2693 C C . TYR A 1 340 ? -19.162 -14.573 -4.880 1.00 88.31 340 TYR A C 1
ATOM 2695 O O . TYR A 1 340 ? -20.335 -14.655 -5.234 1.00 88.31 340 TYR A O 1
ATOM 2703 N N . GLU A 1 341 ? -18.160 -14.602 -5.757 1.00 84.38 341 GLU A N 1
ATOM 2704 C CA . GLU A 1 341 ? -18.373 -14.762 -7.192 1.00 84.38 341 GLU A CA 1
ATOM 2705 C C . GLU A 1 341 ? -18.454 -16.222 -7.645 1.00 84.38 341 GLU A C 1
ATOM 2707 O O . GLU A 1 341 ? -19.115 -16.469 -8.663 1.00 84.38 341 GLU A O 1
ATOM 2712 N N . ASN A 1 342 ? -17.768 -17.130 -6.940 1.00 84.25 342 ASN A N 1
ATOM 2713 C CA . ASN A 1 342 ? -17.541 -18.522 -7.343 1.00 84.25 342 ASN A CA 1
ATOM 2714 C C . ASN A 1 342 ? -17.940 -19.563 -6.271 1.00 84.25 342 ASN A C 1
ATOM 2716 O O . ASN A 1 342 ? -17.958 -20.751 -6.574 1.00 84.25 342 ASN A O 1
ATOM 2720 N N . GLY A 1 343 ? -18.274 -19.142 -5.049 1.00 87.75 343 GLY A N 1
ATOM 2721 C CA . GLY A 1 343 ? -18.506 -20.015 -3.893 1.00 87.75 343 GLY A CA 1
ATOM 2722 C C . GLY A 1 343 ? -17.283 -20.134 -2.972 1.00 87.75 343 GLY A C 1
ATOM 2723 O O . GLY A 1 343 ? -16.148 -19.884 -3.380 1.00 87.75 343 GLY A O 1
ATOM 2724 N N . PHE A 1 344 ? -17.519 -20.508 -1.711 1.00 91.12 344 PHE A N 1
ATOM 2725 C CA . PHE A 1 344 ? -16.471 -20.737 -0.711 1.00 91.12 344 PHE A CA 1
ATOM 2726 C C . PHE A 1 344 ? -16.153 -22.230 -0.606 1.00 91.12 344 PHE A C 1
ATOM 2728 O O . PHE A 1 344 ? -16.861 -22.972 0.070 1.00 91.12 344 PHE A O 1
ATOM 2735 N N . ASP A 1 345 ? -15.091 -22.666 -1.283 1.00 91.19 345 ASP A N 1
ATOM 2736 C CA . ASP A 1 345 ? -14.563 -24.022 -1.134 1.00 91.19 345 ASP A CA 1
ATOM 2737 C C . ASP A 1 345 ? -13.612 -24.146 0.075 1.00 91.19 345 ASP A C 1
ATOM 2739 O O . ASP A 1 345 ? -13.189 -23.155 0.679 1.00 91.19 345 ASP A O 1
ATOM 2743 N N . ALA A 1 346 ? -13.248 -25.382 0.426 1.00 93.19 346 ALA A N 1
ATOM 2744 C CA . ALA A 1 346 ? -12.375 -25.656 1.568 1.00 93.19 346 ALA A CA 1
ATOM 2745 C C . ALA A 1 346 ? -10.976 -25.021 1.434 1.00 93.19 346 ALA A C 1
ATOM 2747 O O . ALA A 1 346 ? -10.396 -24.601 2.437 1.00 93.19 346 ALA A O 1
ATOM 2748 N N . LYS A 1 347 ? -10.429 -24.912 0.211 1.00 91.31 347 LYS A N 1
ATOM 2749 C CA . LYS A 1 347 ? -9.109 -24.299 -0.022 1.00 91.31 347 LYS A CA 1
ATOM 2750 C C . LYS A 1 347 ? -9.162 -22.794 0.247 1.00 91.31 347 LYS A C 1
ATOM 2752 O O . LYS A 1 347 ? -8.256 -22.252 0.881 1.00 91.31 347 LYS A O 1
ATOM 2757 N N . LEU A 1 348 ? -10.216 -22.125 -0.213 1.00 92.00 348 LEU A N 1
ATOM 2758 C CA . LEU A 1 348 ? -10.432 -20.698 -0.017 1.00 92.00 348 LEU A CA 1
ATOM 2759 C C . LEU A 1 348 ? -10.690 -20.369 1.455 1.00 92.00 348 LEU A C 1
ATOM 2761 O O . LEU A 1 348 ? -10.104 -19.416 1.964 1.00 92.00 348 LEU A O 1
ATOM 2765 N N . ILE A 1 349 ? -11.509 -21.171 2.142 1.00 94.12 349 ILE A N 1
ATOM 2766 C CA . ILE A 1 349 ? -11.766 -21.017 3.582 1.00 94.12 349 ILE A CA 1
ATOM 2767 C C . ILE A 1 349 ? -10.458 -21.148 4.371 1.00 94.12 349 ILE A C 1
ATOM 2769 O O . ILE A 1 349 ? -10.128 -20.258 5.150 1.00 94.12 349 ILE A O 1
ATOM 2773 N N . ASN A 1 350 ? -9.653 -22.180 4.098 1.00 94.88 350 ASN A N 1
ATOM 2774 C CA . ASN A 1 350 ? -8.361 -22.367 4.762 1.00 94.88 350 ASN A CA 1
ATOM 2775 C C . ASN A 1 350 ? -7.387 -21.199 4.503 1.00 94.88 350 ASN A C 1
ATOM 2777 O O . ASN A 1 350 ? -6.686 -20.753 5.411 1.00 94.88 350 ASN A O 1
ATOM 2781 N N . ALA A 1 351 ? -7.357 -20.656 3.281 1.00 93.62 351 ALA A N 1
ATOM 2782 C CA . ALA A 1 351 ? -6.552 -19.474 2.972 1.00 93.62 351 ALA A CA 1
ATOM 2783 C C . ALA A 1 351 ? -7.018 -18.230 3.751 1.00 93.62 351 ALA A C 1
ATOM 2785 O O . ALA A 1 351 ? -6.184 -17.472 4.250 1.00 93.62 351 ALA A O 1
ATOM 2786 N N . ILE A 1 352 ? -8.334 -18.032 3.890 1.00 94.56 352 ILE A N 1
ATOM 2787 C CA . ILE A 1 352 ? -8.911 -16.955 4.707 1.00 94.56 352 ILE A CA 1
ATOM 2788 C C . ILE A 1 352 ? -8.532 -17.140 6.179 1.00 94.56 352 ILE A C 1
ATOM 2790 O O . ILE A 1 352 ? -8.098 -16.175 6.806 1.00 94.56 352 ILE A O 1
ATOM 2794 N N . ASP A 1 353 ? -8.636 -18.356 6.715 1.00 94.44 353 ASP A N 1
ATOM 2795 C CA . ASP A 1 353 ? -8.300 -18.658 8.109 1.00 94.44 353 ASP A CA 1
ATOM 2796 C C . ASP A 1 353 ? -6.811 -18.446 8.407 1.00 94.44 353 ASP A C 1
ATOM 2798 O O . ASP A 1 353 ? -6.471 -17.825 9.415 1.00 94.44 353 ASP A O 1
ATOM 2802 N N . LYS A 1 354 ? -5.914 -18.888 7.515 1.00 93.44 354 LYS A N 1
ATOM 2803 C CA . LYS A 1 354 ? -4.468 -18.620 7.624 1.00 93.44 354 LYS A CA 1
ATOM 2804 C C . LYS A 1 354 ? -4.165 -17.126 7.581 1.00 93.44 354 LYS A C 1
ATOM 2806 O O . LYS A 1 354 ? -3.345 -16.632 8.360 1.00 93.44 354 LYS A O 1
ATOM 2811 N N . LEU A 1 355 ? -4.833 -16.390 6.693 1.00 91.06 355 LEU A N 1
ATOM 2812 C CA . LEU A 1 355 ? -4.667 -14.944 6.613 1.00 91.06 355 LEU A CA 1
ATOM 2813 C C . LEU A 1 355 ? -5.192 -14.257 7.881 1.00 91.06 355 LEU A C 1
ATOM 2815 O O . LEU A 1 355 ? -4.519 -13.361 8.390 1.00 91.06 355 LEU A O 1
ATOM 2819 N N . ALA A 1 356 ? -6.333 -14.685 8.423 1.00 91.75 356 ALA A N 1
ATOM 2820 C CA . ALA A 1 356 ? -6.881 -14.165 9.674 1.00 91.75 356 ALA A CA 1
ATOM 2821 C C . ALA A 1 356 ? -5.945 -14.433 10.860 1.00 91.75 356 ALA A C 1
ATOM 2823 O O . ALA A 1 356 ? -5.664 -13.513 11.620 1.00 91.75 356 ALA A O 1
ATOM 2824 N N . GLU A 1 357 ? -5.372 -15.635 10.955 1.00 91.44 357 GLU A N 1
ATOM 2825 C CA . GLU A 1 357 ? -4.384 -15.992 11.982 1.00 91.44 357 GLU A CA 1
ATOM 2826 C C . GLU A 1 357 ? -3.154 -15.074 11.925 1.00 91.44 357 GLU A C 1
ATOM 2828 O O . GLU A 1 357 ? -2.697 -14.563 12.944 1.00 91.44 357 GLU A O 1
ATOM 2833 N N . SER A 1 358 ? -2.650 -14.788 10.719 1.00 87.38 358 SER A N 1
ATOM 2834 C CA . SER A 1 358 ? -1.523 -13.861 10.533 1.00 87.38 358 SER A CA 1
ATOM 2835 C C . SER A 1 358 ? -1.856 -12.396 10.858 1.00 87.38 358 SER A C 1
ATOM 2837 O O . SER A 1 358 ? -0.944 -11.591 11.044 1.00 87.38 358 SER A O 1
ATOM 2839 N N . ASN A 1 359 ? -3.148 -12.052 10.918 1.00 85.94 359 ASN A N 1
ATOM 2840 C CA . ASN A 1 359 ? -3.660 -10.718 11.236 1.00 85.94 359 ASN A CA 1
ATOM 2841 C C . ASN A 1 359 ? -4.340 -10.653 12.612 1.00 85.94 359 ASN A C 1
ATOM 2843 O O . ASN A 1 359 ? -4.968 -9.637 12.917 1.00 85.94 359 ASN A O 1
ATOM 2847 N N . LYS A 1 360 ? -4.225 -11.697 13.443 1.00 88.31 360 LYS A N 1
ATOM 2848 C CA . LYS A 1 360 ? -4.793 -11.683 14.791 1.00 88.31 360 LYS A CA 1
ATOM 2849 C C . LYS A 1 360 ? -4.213 -10.538 15.618 1.00 88.31 360 LYS A C 1
ATOM 2851 O O . LYS A 1 360 ? -3.064 -10.123 15.439 1.00 88.31 360 LYS A O 1
ATOM 2856 N N . ILE A 1 361 ? -5.013 -10.031 16.542 1.00 83.50 361 ILE A N 1
ATOM 2857 C CA . ILE A 1 361 ? -4.648 -8.901 17.386 1.00 83.50 361 ILE A CA 1
ATOM 2858 C C . ILE A 1 361 ? -3.727 -9.414 18.495 1.00 83.50 361 ILE A C 1
ATOM 2860 O O . ILE A 1 361 ? -4.151 -10.080 19.436 1.00 83.50 361 ILE A O 1
ATOM 2864 N N . THR A 1 362 ? -2.434 -9.114 18.387 1.00 78.56 362 THR A N 1
ATOM 2865 C CA . THR A 1 362 ? -1.464 -9.460 19.432 1.00 78.56 362 THR A CA 1
ATOM 2866 C C . THR A 1 362 ? -1.776 -8.700 20.719 1.00 78.56 362 THR A C 1
ATOM 2868 O O . THR A 1 362 ? -1.877 -7.475 20.702 1.00 78.56 362 THR A O 1
ATOM 2871 N N . GLY A 1 363 ? -1.884 -9.418 21.840 1.00 75.06 363 GLY A N 1
ATOM 2872 C CA . GLY A 1 363 ? -2.230 -8.817 23.131 1.00 75.06 363 GLY A CA 1
ATOM 2873 C C . GLY A 1 363 ? -3.697 -8.394 23.229 1.00 75.06 363 GLY A C 1
ATOM 2874 O O . GLY A 1 363 ? -4.005 -7.445 23.946 1.00 75.06 363 GLY A O 1
ATOM 2875 N N . PHE A 1 364 ? -4.591 -9.058 22.490 1.00 82.44 364 PHE A N 1
ATOM 2876 C CA . PHE A 1 364 ? -6.030 -8.848 22.606 1.00 82.44 364 PHE A CA 1
ATOM 2877 C C . PHE A 1 364 ? -6.486 -9.069 24.056 1.00 82.44 364 PHE A C 1
ATOM 2879 O O . PHE A 1 364 ? -6.215 -10.111 24.647 1.00 82.44 364 PHE A O 1
ATOM 2886 N N . ALA A 1 365 ? -7.127 -8.055 24.641 1.00 81.94 365 ALA A N 1
ATOM 2887 C CA . ALA A 1 365 ? -7.443 -8.023 26.071 1.00 81.94 365 ALA A CA 1
ATOM 2888 C C . ALA A 1 365 ? -8.650 -8.895 26.460 1.00 81.94 365 ALA A C 1
ATOM 2890 O O . ALA A 1 365 ? -8.888 -9.109 27.645 1.00 81.94 365 ALA A O 1
ATOM 2891 N N . TYR A 1 366 ? -9.397 -9.380 25.468 1.00 87.38 366 TYR A N 1
ATOM 2892 C CA . TYR A 1 366 ? -10.681 -10.049 25.639 1.00 87.38 366 TYR A CA 1
ATOM 2893 C C . TYR A 1 366 ? -10.555 -11.529 25.268 1.00 87.38 366 TYR A C 1
ATOM 2895 O O . TYR A 1 366 ? -10.040 -11.878 24.206 1.00 87.38 366 TYR A O 1
ATOM 2903 N N . ASN A 1 367 ? -10.988 -12.411 26.159 1.00 87.94 367 ASN A N 1
ATOM 2904 C CA . ASN A 1 367 ? -10.915 -13.856 25.997 1.00 87.94 367 ASN A CA 1
ATOM 2905 C C . ASN A 1 367 ? -12.231 -14.442 25.486 1.00 87.94 367 ASN A C 1
ATOM 2907 O O . ASN A 1 367 ? -12.165 -15.292 24.599 1.00 87.94 367 ASN A O 1
ATOM 2911 N N . ASN A 1 368 ? -13.375 -14.023 26.038 1.00 93.25 368 ASN A N 1
ATOM 2912 C CA . ASN A 1 368 ? -14.695 -14.565 25.709 1.00 93.25 368 ASN A CA 1
ATOM 2913 C C . ASN A 1 368 ? -15.591 -13.476 25.125 1.00 93.25 368 ASN A C 1
ATOM 2915 O O . ASN A 1 368 ? -16.170 -12.688 25.864 1.00 93.25 368 ASN A O 1
ATOM 2919 N N . ILE A 1 369 ? -15.731 -13.433 23.805 1.00 94.75 369 ILE A N 1
ATOM 2920 C CA . ILE A 1 369 ? -16.376 -12.298 23.138 1.00 94.75 369 ILE A CA 1
ATOM 2921 C C . ILE A 1 369 ? -17.703 -12.673 22.486 1.00 94.75 369 ILE A C 1
ATOM 2923 O O . ILE A 1 369 ? -17.869 -13.757 21.928 1.00 94.75 369 ILE A O 1
ATOM 2927 N N . GLY A 1 370 ? -18.645 -11.739 22.506 1.00 96.69 370 GLY A N 1
ATOM 2928 C CA . GLY A 1 370 ? -19.844 -11.814 21.683 1.00 96.69 370 GLY A CA 1
ATOM 2929 C C . GLY A 1 370 ? -19.669 -11.011 20.396 1.00 96.69 370 GLY A C 1
ATOM 2930 O O . GLY A 1 370 ? -19.125 -9.908 20.425 1.00 96.69 370 GLY A O 1
ATOM 2931 N N . ILE A 1 371 ? -20.108 -11.544 19.259 1.00 96.75 371 ILE A N 1
ATOM 2932 C CA . ILE A 1 371 ? -20.014 -10.873 17.959 1.00 96.75 371 ILE A CA 1
ATOM 2933 C C . ILE A 1 371 ? -21.393 -10.861 17.305 1.00 96.75 371 ILE A C 1
ATOM 2935 O O . ILE A 1 371 ? -21.996 -11.910 17.096 1.00 96.75 371 ILE A O 1
ATOM 2939 N N . ILE A 1 372 ? -21.870 -9.676 16.940 1.00 96.00 372 ILE A N 1
ATOM 2940 C CA . ILE A 1 372 ? -23.071 -9.470 16.134 1.00 96.00 372 ILE A CA 1
ATOM 2941 C C . ILE A 1 372 ? -22.630 -9.022 14.749 1.00 96.00 372 ILE A C 1
ATOM 2943 O O . ILE A 1 372 ? -21.848 -8.080 14.621 1.00 96.00 372 ILE A O 1
ATOM 2947 N N . VAL A 1 373 ? -23.121 -9.690 13.710 1.00 94.31 373 VAL A N 1
ATOM 2948 C CA . VAL A 1 373 ? -22.794 -9.370 12.319 1.00 94.31 373 VAL A CA 1
ATOM 2949 C C . VAL A 1 373 ? -24.054 -8.955 11.590 1.00 94.31 373 VAL A C 1
ATOM 2951 O O . VAL A 1 373 ? -24.980 -9.749 11.413 1.00 94.31 373 VAL A O 1
ATOM 2954 N N . ASP A 1 374 ? -24.061 -7.719 11.121 1.00 91.38 374 ASP A N 1
ATOM 2955 C CA . ASP A 1 374 ? -25.111 -7.230 10.253 1.00 91.38 374 ASP A CA 1
ATOM 2956 C C . ASP A 1 374 ? -24.988 -7.855 8.856 1.00 91.38 374 ASP A C 1
ATOM 2958 O O . ASP A 1 374 ? -23.962 -7.735 8.174 1.00 91.38 374 ASP A O 1
ATOM 2962 N N . ARG A 1 375 ? -26.035 -8.567 8.439 1.00 88.62 375 ARG A N 1
ATOM 2963 C CA . ARG A 1 375 ? -26.163 -9.200 7.121 1.00 88.62 375 ARG A CA 1
ATOM 2964 C C . ARG A 1 375 ? -27.246 -8.564 6.252 1.00 88.62 375 ARG A C 1
ATOM 2966 O O . ARG A 1 375 ? -27.589 -9.141 5.217 1.00 88.62 375 ARG A O 1
ATOM 2973 N N . SER A 1 376 ? -27.735 -7.389 6.635 1.00 86.00 376 SER A N 1
ATOM 2974 C CA . SER A 1 376 ? -28.728 -6.630 5.881 1.00 86.00 376 SER A CA 1
ATOM 2975 C C . SER A 1 376 ? -28.267 -6.283 4.460 1.00 86.00 376 SER A C 1
ATOM 2977 O O . SER A 1 376 ? -27.084 -6.350 4.096 1.00 86.00 376 SER A O 1
ATOM 2979 N N . ASN A 1 377 ? -29.221 -5.872 3.620 1.00 82.19 377 ASN A N 1
ATOM 2980 C CA . ASN A 1 377 ? -28.957 -5.537 2.221 1.00 82.19 377 ASN A CA 1
ATOM 2981 C C . ASN A 1 377 ? -27.961 -4.371 2.039 1.00 82.19 377 ASN A C 1
ATOM 2983 O O . ASN A 1 377 ? -27.231 -4.338 1.041 1.00 82.19 377 ASN A O 1
ATOM 2987 N N . SER A 1 378 ? -27.877 -3.437 2.990 1.00 77.44 378 SER A N 1
ATOM 2988 C CA . SER A 1 378 ? -26.948 -2.301 2.914 1.00 77.44 378 SER A CA 1
ATOM 2989 C C . SER A 1 378 ? -25.481 -2.736 3.042 1.00 77.44 378 SER A C 1
ATOM 2991 O O . SER A 1 378 ? -24.606 -2.187 2.361 1.00 77.44 378 SER A O 1
ATOM 2993 N N . MET A 1 379 ? -25.211 -3.825 3.768 1.00 81.88 379 MET A N 1
ATOM 2994 C CA . MET A 1 379 ? -23.867 -4.389 3.947 1.00 81.88 379 MET A CA 1
ATOM 2995 C C . MET A 1 379 ? -23.279 -4.996 2.661 1.00 81.88 379 MET A C 1
ATOM 2997 O O . MET A 1 379 ? -22.057 -5.138 2.524 1.00 81.88 379 MET A O 1
ATOM 3001 N N . PHE A 1 380 ? -24.105 -5.292 1.651 1.00 78.56 380 PHE A N 1
ATOM 3002 C CA . PHE A 1 380 ? -23.626 -5.744 0.337 1.00 78.56 380 PHE A CA 1
ATOM 3003 C C . PHE A 1 380 ? -22.934 -4.631 -0.464 1.00 78.56 380 PHE A C 1
ATOM 3005 O O . PHE A 1 380 ? -22.207 -4.930 -1.417 1.00 78.56 380 PHE A O 1
ATOM 3012 N N . GLY A 1 381 ? -23.097 -3.366 -0.072 1.00 70.62 381 GLY A N 1
ATOM 3013 C CA . GLY A 1 381 ? -22.448 -2.216 -0.693 1.00 70.62 381 GLY A CA 1
ATOM 3014 C C . GLY A 1 381 ? -22.914 -1.906 -2.123 1.00 70.62 381 GLY A C 1
ATOM 3015 O O . GLY A 1 381 ? -23.551 -2.702 -2.817 1.00 70.62 381 GLY A O 1
ATOM 3016 N N . ASN A 1 382 ? -22.554 -0.715 -2.600 1.00 69.75 382 ASN A N 1
ATOM 3017 C CA . ASN A 1 382 ? -22.944 -0.221 -3.923 1.00 69.75 382 ASN A CA 1
ATOM 3018 C C . ASN A 1 382 ? -21.885 -0.545 -5.007 1.00 69.75 382 ASN A C 1
ATOM 3020 O O . ASN A 1 382 ? -20.717 -0.812 -4.718 1.00 69.75 382 ASN A O 1
ATOM 3024 N N . LYS A 1 383 ? -22.261 -0.454 -6.292 1.00 65.06 383 LYS A N 1
ATOM 3025 C CA . LYS A 1 383 ? -21.329 -0.458 -7.436 1.00 65.06 383 LYS A CA 1
ATOM 3026 C C . LYS A 1 383 ? -20.195 0.564 -7.270 1.00 65.06 383 LYS A C 1
ATOM 3028 O O . LYS A 1 383 ? -19.077 0.258 -7.680 1.00 65.06 383 LYS A O 1
ATOM 3033 N N . VAL A 1 384 ? -20.466 1.726 -6.663 1.00 59.25 384 VAL A N 1
ATOM 3034 C CA . VAL A 1 384 ? -19.472 2.796 -6.437 1.00 59.25 384 VAL A CA 1
ATOM 3035 C C . VAL A 1 384 ? -18.319 2.331 -5.534 1.00 59.25 384 VAL A C 1
ATOM 3037 O O . VAL A 1 384 ? -17.158 2.522 -5.882 1.00 59.25 384 VAL A O 1
ATOM 3040 N N . GLU A 1 385 ? -18.609 1.610 -4.447 1.00 57.06 385 GLU A N 1
ATOM 3041 C CA . GLU A 1 385 ? -17.604 1.056 -3.517 1.00 57.06 385 GLU A CA 1
ATOM 3042 C C . GLU A 1 385 ? -17.028 -0.297 -3.950 1.00 57.06 385 GLU A C 1
ATOM 3044 O O . GLU A 1 385 ? -16.274 -0.935 -3.208 1.00 57.06 385 GLU A O 1
ATOM 3049 N N . SER A 1 386 ? -17.364 -0.745 -5.163 1.00 67.88 386 SER A N 1
ATOM 3050 C CA . SER A 1 386 ? -17.347 -2.150 -5.561 1.00 67.88 386 SER A CA 1
ATOM 3051 C C . SER A 1 386 ? -18.277 -2.991 -4.681 1.00 67.88 386 SER A C 1
ATOM 3053 O O . SER A 1 386 ? -18.090 -3.102 -3.473 1.00 67.88 386 SER A O 1
ATOM 3055 N N . LYS A 1 387 ? -19.210 -3.696 -5.328 1.00 74.31 387 LYS A N 1
ATOM 3056 C CA . LYS A 1 387 ? -20.113 -4.655 -4.681 1.00 74.31 387 LYS A CA 1
ATOM 3057 C C . LYS A 1 387 ? -19.349 -5.609 -3.741 1.00 74.31 387 LYS A C 1
ATOM 3059 O O . LYS A 1 387 ? -18.233 -6.036 -4.064 1.00 74.31 387 LYS A O 1
ATOM 3064 N N . ASN A 1 388 ? -19.968 -5.927 -2.608 1.00 81.00 388 ASN A N 1
ATOM 3065 C CA . ASN A 1 388 ? -19.518 -6.788 -1.510 1.00 81.00 388 ASN A CA 1
ATOM 3066 C C . ASN A 1 388 ? -18.302 -6.291 -0.711 1.00 81.00 388 ASN A C 1
ATOM 3068 O O . ASN A 1 388 ? -17.740 -7.054 0.073 1.00 81.00 388 ASN A O 1
ATOM 3072 N N . THR A 1 389 ? -17.857 -5.045 -0.898 1.00 81.75 389 THR A N 1
ATOM 3073 C CA . THR A 1 389 ? -16.710 -4.519 -0.145 1.00 81.75 389 THR A CA 1
ATOM 3074 C C . THR A 1 389 ? -16.990 -4.401 1.364 1.00 81.75 389 THR A C 1
ATOM 3076 O O . THR A 1 389 ? -16.161 -4.922 2.110 1.00 81.75 389 THR A O 1
ATOM 3079 N N . PRO A 1 390 ? -18.099 -3.793 1.841 1.00 83.50 390 PRO A N 1
ATOM 3080 C CA . PRO A 1 390 ? -18.369 -3.698 3.281 1.00 83.50 390 PRO A CA 1
ATOM 3081 C C . PRO A 1 390 ? -18.543 -5.081 3.916 1.00 83.50 390 PRO A C 1
ATOM 3083 O O . PRO A 1 390 ? -17.858 -5.402 4.884 1.00 83.50 390 PRO A O 1
ATOM 3086 N N . ARG A 1 391 ? -19.323 -5.962 3.278 1.00 87.06 391 ARG A N 1
ATOM 3087 C CA . ARG A 1 391 ? -19.464 -7.366 3.683 1.00 87.06 391 ARG A CA 1
ATOM 3088 C C . ARG A 1 391 ? -18.131 -8.114 3.795 1.00 87.06 391 ARG A C 1
ATOM 3090 O O . ARG A 1 391 ? -17.900 -8.801 4.776 1.00 87.06 391 ARG A O 1
ATOM 3097 N N . ALA A 1 392 ? -17.219 -7.974 2.827 1.00 89.38 392 ALA A N 1
ATOM 3098 C CA . ALA A 1 392 ? -15.891 -8.600 2.905 1.00 89.38 392 ALA A CA 1
ATOM 3099 C C . ALA A 1 392 ? -15.065 -8.108 4.104 1.00 89.38 392 ALA A C 1
ATOM 3101 O O . ALA A 1 392 ? -14.291 -8.874 4.671 1.00 89.38 392 ALA A O 1
ATOM 3102 N N . ILE A 1 393 ? -15.192 -6.826 4.465 1.00 88.06 393 ILE A N 1
ATOM 3103 C CA . ILE A 1 393 ? -14.522 -6.259 5.642 1.00 88.06 393 ILE A CA 1
ATOM 3104 C C . ILE A 1 393 ? -15.152 -6.816 6.916 1.00 88.06 393 ILE A C 1
ATOM 3106 O O . ILE A 1 393 ? -14.409 -7.193 7.819 1.00 88.06 393 ILE A O 1
ATOM 3110 N N . ALA A 1 394 ? -16.483 -6.897 6.974 1.00 90.56 394 ALA A N 1
ATOM 3111 C CA . ALA A 1 394 ? -17.2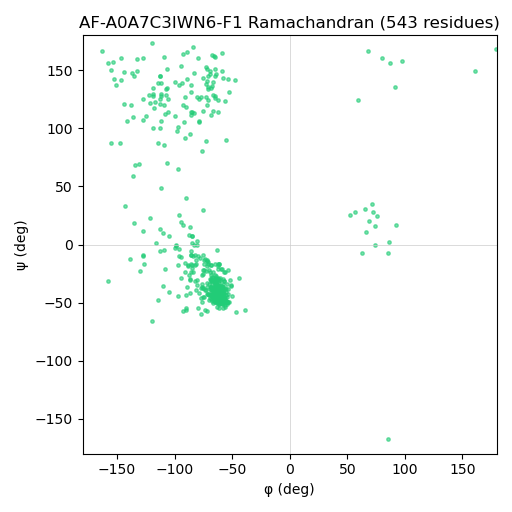10 -7.460 8.105 1.00 90.56 394 ALA A CA 1
ATOM 3112 C C . ALA A 1 394 ? -16.843 -8.934 8.322 1.00 90.56 394 ALA A C 1
ATOM 3114 O O . ALA A 1 394 ? -16.323 -9.285 9.377 1.00 90.56 394 ALA A O 1
ATOM 3115 N N . ASP A 1 395 ? -16.980 -9.770 7.291 1.00 92.50 395 ASP A N 1
ATOM 3116 C CA . ASP A 1 395 ? -16.702 -11.206 7.381 1.00 92.50 395 ASP A CA 1
ATOM 3117 C C . ASP A 1 395 ? -15.224 -11.480 7.731 1.00 92.50 395 ASP A C 1
ATOM 3119 O O . ASP A 1 395 ? -14.918 -12.348 8.552 1.00 92.50 395 ASP A O 1
ATOM 3123 N N . PHE A 1 396 ? -14.274 -10.706 7.183 1.00 93.25 396 PHE A N 1
ATOM 3124 C CA . PHE A 1 396 ? -12.866 -10.846 7.576 1.00 93.25 396 PHE A CA 1
ATOM 3125 C C . PHE A 1 396 ? -12.584 -10.317 8.990 1.00 93.25 396 PHE A C 1
ATOM 3127 O O . PHE A 1 396 ? -11.754 -10.890 9.691 1.00 93.25 396 PHE A O 1
ATOM 3134 N N . THR A 1 397 ? -13.282 -9.270 9.437 1.00 91.88 397 THR A N 1
ATOM 3135 C CA . THR A 1 397 ? -13.211 -8.787 10.827 1.00 91.88 397 THR A CA 1
ATOM 3136 C C . THR A 1 397 ? -13.637 -9.866 11.810 1.00 91.88 397 THR A C 1
ATOM 3138 O O . THR A 1 397 ? -12.914 -10.108 12.774 1.00 91.88 397 THR A O 1
ATOM 3141 N N . VAL A 1 398 ? -14.749 -10.557 11.541 1.00 94.38 398 VAL A N 1
ATOM 3142 C CA . VAL A 1 398 ? -15.213 -11.684 12.365 1.00 94.38 398 VAL A CA 1
ATOM 3143 C C . VAL A 1 398 ? -14.107 -12.723 12.497 1.00 94.38 398 VAL A C 1
ATOM 3145 O O . VAL A 1 398 ? -13.743 -13.085 13.609 1.00 94.38 398 VAL A O 1
ATOM 3148 N N . LYS A 1 399 ? -13.492 -13.127 11.378 1.00 95.00 399 LYS A N 1
ATOM 3149 C CA . LYS A 1 399 ? -12.390 -14.102 11.375 1.00 95.00 399 LYS A CA 1
ATOM 3150 C C . LYS A 1 399 ? -11.192 -13.635 12.200 1.00 95.00 399 LYS A C 1
ATOM 3152 O O . LYS A 1 399 ? -10.616 -14.422 12.941 1.00 95.00 399 LYS A O 1
ATOM 3157 N N . VAL A 1 400 ? -10.807 -12.364 12.094 1.00 92.44 400 VAL A N 1
ATOM 3158 C CA . VAL A 1 400 ? -9.706 -11.805 12.894 1.00 92.44 400 VAL A CA 1
ATOM 3159 C C . VAL A 1 400 ? -10.043 -11.826 14.386 1.00 92.44 400 VAL A C 1
ATOM 3161 O O . VAL A 1 400 ? -9.189 -12.212 15.182 1.00 92.44 400 VAL A O 1
ATOM 3164 N N . LEU A 1 401 ? -11.269 -11.460 14.770 1.00 92.19 401 LEU A N 1
ATOM 3165 C CA . LEU A 1 401 ? -11.724 -11.515 16.162 1.00 92.19 401 LEU A CA 1
ATOM 3166 C C . LEU A 1 401 ? -11.745 -12.959 16.686 1.00 92.19 401 LEU A C 1
ATOM 3168 O O . LEU A 1 401 ? -11.154 -13.211 17.729 1.00 92.19 401 LEU A O 1
ATOM 3172 N N . GLU A 1 402 ? -12.288 -13.909 15.917 1.00 94.56 402 GLU A N 1
ATOM 3173 C CA . GLU A 1 402 ? -12.293 -15.348 16.235 1.00 94.56 402 GLU A CA 1
ATOM 3174 C C . GLU A 1 402 ? -10.886 -15.908 16.497 1.00 94.56 402 GLU A C 1
ATOM 3176 O O . GLU A 1 402 ? -10.715 -16.763 17.360 1.00 94.56 402 GLU A O 1
ATOM 3181 N N . LYS A 1 403 ? -9.868 -15.452 15.751 1.00 94.44 403 LYS A N 1
ATOM 3182 C CA . LYS A 1 403 ? -8.465 -15.864 15.959 1.00 94.44 403 LYS A CA 1
ATOM 3183 C C . LYS A 1 403 ? -7.761 -15.099 17.084 1.00 94.44 403 LYS A C 1
ATOM 3185 O O . LYS A 1 403 ? -6.662 -15.479 17.487 1.00 94.44 403 LYS A O 1
ATOM 3190 N N . SER A 1 404 ? -8.348 -13.999 17.548 1.00 90.81 404 SER A N 1
ATOM 3191 C CA . SER A 1 404 ? -7.782 -13.150 18.601 1.00 90.81 404 SER A CA 1
ATOM 3192 C C . SER A 1 404 ? -8.320 -13.508 19.989 1.00 90.81 404 SER A C 1
ATOM 3194 O O . SER A 1 404 ? -7.599 -13.323 20.968 1.00 90.81 404 SER A O 1
ATOM 3196 N N . SER A 1 405 ? -9.549 -14.024 20.079 1.00 91.50 405 SER A N 1
ATOM 3197 C CA . SER A 1 405 ? -10.188 -14.493 21.315 1.00 91.50 405 SER A CA 1
ATOM 3198 C C . SER A 1 405 ? -9.909 -15.973 21.603 1.00 91.50 405 SER A C 1
ATOM 3200 O O . SER A 1 405 ? -9.463 -16.724 20.737 1.00 91.50 405 SER A O 1
ATOM 3202 N N . LYS A 1 406 ? -10.189 -16.412 22.836 1.00 91.69 406 LYS A N 1
ATOM 3203 C CA . LYS A 1 406 ? -10.168 -17.838 23.210 1.00 91.69 406 LYS A CA 1
ATOM 3204 C C . LYS A 1 406 ? -11.501 -18.516 22.917 1.00 91.69 406 LYS A C 1
ATOM 3206 O O . LYS A 1 406 ? -11.516 -19.658 22.468 1.00 91.69 406 LYS A O 1
ATOM 3211 N N . THR A 1 407 ? -12.594 -17.822 23.211 1.00 93.62 407 THR A N 1
ATOM 3212 C CA . THR A 1 407 ? -13.963 -18.281 22.995 1.00 93.62 407 THR A CA 1
ATOM 3213 C C . THR A 1 407 ? -14.796 -17.148 22.418 1.00 93.62 407 THR A C 1
ATOM 3215 O O . THR A 1 407 ? -14.563 -15.970 22.699 1.00 93.62 407 THR A O 1
ATOM 3218 N N . GLN A 1 408 ? -15.761 -17.501 21.576 1.00 94.94 408 GLN A N 1
ATOM 3219 C CA . GLN A 1 408 ? -16.604 -16.518 20.925 1.00 94.94 408 GLN A CA 1
ATOM 3220 C C . GLN A 1 408 ? -17.947 -17.101 20.517 1.00 94.94 408 GLN A C 1
ATOM 3222 O O . GLN A 1 408 ? -18.044 -18.280 20.171 1.00 94.94 408 GLN A O 1
ATOM 3227 N N . VAL A 1 409 ? -18.960 -16.242 20.498 1.00 96.44 409 VAL A N 1
ATOM 3228 C CA . VAL A 1 409 ? -20.281 -16.542 19.945 1.00 96.44 409 VAL A CA 1
ATOM 3229 C C . VAL A 1 409 ? -20.587 -15.520 18.862 1.00 96.44 409 VAL A C 1
ATOM 3231 O O . VAL A 1 409 ? -20.456 -14.319 19.089 1.00 96.44 409 VAL A O 1
ATOM 3234 N N . VAL A 1 410 ? -20.982 -15.997 17.682 1.00 96.06 410 VAL A N 1
ATOM 3235 C CA . VAL A 1 410 ? -21.332 -15.148 16.539 1.00 96.06 410 VAL A CA 1
ATOM 3236 C C . VAL A 1 410 ? -22.826 -15.272 16.262 1.00 96.06 410 VAL A C 1
ATOM 3238 O O . VAL A 1 410 ? -23.312 -16.360 15.959 1.00 96.06 410 VAL A O 1
ATOM 3241 N N . VAL A 1 411 ? -23.540 -14.152 16.321 1.00 95.50 411 VAL A N 1
ATOM 3242 C CA . VAL A 1 411 ? -24.951 -14.029 15.941 1.00 95.50 411 VAL A CA 1
ATOM 3243 C C . VAL A 1 411 ? -25.045 -13.114 14.725 1.00 95.50 411 VAL A C 1
ATOM 3245 O O . VAL A 1 411 ? -24.344 -12.110 14.637 1.00 95.50 411 VAL A O 1
ATOM 3248 N N . ASN A 1 412 ? -25.891 -13.462 13.760 1.00 93.00 412 ASN A N 1
ATOM 3249 C CA . ASN A 1 412 ? -26.136 -12.620 12.591 1.00 93.00 412 ASN A CA 1
ATOM 3250 C C . ASN A 1 412 ? -27.517 -11.978 12.707 1.00 93.00 412 ASN A C 1
ATOM 3252 O O . ASN A 1 412 ? -28.414 -12.586 13.290 1.00 93.00 412 ASN A O 1
ATOM 3256 N N . THR A 1 413 ? -27.700 -10.798 12.118 1.00 88.62 413 THR A N 1
ATOM 3257 C CA . THR A 1 413 ? -29.052 -10.277 11.884 1.00 88.62 413 THR A CA 1
ATOM 3258 C C . THR A 1 413 ? -29.796 -11.182 10.895 1.00 88.62 413 THR A C 1
ATOM 3260 O O . THR A 1 413 ? -29.189 -11.787 10.001 1.00 88.62 413 THR A O 1
ATOM 3263 N N . GLU A 1 414 ? -31.106 -11.328 11.090 1.00 77.75 414 GLU A N 1
ATOM 3264 C CA . GLU A 1 414 ? -31.971 -12.143 10.236 1.00 77.75 414 GLU A CA 1
ATOM 3265 C C . GLU A 1 414 ? -32.722 -11.262 9.229 1.00 77.75 414 GLU A C 1
ATOM 3267 O O . GLU A 1 414 ? -33.213 -10.190 9.568 1.00 77.75 414 GLU A O 1
ATOM 3272 N N . GLY A 1 415 ? -32.853 -11.738 7.987 1.00 69.25 415 GLY A N 1
ATOM 3273 C CA . GLY A 1 415 ? -33.656 -11.076 6.956 1.00 69.25 415 GLY A CA 1
ATOM 3274 C C . GLY A 1 415 ? -32.940 -9.971 6.169 1.00 69.25 415 GLY A C 1
ATOM 3275 O O . GLY A 1 415 ? -31.716 -9.860 6.156 1.00 69.25 415 GLY A O 1
ATOM 3276 N N . GLU A 1 416 ? -33.734 -9.200 5.419 1.00 70.88 416 GLU A N 1
ATOM 3277 C CA . GLU A 1 416 ? -33.251 -8.106 4.560 1.00 70.88 416 GLU A CA 1
ATOM 3278 C C . GLU A 1 416 ? -33.076 -6.775 5.312 1.00 70.88 416 GLU A C 1
ATOM 3280 O O . GLU A 1 416 ? -32.335 -5.901 4.844 1.00 70.88 416 GLU A O 1
ATOM 3285 N N . ALA A 1 417 ? -33.747 -6.637 6.461 1.00 75.19 417 ALA A N 1
ATOM 3286 C CA . ALA A 1 417 ? -33.705 -5.477 7.342 1.00 75.19 417 ALA A CA 1
ATOM 3287 C C . ALA A 1 417 ? -32.670 -5.658 8.469 1.00 75.19 417 ALA A C 1
ATOM 3289 O O . ALA A 1 417 ? -32.329 -6.767 8.871 1.00 75.19 417 ALA A O 1
ATOM 3290 N N . THR A 1 418 ? -32.161 -4.541 8.965 1.00 79.81 418 THR A N 1
ATOM 3291 C CA . THR A 1 418 ? -31.185 -4.429 10.045 1.00 79.81 418 THR A CA 1
ATOM 3292 C C . THR A 1 418 ? -31.913 -4.403 11.391 1.00 79.81 418 THR A C 1
ATOM 3294 O O . THR A 1 418 ? -32.349 -3.342 11.843 1.00 79.81 418 THR A O 1
ATOM 3297 N N . ASP A 1 419 ? -32.038 -5.571 12.030 1.00 87.38 419 ASP A N 1
ATOM 3298 C CA . ASP A 1 419 ? -32.522 -5.727 13.412 1.00 87.38 419 ASP A CA 1
ATOM 3299 C C . ASP A 1 419 ? -31.376 -6.141 14.348 1.00 87.38 419 ASP A C 1
ATOM 3301 O O . ASP A 1 419 ? -31.112 -7.322 14.598 1.00 87.38 419 ASP A O 1
ATOM 3305 N N . ILE A 1 420 ? -30.647 -5.138 14.837 1.00 90.81 420 ILE A N 1
ATOM 3306 C CA . ILE A 1 420 ? -29.503 -5.336 15.735 1.00 90.81 420 ILE A CA 1
ATOM 3307 C C . ILE A 1 420 ? -29.981 -5.658 17.154 1.00 90.81 420 ILE A C 1
ATOM 3309 O O . ILE A 1 420 ? -29.340 -6.451 17.847 1.00 90.81 420 ILE A O 1
ATOM 3313 N N . ALA A 1 421 ? -31.110 -5.089 17.579 1.00 91.25 421 ALA A N 1
ATOM 3314 C CA . ALA A 1 421 ? -31.670 -5.285 18.911 1.00 91.25 421 ALA A CA 1
ATOM 3315 C C . ALA A 1 421 ? -32.002 -6.762 19.179 1.00 91.25 421 ALA A C 1
ATOM 3317 O O . ALA A 1 421 ? -31.557 -7.334 20.181 1.00 91.25 421 ALA A O 1
ATOM 3318 N N . THR A 1 422 ? -32.702 -7.424 18.253 1.00 91.38 422 THR A N 1
ATOM 3319 C CA . THR A 1 422 ? -33.034 -8.852 18.384 1.00 91.38 422 THR A CA 1
ATOM 3320 C C . THR A 1 422 ? -31.783 -9.729 18.358 1.00 91.38 422 THR A C 1
ATOM 3322 O O . THR A 1 422 ? -31.677 -10.693 19.128 1.00 91.38 422 THR A O 1
ATOM 3325 N N . ALA A 1 423 ? -30.796 -9.386 17.524 1.00 92.69 423 ALA A N 1
ATOM 3326 C CA . ALA A 1 423 ? -29.514 -10.084 17.493 1.00 92.69 423 ALA A CA 1
ATOM 3327 C C . ALA A 1 423 ? -28.742 -9.927 18.818 1.00 92.69 423 ALA A C 1
ATOM 3329 O O . ALA A 1 423 ? -28.138 -10.892 19.291 1.00 92.69 423 ALA A O 1
ATOM 3330 N N . PHE A 1 424 ? -28.814 -8.757 19.459 1.00 94.06 424 PHE A N 1
ATOM 3331 C CA . PHE A 1 424 ? -28.196 -8.497 20.761 1.00 94.06 424 PHE A CA 1
ATOM 3332 C C . PHE A 1 424 ? -28.821 -9.341 21.870 1.00 94.06 424 PHE A C 1
ATOM 3334 O O . PHE A 1 424 ? -28.108 -10.045 22.587 1.00 94.06 424 PHE A O 1
ATOM 3341 N N . VAL A 1 425 ? -30.152 -9.380 21.951 1.00 94.12 425 VAL A N 1
ATOM 3342 C CA . VAL A 1 425 ? -30.861 -10.257 22.897 1.00 94.12 425 VAL A CA 1
ATOM 3343 C C . VAL A 1 425 ? -30.521 -11.729 22.643 1.00 94.12 425 VAL A C 1
ATOM 3345 O O . VAL A 1 425 ? -30.286 -12.491 23.581 1.00 94.12 425 VAL A O 1
ATOM 3348 N N . SER A 1 426 ? -30.453 -12.143 21.377 1.00 94.62 426 SER A N 1
ATOM 3349 C CA . SER A 1 426 ? -30.103 -13.518 21.000 1.00 94.62 426 SER A CA 1
ATOM 3350 C C . SER A 1 426 ? -28.671 -13.883 21.391 1.00 94.62 426 SER A C 1
ATOM 3352 O O . SER A 1 426 ? -28.425 -14.992 21.865 1.00 94.62 426 SER A O 1
ATOM 3354 N N . LEU A 1 427 ? -27.726 -12.951 21.262 1.00 95.31 427 LEU A N 1
ATOM 3355 C CA . LEU A 1 427 ? -26.350 -13.137 21.712 1.00 95.31 427 LEU A CA 1
ATOM 3356 C C . LEU A 1 427 ? -26.277 -13.330 23.233 1.00 95.31 427 LEU A C 1
ATOM 3358 O O . LEU A 1 427 ? -25.609 -14.257 23.695 1.00 95.31 427 LEU A O 1
ATOM 3362 N N . LEU A 1 428 ? -26.993 -12.505 24.003 1.00 93.62 428 LEU A N 1
ATOM 3363 C CA . LEU A 1 428 ? -27.036 -12.604 25.466 1.00 93.62 428 LEU A CA 1
ATOM 3364 C C . LEU A 1 428 ? -27.687 -13.906 25.953 1.00 93.62 428 LEU A C 1
ATOM 3366 O O . LEU A 1 428 ? -27.248 -14.464 26.951 1.00 93.62 428 LEU A O 1
ATOM 3370 N N . LYS A 1 429 ? -28.666 -14.461 25.227 1.00 93.69 429 LYS A N 1
ATOM 3371 C CA . LYS A 1 429 ? -29.253 -15.781 25.545 1.00 93.69 429 LYS A CA 1
ATOM 3372 C C . LYS A 1 429 ? -28.256 -16.943 25.461 1.00 93.69 429 LYS A C 1
ATOM 3374 O O . LYS A 1 429 ? -28.512 -17.992 26.041 1.00 93.69 429 LYS A O 1
ATOM 3379 N N . ASN A 1 430 ? -27.152 -16.774 24.732 1.00 91.31 430 ASN A N 1
ATOM 3380 C CA . ASN A 1 430 ? -26.074 -17.765 24.661 1.00 91.31 430 ASN A CA 1
ATOM 3381 C C . ASN A 1 430 ? -25.057 -17.615 25.806 1.00 91.31 430 ASN A C 1
ATOM 3383 O O . ASN A 1 430 ? -24.145 -18.432 25.931 1.00 91.31 430 ASN A O 1
ATOM 3387 N N . GLU A 1 431 ? -25.188 -16.574 26.628 1.00 89.69 431 GLU A N 1
ATOM 3388 C CA . GLU A 1 431 ? -24.335 -16.363 27.787 1.00 89.69 431 GLU A CA 1
ATOM 3389 C C . GLU A 1 431 ? -24.724 -17.313 28.931 1.00 89.69 431 GLU A C 1
ATOM 3391 O O . GLU A 1 431 ? -25.899 -17.595 29.163 1.00 89.69 431 GLU A O 1
ATOM 3396 N N . SER A 1 432 ? -23.733 -17.798 29.680 1.00 84.06 432 SER A N 1
ATOM 3397 C CA . SER A 1 432 ? -23.951 -18.562 30.912 1.00 84.06 432 SER A CA 1
ATOM 3398 C C . SER A 1 432 ? -23.155 -17.948 32.058 1.00 84.06 432 SER A C 1
ATOM 3400 O O . SER A 1 432 ? -22.182 -17.229 31.829 1.00 84.06 432 SER A O 1
ATOM 3402 N N . GLU A 1 433 ? -23.521 -18.243 33.309 1.00 80.94 433 GLU A N 1
ATOM 3403 C CA . GLU A 1 433 ? -22.789 -17.719 34.475 1.00 80.94 433 GLU A CA 1
ATOM 3404 C C . GLU A 1 433 ? -21.298 -18.079 34.464 1.00 80.94 433 GLU A C 1
ATOM 3406 O O . GLU A 1 433 ? -20.468 -17.301 34.927 1.00 80.94 433 GLU A O 1
ATOM 3411 N N . GLN A 1 434 ? -20.964 -19.238 33.895 1.00 80.50 434 GLN A N 1
ATOM 3412 C CA . GLN A 1 434 ? -19.601 -19.754 33.790 1.00 80.50 434 GLN A CA 1
ATOM 3413 C C . GLN A 1 434 ? -18.854 -19.211 32.566 1.00 80.50 434 GLN A C 1
ATOM 3415 O O . GLN A 1 434 ? -17.630 -19.296 32.517 1.00 80.50 434 GLN A O 1
ATOM 3420 N N . ASN A 1 435 ? -19.571 -18.662 31.580 1.00 83.19 435 ASN A N 1
ATOM 3421 C CA . ASN A 1 435 ? -18.997 -18.191 30.325 1.00 83.19 435 ASN A CA 1
ATOM 3422 C C . ASN A 1 435 ? -19.575 -16.832 29.921 1.00 83.19 435 ASN A C 1
ATOM 3424 O O . ASN A 1 435 ? -20.165 -16.664 28.851 1.00 83.19 435 ASN A O 1
ATOM 3428 N N . LYS A 1 436 ? -19.394 -15.859 30.814 1.00 91.00 436 LYS A N 1
ATOM 3429 C CA . LYS A 1 436 ? -19.796 -14.471 30.605 1.00 91.00 436 LYS A CA 1
ATOM 3430 C C . LYS A 1 436 ? -18.880 -13.760 29.604 1.00 91.00 436 LYS A C 1
ATOM 3432 O O . LYS A 1 436 ? -17.664 -13.946 29.651 1.00 91.00 436 LYS A O 1
ATOM 3437 N N . TYR A 1 437 ? -19.437 -12.954 28.703 1.00 93.38 437 TYR A N 1
ATOM 3438 C CA . TYR A 1 437 ? -18.672 -12.203 27.707 1.00 93.38 437 TYR A CA 1
ATOM 3439 C C . TYR A 1 437 ? -17.828 -11.088 28.346 1.00 93.38 437 TYR A C 1
ATOM 3441 O O . TYR A 1 437 ? -18.317 -10.314 29.158 1.00 93.38 437 TYR A O 1
ATOM 3449 N N . ASP A 1 438 ? -16.569 -10.920 27.976 1.00 91.19 438 ASP A N 1
ATOM 3450 C CA . ASP A 1 438 ? -15.756 -9.788 28.444 1.00 91.19 438 ASP A CA 1
ATOM 3451 C C . ASP A 1 438 ? -15.758 -8.595 27.475 1.00 91.19 438 ASP A C 1
ATOM 3453 O O . ASP A 1 438 ? -15.351 -7.500 27.862 1.00 91.19 438 ASP A O 1
ATOM 3457 N N . ALA A 1 439 ? -16.286 -8.772 26.260 1.00 91.75 439 ALA A N 1
ATOM 3458 C CA . ALA A 1 439 ? -16.644 -7.696 25.338 1.00 91.75 439 ALA A CA 1
ATOM 3459 C C . ALA A 1 439 ? -17.689 -8.149 24.306 1.00 91.75 439 ALA A C 1
ATOM 3461 O O . ALA A 1 439 ? -17.776 -9.333 23.969 1.00 91.75 439 ALA A O 1
ATOM 3462 N N . ILE A 1 440 ? -18.443 -7.193 23.754 1.00 94.25 440 ILE A N 1
ATOM 3463 C CA . ILE A 1 440 ? -19.338 -7.410 22.608 1.00 94.25 440 ILE A CA 1
ATOM 3464 C C . ILE A 1 440 ? -18.903 -6.533 21.430 1.00 94.25 440 ILE A C 1
ATOM 3466 O O . ILE A 1 440 ? -18.638 -5.343 21.593 1.00 94.25 440 ILE A O 1
ATOM 3470 N N . PHE A 1 441 ? -18.865 -7.112 20.231 1.00 93.94 441 PHE A N 1
ATOM 3471 C CA . PHE A 1 441 ? -18.554 -6.431 18.975 1.00 93.94 441 PHE A CA 1
ATOM 3472 C C . PHE A 1 441 ? -19.757 -6.483 18.034 1.00 93.94 441 PHE A C 1
ATOM 3474 O O . PHE A 1 441 ? -20.217 -7.560 17.674 1.00 93.94 441 PHE A O 1
ATOM 3481 N N . ILE A 1 442 ? -20.242 -5.327 17.598 1.00 94.38 442 ILE A N 1
ATOM 3482 C CA . ILE A 1 442 ? -21.391 -5.167 16.706 1.00 94.38 442 ILE A CA 1
ATOM 3483 C C . ILE A 1 442 ? -20.883 -4.636 15.370 1.00 94.38 442 ILE A C 1
ATOM 3485 O O . ILE A 1 442 ? -20.475 -3.483 15.265 1.00 94.38 442 ILE A O 1
ATOM 3489 N N . ILE A 1 443 ? -20.858 -5.481 14.346 1.00 93.44 443 ILE A N 1
ATOM 3490 C CA . ILE A 1 443 ? -20.312 -5.152 13.030 1.00 93.44 443 ILE A CA 1
ATOM 3491 C C . ILE A 1 443 ? -21.459 -4.730 12.114 1.00 93.44 443 ILE A C 1
ATOM 3493 O O . ILE A 1 443 ? -22.178 -5.582 11.600 1.00 93.44 443 ILE A O 1
ATOM 3497 N N . THR A 1 444 ? -21.629 -3.424 11.912 1.00 89.56 444 THR A N 1
ATOM 3498 C CA . THR A 1 444 ? -22.765 -2.839 11.178 1.00 89.56 444 THR A CA 1
ATOM 3499 C C . THR A 1 444 ? -22.399 -1.494 10.561 1.00 89.56 444 THR A C 1
ATOM 3501 O O . THR A 1 444 ? -21.497 -0.795 11.029 1.00 89.56 444 THR A O 1
ATOM 3504 N N . ASP A 1 445 ? -23.123 -1.099 9.522 1.00 83.25 445 ASP A N 1
ATOM 3505 C CA . ASP A 1 445 ? -23.076 0.249 8.968 1.00 83.25 445 ASP A CA 1
ATOM 3506 C C . ASP A 1 445 ? -23.816 1.297 9.837 1.00 83.25 445 ASP A C 1
ATOM 3508 O O . ASP A 1 445 ? -23.644 2.498 9.625 1.00 83.25 445 ASP A O 1
ATOM 3512 N N . GLY A 1 446 ? -24.555 0.851 10.859 1.00 83.94 446 GLY A N 1
ATOM 3513 C CA . GLY A 1 446 ? -25.276 1.691 11.816 1.00 83.94 446 GLY A CA 1
ATOM 3514 C C . GLY A 1 446 ? -26.676 2.107 11.361 1.00 83.94 446 GLY A C 1
ATOM 3515 O O . GLY A 1 446 ? -27.339 2.850 12.082 1.00 83.94 446 GLY A O 1
ATOM 3516 N N . TYR A 1 447 ? -27.143 1.664 10.190 1.00 81.75 447 TYR A N 1
ATOM 3517 C CA . TYR A 1 447 ? -28.492 1.957 9.708 1.00 81.75 447 TYR A CA 1
ATOM 3518 C C . TYR A 1 447 ? -29.480 0.880 10.155 1.00 81.75 447 TYR A C 1
ATOM 3520 O O . TYR A 1 447 ? -29.719 -0.099 9.452 1.00 81.75 447 TYR A O 1
ATOM 3528 N N . GLU A 1 448 ? -30.106 1.106 11.307 1.00 80.88 448 GLU A N 1
ATOM 3529 C CA . GLU A 1 448 ? -31.286 0.356 11.735 1.00 80.88 448 GLU A CA 1
ATOM 3530 C C . GLU A 1 448 ? -32.512 0.835 10.951 1.00 80.88 448 GLU A C 1
ATOM 3532 O O . GLU A 1 448 ? -32.922 1.990 11.044 1.00 80.88 448 GLU A O 1
ATOM 3537 N N . ASN A 1 449 ? -33.081 -0.045 10.135 1.00 75.12 449 ASN A N 1
ATOM 3538 C CA . ASN A 1 449 ? -34.215 0.246 9.251 1.00 75.12 449 ASN A CA 1
ATOM 3539 C C . ASN A 1 449 ? -35.476 -0.562 9.603 1.00 75.12 449 ASN A C 1
ATOM 3541 O O . ASN A 1 449 ? -36.497 -0.386 8.941 1.00 75.12 449 ASN A O 1
ATOM 3545 N N . GLN A 1 450 ? -35.430 -1.396 10.651 1.00 75.88 450 GLN A N 1
ATOM 3546 C CA . GLN A 1 450 ? -36.628 -1.992 11.249 1.00 75.88 450 GLN A CA 1
ATOM 3547 C C . GLN A 1 450 ? -37.183 -1.106 12.375 1.00 75.88 450 GLN A C 1
ATOM 3549 O O . GLN A 1 450 ? -38.330 -0.672 12.295 1.00 75.88 450 GLN A O 1
ATOM 3554 N N . TYR A 1 451 ? -36.348 -0.765 13.361 1.00 79.12 451 TYR A N 1
ATOM 3555 C CA . TYR A 1 451 ? -36.659 0.201 14.418 1.00 79.12 451 TYR A CA 1
ATOM 3556 C C . TYR A 1 451 ? -35.416 1.035 14.727 1.00 79.12 451 TYR A C 1
ATOM 3558 O O . TYR A 1 451 ? -34.460 0.542 15.318 1.00 79.12 451 TYR A O 1
ATOM 3566 N N . GLU A 1 452 ? -35.410 2.292 14.290 1.00 79.94 452 GLU A N 1
ATOM 3567 C CA . GLU A 1 452 ? -34.268 3.185 14.482 1.00 79.94 452 GLU A CA 1
ATOM 3568 C C . GLU A 1 452 ? -34.024 3.472 15.974 1.00 79.94 452 GLU A C 1
ATOM 3570 O O . GLU A 1 452 ? -34.934 3.930 16.662 1.00 79.94 452 GLU A O 1
ATOM 3575 N N . GLY A 1 453 ? -32.801 3.230 16.463 1.00 82.62 453 GLY A N 1
ATOM 3576 C CA . GLY A 1 453 ? -32.389 3.535 17.838 1.00 82.62 453 GLY A CA 1
ATOM 3577 C C . GLY A 1 453 ? -32.717 2.445 18.862 1.00 82.62 453 GLY A C 1
ATOM 3578 O O . GLY A 1 453 ? -32.248 2.523 19.999 1.00 82.62 453 GLY A O 1
ATOM 3579 N N . LEU A 1 454 ? -33.457 1.403 18.467 1.00 88.31 454 LEU A N 1
ATOM 3580 C CA . LEU A 1 454 ? -33.895 0.342 19.374 1.00 88.31 454 LEU A CA 1
ATOM 3581 C C . LEU A 1 454 ? -32.717 -0.449 19.957 1.00 88.31 454 LEU A C 1
ATOM 3583 O O . LEU A 1 454 ? -32.746 -0.793 21.138 1.00 88.31 454 LEU A O 1
ATOM 3587 N N . ALA A 1 455 ? -31.662 -0.730 19.180 1.00 90.19 455 ALA A N 1
ATOM 3588 C CA . ALA A 1 455 ? -30.488 -1.401 19.738 1.00 90.19 455 ALA A CA 1
ATOM 3589 C C . ALA A 1 455 ? -29.830 -0.572 20.845 1.00 90.19 455 ALA A C 1
ATOM 3591 O O . ALA A 1 455 ? -29.399 -1.141 21.847 1.00 90.19 455 ALA A O 1
ATOM 3592 N N . GLY A 1 456 ? -29.777 0.753 20.688 1.00 90.12 456 GLY A N 1
ATOM 3593 C CA . GLY A 1 456 ? -29.266 1.654 21.716 1.00 90.12 456 GLY A CA 1
ATOM 3594 C C . GLY A 1 456 ? -30.076 1.572 23.006 1.00 90.12 456 GLY A C 1
ATOM 3595 O O . GLY A 1 456 ? -29.493 1.364 24.069 1.00 90.12 456 GLY A O 1
ATOM 3596 N N . GLU A 1 457 ? -31.406 1.635 22.908 1.00 90.75 457 GLU A N 1
ATOM 3597 C CA . GLU A 1 457 ? -32.306 1.500 24.062 1.00 90.75 457 GLU A CA 1
ATOM 3598 C C . GLU A 1 457 ? -32.132 0.149 24.770 1.00 90.75 457 GLU A C 1
ATOM 3600 O O . GLU A 1 457 ? -31.968 0.098 25.988 1.00 90.75 457 GLU A O 1
ATOM 3605 N N . VAL A 1 458 ? -32.088 -0.955 24.017 1.00 92.56 458 VAL A N 1
ATOM 3606 C CA . VAL A 1 458 ? -31.903 -2.303 24.581 1.00 92.56 458 VAL A CA 1
ATOM 3607 C C . VAL A 1 458 ? -30.546 -2.444 25.278 1.00 92.56 458 VAL A C 1
ATOM 3609 O O . VAL A 1 458 ? -30.465 -3.048 26.351 1.00 92.56 458 VAL A O 1
ATOM 3612 N N . ILE A 1 459 ? -29.480 -1.885 24.699 1.00 92.31 459 ILE A N 1
ATOM 3613 C CA . ILE A 1 459 ? -28.142 -1.886 25.302 1.00 92.31 459 ILE A CA 1
ATOM 3614 C C . ILE A 1 459 ? -28.134 -1.074 26.601 1.00 92.31 459 ILE A C 1
ATOM 3616 O O . ILE A 1 459 ? -27.607 -1.547 27.611 1.00 92.31 459 ILE A O 1
ATOM 3620 N N . GLU A 1 460 ? -28.717 0.125 26.597 1.00 90.62 460 GLU A N 1
ATOM 3621 C CA . GLU A 1 460 ? -28.788 0.983 27.782 1.00 90.62 460 GLU A CA 1
ATOM 3622 C C . GLU A 1 460 ? -29.604 0.326 28.900 1.00 90.62 460 GLU A C 1
ATOM 3624 O O . GLU A 1 460 ? -29.138 0.276 30.041 1.00 90.62 460 GLU A O 1
ATOM 3629 N N . THR A 1 461 ? -30.761 -0.264 28.583 1.00 92.44 461 THR A N 1
ATOM 3630 C CA . THR A 1 461 ? -31.559 -1.030 29.550 1.00 92.44 461 THR A CA 1
ATOM 3631 C C . THR A 1 461 ? -30.769 -2.203 30.118 1.00 92.44 461 THR A C 1
ATOM 3633 O O . THR A 1 461 ? -30.700 -2.351 31.335 1.00 92.44 461 THR A O 1
ATOM 3636 N N . TYR A 1 462 ? -30.097 -2.996 29.279 1.00 91.94 462 TYR A N 1
ATOM 3637 C CA . TYR A 1 462 ? -29.280 -4.117 29.749 1.00 91.94 462 TYR A CA 1
ATOM 3638 C C . TYR A 1 462 ? -28.165 -3.670 30.708 1.00 91.94 462 TYR A C 1
ATOM 3640 O O . TYR A 1 462 ? -27.967 -4.287 31.758 1.00 91.94 462 TYR A O 1
ATOM 3648 N N . ILE A 1 463 ? -27.441 -2.594 30.386 1.00 90.19 463 ILE A N 1
ATOM 3649 C CA . ILE A 1 463 ? -26.376 -2.066 31.252 1.00 90.19 463 ILE A CA 1
ATOM 3650 C C . ILE A 1 463 ? -26.961 -1.572 32.580 1.00 90.19 463 ILE A C 1
ATOM 3652 O O . ILE A 1 463 ? -26.419 -1.892 33.640 1.00 90.19 463 ILE A O 1
ATOM 3656 N N . ASN A 1 464 ? -28.077 -0.843 32.539 1.00 90.44 464 ASN A N 1
ATOM 3657 C CA . ASN A 1 464 ? -28.726 -0.301 33.732 1.00 90.44 464 ASN A CA 1
ATOM 3658 C C . ASN A 1 464 ? -29.329 -1.394 34.627 1.00 90.44 464 ASN A C 1
ATOM 3660 O O . ASN A 1 464 ? -29.252 -1.291 35.850 1.00 90.44 464 ASN A O 1
ATOM 3664 N N . GLU A 1 465 ? -29.897 -2.454 34.059 1.00 92.19 465 GLU A N 1
ATOM 3665 C CA . GLU A 1 465 ? -30.474 -3.549 34.846 1.00 92.19 465 GLU A CA 1
ATOM 3666 C C . GLU A 1 465 ? -29.406 -4.484 35.417 1.00 92.19 465 GLU A C 1
ATOM 3668 O O . GLU A 1 465 ? -29.523 -4.944 36.552 1.00 92.19 465 GLU A O 1
ATOM 3673 N N . THR A 1 466 ? -28.339 -4.753 34.662 1.00 89.31 466 THR A N 1
ATOM 3674 C CA . THR A 1 466 ? -27.285 -5.680 35.108 1.00 89.31 466 THR A CA 1
ATOM 3675 C C . THR A 1 466 ? -26.177 -5.012 35.912 1.00 89.31 466 THR A C 1
ATOM 3677 O O . THR A 1 466 ? -25.411 -5.713 36.576 1.00 89.31 466 THR A O 1
ATOM 3680 N N . GLN A 1 467 ? -26.054 -3.681 35.834 1.00 88.31 467 GLN A N 1
ATOM 3681 C CA . GLN A 1 467 ? -24.965 -2.891 36.428 1.00 88.31 467 GLN A CA 1
ATOM 3682 C C . GLN A 1 467 ? -23.568 -3.399 36.034 1.00 88.31 467 GLN A C 1
ATOM 3684 O O . GLN A 1 467 ? -22.575 -3.223 36.745 1.00 88.31 467 GLN A O 1
ATOM 3689 N N . ARG A 1 468 ? -23.476 -4.070 34.884 1.00 84.19 468 ARG A N 1
ATOM 3690 C CA . ARG A 1 468 ? -22.254 -4.714 34.425 1.00 84.19 468 ARG A CA 1
ATOM 3691 C C . ARG A 1 468 ? -21.439 -3.755 33.573 1.00 84.19 468 ARG A C 1
ATOM 3693 O O . ARG A 1 468 ? -21.907 -3.258 32.553 1.00 84.19 468 ARG A O 1
ATOM 3700 N N . SER A 1 469 ? -20.170 -3.589 33.933 1.00 82.44 469 SER A N 1
ATOM 3701 C CA . SER A 1 469 ? -19.189 -2.897 33.093 1.00 82.44 469 SER A CA 1
ATOM 3702 C C . SER A 1 469 ? -18.750 -3.811 31.943 1.00 82.44 469 SER A C 1
ATOM 3704 O O . SER A 1 469 ? -17.740 -4.509 32.036 1.00 82.44 469 SER A O 1
ATOM 3706 N N . LEU A 1 470 ? -19.569 -3.877 30.890 1.00 86.69 470 LEU A N 1
ATOM 3707 C CA . LEU A 1 470 ? -19.310 -4.660 29.681 1.00 86.69 470 LEU A CA 1
ATOM 3708 C C . LEU A 1 470 ? -18.924 -3.725 28.526 1.00 86.69 470 LEU A C 1
ATOM 3710 O O . LEU A 1 470 ? -19.769 -2.959 28.066 1.00 86.69 470 LEU A O 1
ATOM 3714 N N . PRO A 1 471 ? -17.681 -3.784 28.020 1.00 89.31 471 PRO A N 1
ATOM 3715 C CA . PRO A 1 471 ? -17.291 -3.051 26.824 1.00 89.31 471 PRO A CA 1
ATOM 3716 C C . PRO A 1 471 ? -18.089 -3.505 25.596 1.00 89.31 471 PRO A C 1
ATOM 3718 O O . PRO A 1 471 ? -18.063 -4.683 25.231 1.00 89.31 471 PRO A O 1
ATOM 3721 N N . ILE A 1 472 ? -18.760 -2.562 24.933 1.00 90.94 472 ILE A N 1
ATOM 3722 C CA . ILE A 1 472 ? -19.481 -2.799 23.679 1.00 90.94 472 ILE A CA 1
ATOM 3723 C C . ILE A 1 472 ? -18.867 -1.919 22.592 1.00 90.94 472 ILE A C 1
ATOM 3725 O O . ILE A 1 472 ? -18.713 -0.709 22.763 1.00 90.94 472 ILE A O 1
ATOM 3729 N N . PHE A 1 473 ? -18.509 -2.528 21.466 1.00 88.94 473 PHE A N 1
ATOM 3730 C CA . PHE A 1 473 ? -17.881 -1.861 20.333 1.00 88.94 473 PHE A CA 1
ATOM 3731 C C . PHE A 1 473 ? -18.759 -1.975 19.097 1.00 88.94 473 PHE A C 1
ATOM 3733 O O . PHE A 1 473 ? -19.123 -3.079 18.707 1.00 88.94 473 PHE A O 1
ATOM 3740 N N . GLN A 1 474 ? -19.025 -0.865 18.422 1.00 89.81 474 GLN A N 1
ATOM 3741 C CA . GLN A 1 474 ? -19.572 -0.885 17.071 1.00 89.81 474 GLN A CA 1
ATOM 3742 C C . GLN A 1 474 ? -18.413 -0.830 16.078 1.00 89.81 474 GLN A C 1
ATOM 3744 O O . GLN A 1 474 ? -17.666 0.142 16.066 1.00 89.81 474 GLN A O 1
ATOM 3749 N N . ILE A 1 475 ? -18.259 -1.835 15.221 1.00 88.38 475 ILE A N 1
ATOM 3750 C CA . ILE A 1 475 ? -17.303 -1.810 14.115 1.00 88.38 475 ILE A CA 1
ATOM 3751 C C . ILE A 1 475 ? -18.048 -1.458 12.832 1.00 88.38 475 ILE A C 1
ATOM 3753 O O . ILE A 1 475 ? -18.795 -2.277 12.302 1.00 88.38 475 ILE A O 1
ATOM 3757 N N . SER A 1 476 ? -17.795 -0.267 12.296 1.00 85.69 476 SER A N 1
ATOM 3758 C CA . SER A 1 476 ? -18.329 0.123 10.997 1.00 85.69 476 SER A CA 1
ATOM 3759 C C . SER A 1 476 ? -17.371 -0.259 9.868 1.00 85.69 476 SER A C 1
ATOM 3761 O O . SER A 1 476 ? -16.248 0.259 9.825 1.00 85.69 476 SER A O 1
ATOM 3763 N N . PRO A 1 477 ? -17.790 -1.133 8.930 1.00 80.88 477 PRO A N 1
ATOM 3764 C CA . PRO A 1 477 ? -17.016 -1.440 7.733 1.00 80.88 477 PRO A CA 1
ATOM 3765 C C . PRO A 1 477 ? -17.188 -0.376 6.638 1.00 80.88 477 PRO A C 1
ATOM 3767 O O . PRO A 1 477 ? -16.599 -0.522 5.559 1.00 80.88 477 PRO A O 1
ATOM 3770 N N . ILE A 1 478 ? -17.994 0.674 6.872 1.00 70.25 478 ILE A N 1
ATOM 3771 C CA . ILE A 1 478 ? -18.131 1.781 5.925 1.00 70.25 478 ILE A CA 1
ATOM 3772 C C . ILE A 1 478 ? -16.816 2.550 5.861 1.00 70.25 478 ILE A C 1
ATOM 3774 O O . ILE A 1 478 ? -16.164 2.873 6.854 1.00 70.25 478 ILE A O 1
ATOM 3778 N N . VAL A 1 479 ? -16.437 2.865 4.633 1.00 62.66 479 VAL A N 1
ATOM 3779 C CA . VAL A 1 479 ? -15.244 3.620 4.287 1.00 62.66 479 VAL A CA 1
ATOM 3780 C C . VAL A 1 479 ? -15.668 5.015 3.831 1.00 62.66 479 VAL A C 1
ATOM 3782 O O . VAL A 1 479 ? -16.607 5.142 3.053 1.00 62.66 479 VAL A O 1
ATOM 3785 N N . GLY A 1 480 ? -15.018 6.079 4.311 1.00 56.81 480 GLY A N 1
ATOM 3786 C CA . GLY A 1 480 ? -15.457 7.443 3.988 1.00 56.81 480 GLY A CA 1
ATOM 3787 C C . GLY A 1 480 ? -14.634 8.560 4.626 1.00 56.81 480 GLY A C 1
ATOM 3788 O O . GLY A 1 480 ? -13.790 8.316 5.487 1.00 56.81 480 GLY A O 1
ATOM 3789 N N . ALA A 1 481 ? -14.869 9.790 4.159 1.00 44.97 481 ALA A N 1
ATOM 3790 C CA . ALA A 1 481 ? -14.215 11.027 4.615 1.00 44.97 481 ALA A CA 1
ATOM 3791 C C . ALA A 1 481 ? -14.679 11.464 6.016 1.00 44.97 481 ALA A C 1
ATOM 3793 O O . ALA A 1 481 ? -14.041 12.272 6.682 1.00 44.97 481 ALA A O 1
ATOM 3794 N N . GLU A 1 482 ? -15.817 10.926 6.437 1.00 53.00 482 GLU A N 1
ATOM 3795 C CA . GLU A 1 482 ? -16.637 11.403 7.543 1.00 53.00 482 GLU A CA 1
ATOM 3796 C C . GLU A 1 482 ? -16.367 10.715 8.880 1.00 53.00 482 GLU A C 1
ATOM 3798 O O . GLU A 1 482 ? -17.188 10.790 9.793 1.00 53.00 482 GLU A O 1
ATOM 3803 N N . MET A 1 483 ? -15.211 10.073 9.049 1.00 56.62 483 MET A N 1
ATOM 3804 C CA . MET A 1 483 ? -14.896 9.382 10.306 1.00 56.62 483 MET A CA 1
ATOM 3805 C C . MET A 1 483 ? -14.803 10.301 11.537 1.00 56.62 483 MET A C 1
ATOM 3807 O O . MET A 1 483 ? -14.679 9.798 12.644 1.00 56.62 483 MET A O 1
ATOM 3811 N N . ASN A 1 484 ? -14.923 11.620 11.354 1.00 47.88 484 ASN A N 1
ATOM 3812 C CA . ASN A 1 484 ? -15.056 12.604 12.428 1.00 47.88 484 ASN A CA 1
ATOM 3813 C C . ASN A 1 484 ? -16.508 13.059 12.716 1.00 47.88 484 ASN A C 1
ATOM 3815 O O . ASN A 1 484 ? -16.667 13.911 13.586 1.00 47.88 484 ASN A O 1
ATOM 3819 N N . ALA A 1 485 ? -17.552 12.581 12.009 1.00 43.59 485 ALA A N 1
ATOM 3820 C CA . ALA A 1 485 ? -18.919 13.104 12.213 1.00 43.59 485 ALA A CA 1
ATOM 3821 C C . ALA A 1 485 ? -20.128 12.224 11.809 1.00 43.59 485 ALA A C 1
ATOM 3823 O O . ALA A 1 485 ? -21.156 12.353 12.461 1.00 43.59 485 ALA A O 1
ATOM 3824 N N . ASN A 1 486 ? -20.061 11.355 10.787 1.00 52.41 486 ASN A N 1
ATOM 3825 C CA . ASN A 1 486 ? -21.284 10.722 10.228 1.00 52.41 486 ASN A CA 1
ATOM 3826 C C . ASN A 1 486 ? -21.239 9.187 10.132 1.00 52.41 486 ASN A C 1
ATOM 3828 O O . ASN A 1 486 ? -22.107 8.585 9.499 1.00 52.41 486 ASN A O 1
ATOM 3832 N N . VAL A 1 487 ? -20.254 8.515 10.743 1.00 67.38 487 VAL A N 1
ATOM 3833 C CA . VAL A 1 487 ? -20.436 7.076 10.983 1.00 67.38 487 VAL A CA 1
ATOM 3834 C C . VAL A 1 487 ? -21.543 6.965 12.023 1.00 67.38 487 VAL A C 1
ATOM 3836 O O . VAL A 1 487 ? -21.367 7.418 13.151 1.00 67.38 487 VAL A O 1
ATOM 3839 N N . ARG A 1 488 ? -22.699 6.442 11.610 1.00 76.69 488 ARG A N 1
ATOM 3840 C CA . ARG A 1 488 ? -23.909 6.459 12.426 1.00 76.69 488 ARG A CA 1
ATOM 3841 C C . ARG A 1 488 ? -23.713 5.575 13.661 1.00 76.69 488 ARG A C 1
ATOM 3843 O O . ARG A 1 488 ? -23.527 4.367 13.493 1.00 76.69 488 ARG A O 1
ATOM 3850 N N . PRO A 1 489 ? -23.712 6.142 14.878 1.00 82.81 489 PRO A N 1
ATOM 3851 C CA . PRO A 1 489 ? -23.649 5.331 16.078 1.00 82.81 489 PRO A CA 1
ATOM 3852 C C . PRO A 1 489 ? -24.992 4.621 16.280 1.00 82.81 489 PRO A C 1
ATOM 3854 O O . PRO A 1 489 ? -26.044 5.221 16.071 1.00 82.81 489 PRO A O 1
ATOM 3857 N N . ILE A 1 490 ? -24.957 3.361 16.711 1.00 85.25 490 ILE A N 1
ATOM 3858 C CA . ILE A 1 490 ? -26.166 2.630 17.140 1.00 85.25 490 ILE A CA 1
ATOM 3859 C C . ILE A 1 490 ? -26.693 3.126 18.495 1.00 85.25 490 ILE A C 1
ATOM 3861 O O . ILE A 1 490 ? -27.860 2.947 18.813 1.00 85.25 490 ILE A O 1
ATOM 3865 N N . ALA A 1 491 ? -25.825 3.743 19.301 1.00 81.69 491 ALA A N 1
ATOM 3866 C CA . ALA A 1 491 ? -26.157 4.302 20.603 1.00 81.69 491 ALA A CA 1
ATOM 3867 C C . ALA A 1 491 ? -25.305 5.547 20.867 1.00 81.69 491 ALA A C 1
ATOM 3869 O O . ALA A 1 491 ? -24.115 5.575 20.542 1.00 81.69 491 ALA A O 1
ATOM 3870 N N . ASN A 1 492 ? -25.896 6.569 21.487 1.00 71.31 492 ASN A N 1
ATOM 3871 C CA . ASN A 1 492 ? -25.189 7.812 21.812 1.00 71.31 492 ASN A CA 1
ATOM 3872 C C . ASN A 1 492 ? -24.229 7.652 22.999 1.00 71.31 492 ASN A C 1
ATOM 3874 O O . ASN A 1 492 ? -23.294 8.441 23.150 1.00 71.31 492 ASN A O 1
ATOM 3878 N N . THR A 1 493 ? -24.454 6.644 23.845 1.00 68.81 493 THR A N 1
ATOM 3879 C CA . THR A 1 493 ? -23.646 6.365 25.032 1.00 68.81 493 THR A CA 1
ATOM 3880 C C . THR A 1 493 ? -23.286 4.878 25.115 1.00 68.81 493 THR A C 1
ATOM 3882 O O . THR A 1 493 ? -23.905 4.042 24.464 1.00 68.81 493 THR A O 1
ATOM 3885 N N . ASN A 1 494 ? -22.235 4.543 25.872 1.00 77.00 494 ASN A N 1
ATOM 3886 C CA . ASN A 1 494 ? -21.805 3.172 26.208 1.00 77.00 494 ASN A CA 1
ATOM 3887 C C . ASN A 1 494 ? -21.355 2.245 25.060 1.00 77.00 494 ASN A C 1
ATOM 3889 O O . ASN A 1 494 ? -20.798 1.181 25.332 1.00 77.00 494 ASN A O 1
ATOM 3893 N N . VAL A 1 495 ? -21.501 2.654 23.797 1.00 83.88 495 VAL A N 1
ATOM 3894 C CA . VAL A 1 495 ? -20.982 1.924 22.634 1.00 83.88 495 VAL A CA 1
ATOM 3895 C C . VAL A 1 495 ? -19.812 2.676 22.008 1.00 83.88 495 VAL A C 1
ATOM 3897 O O . VAL A 1 495 ? -19.927 3.811 21.546 1.00 83.88 495 VAL A O 1
ATOM 3900 N N . ALA A 1 496 ? -18.654 2.025 21.964 1.00 82.38 496 ALA A N 1
ATOM 3901 C CA . ALA A 1 496 ? -17.454 2.561 21.342 1.00 82.38 496 ALA A CA 1
ATOM 3902 C C . ALA A 1 496 ? -17.461 2.324 19.826 1.00 82.38 496 ALA A C 1
ATOM 3904 O O . ALA A 1 496 ? -17.315 1.195 19.363 1.00 82.38 496 ALA A O 1
ATOM 3905 N N . LEU A 1 497 ? -17.560 3.397 19.046 1.00 80.94 497 LEU A N 1
ATOM 3906 C CA . LEU A 1 497 ? -17.508 3.326 17.590 1.00 80.94 497 LEU A CA 1
ATOM 3907 C C . LEU A 1 497 ? -16.070 3.181 17.070 1.00 80.94 497 LEU A C 1
ATOM 3909 O O . LEU A 1 497 ? -15.206 4.007 17.363 1.00 80.94 497 LEU A O 1
ATOM 3913 N N . LEU A 1 498 ? -15.830 2.145 16.269 1.00 80.62 498 LEU A N 1
ATOM 3914 C CA . LEU A 1 498 ? -14.572 1.825 15.604 1.00 80.62 498 LEU A CA 1
ATOM 3915 C C . LEU A 1 498 ? -14.810 1.777 14.100 1.00 80.62 498 LEU A C 1
ATOM 3917 O O . LEU A 1 498 ? -15.602 0.986 13.592 1.00 80.62 498 LEU A O 1
ATOM 3921 N N . ALA A 1 499 ? -14.083 2.596 13.361 1.00 76.88 499 ALA A N 1
ATOM 3922 C CA . ALA A 1 499 ? -14.307 2.739 11.938 1.00 76.88 499 ALA A CA 1
ATOM 3923 C C . ALA A 1 499 ? -13.152 2.072 11.164 1.00 76.88 499 ALA A C 1
ATOM 3925 O O . ALA A 1 499 ? -11.980 2.467 11.251 1.00 76.88 499 ALA A O 1
ATOM 3926 N N . VAL A 1 500 ? -13.463 0.971 10.472 1.00 75.75 500 VAL A N 1
ATOM 3927 C CA . VAL A 1 500 ? -12.476 -0.033 10.048 1.00 75.75 500 VAL A CA 1
ATOM 3928 C C . VAL A 1 500 ? -12.592 -0.282 8.552 1.00 75.75 500 VAL A C 1
ATOM 3930 O O . VAL A 1 500 ? -13.495 -0.961 8.080 1.00 75.75 500 VAL A O 1
ATOM 3933 N N . SER A 1 501 ? -11.621 0.216 7.780 1.00 73.81 501 SER A N 1
ATOM 3934 C CA . SER A 1 501 ? -11.515 -0.117 6.351 1.00 73.81 501 SER A CA 1
ATOM 3935 C C . SER A 1 501 ? -10.642 -1.345 6.083 1.00 73.81 501 SER A C 1
ATOM 3937 O O . SER A 1 501 ? -10.658 -1.905 4.985 1.00 73.81 501 SER A O 1
ATOM 3939 N N . ASN A 1 502 ? -9.840 -1.752 7.059 1.00 76.38 502 ASN A N 1
ATOM 3940 C CA . ASN A 1 502 ? -8.943 -2.892 6.988 1.00 76.38 502 ASN A CA 1
ATOM 3941 C C . ASN A 1 502 ? -8.932 -3.544 8.371 1.00 76.38 502 ASN A C 1
ATOM 3943 O O . ASN A 1 502 ? -8.542 -2.861 9.307 1.00 76.38 502 ASN A O 1
ATOM 3947 N N . PRO A 1 503 ? -9.294 -4.825 8.533 1.00 74.44 503 PRO A N 1
ATOM 3948 C CA . PRO A 1 503 ? -9.353 -5.446 9.860 1.00 74.44 503 PRO A CA 1
ATOM 3949 C C . PRO A 1 503 ? -8.035 -5.402 10.648 1.00 74.44 503 PRO A C 1
ATOM 3951 O O . PRO A 1 503 ? -8.053 -5.343 11.873 1.00 74.44 503 PRO A O 1
ATOM 3954 N N . ALA A 1 504 ? -6.886 -5.274 9.973 1.00 73.25 504 ALA A N 1
ATOM 3955 C CA . ALA A 1 504 ? -5.606 -5.007 10.636 1.00 73.25 504 ALA A CA 1
ATOM 3956 C C . ALA A 1 504 ? -5.567 -3.670 11.417 1.00 73.25 504 ALA A C 1
ATOM 3958 O O . ALA A 1 504 ? -4.677 -3.467 12.239 1.00 73.25 504 ALA A O 1
ATOM 3959 N N . SER A 1 505 ? -6.503 -2.746 11.167 1.00 75.44 505 SER A N 1
ATOM 3960 C CA . SER A 1 505 ? -6.627 -1.470 11.878 1.00 75.44 505 SER A CA 1
ATOM 3961 C C . SER A 1 505 ? -7.414 -1.579 13.180 1.00 75.44 505 SER A C 1
ATOM 3963 O O . SER A 1 505 ? -7.422 -0.608 13.932 1.00 75.44 505 SER A O 1
ATOM 3965 N N . ILE A 1 506 ? -8.075 -2.712 13.459 1.00 76.19 506 ILE A N 1
ATOM 3966 C CA . ILE A 1 506 ? -8.853 -2.904 14.694 1.00 76.19 506 ILE A CA 1
ATOM 3967 C C . ILE A 1 506 ? -7.941 -2.739 15.904 1.00 76.19 506 ILE A C 1
ATOM 3969 O O . ILE A 1 506 ? -8.264 -1.976 16.803 1.00 76.19 506 ILE A O 1
ATOM 3973 N N . ALA A 1 507 ? -6.756 -3.356 15.885 1.00 74.62 507 ALA A N 1
ATOM 3974 C CA . ALA A 1 507 ? -5.771 -3.199 16.951 1.00 74.62 507 ALA A CA 1
ATOM 3975 C C . ALA A 1 507 ? -5.417 -1.722 17.197 1.00 74.62 507 ALA A C 1
ATOM 3977 O O . ALA A 1 507 ? -5.372 -1.272 18.338 1.00 74.62 507 ALA A O 1
ATOM 3978 N N . THR A 1 508 ? -5.217 -0.941 16.131 1.00 74.25 508 THR A N 1
ATOM 3979 C CA . THR A 1 508 ? -4.904 0.491 16.235 1.00 74.25 508 THR A CA 1
ATOM 3980 C C . THR A 1 508 ? -6.090 1.296 16.765 1.00 74.25 508 THR A C 1
ATOM 3982 O O . THR A 1 508 ? -5.901 2.122 17.654 1.00 74.25 508 THR A O 1
ATOM 3985 N N . GLN A 1 509 ? -7.301 1.019 16.287 1.00 76.81 509 GLN A N 1
ATOM 3986 C CA . GLN A 1 509 ? -8.550 1.642 16.735 1.00 76.81 509 GLN A CA 1
ATOM 3987 C C . GLN A 1 509 ? -8.858 1.323 18.210 1.00 76.81 509 GLN A C 1
ATOM 3989 O O . GLN A 1 509 ? -9.145 2.217 18.999 1.00 76.81 509 GLN A O 1
ATOM 3994 N N . MET A 1 510 ? -8.674 0.074 18.635 1.00 73.12 510 MET A N 1
ATOM 3995 C CA . MET A 1 510 ? -8.782 -0.329 20.039 1.00 73.12 510 MET A CA 1
ATOM 3996 C C . MET A 1 510 ? -7.675 0.293 20.893 1.00 73.12 510 MET A C 1
ATOM 3998 O O . MET A 1 510 ? -7.929 0.753 22.001 1.00 73.12 510 MET A O 1
ATOM 4002 N N . SER A 1 511 ? -6.447 0.395 20.374 1.00 67.50 511 SER A N 1
ATOM 4003 C CA . SER A 1 511 ? -5.373 1.109 21.071 1.00 67.50 511 SER A CA 1
ATOM 4004 C C . SER A 1 511 ? -5.668 2.605 21.214 1.00 67.50 511 SER A C 1
ATOM 4006 O O . SER A 1 511 ? -5.207 3.220 22.169 1.00 67.50 511 SER A O 1
ATOM 4008 N N . ALA A 1 512 ? -6.473 3.193 20.321 1.00 67.44 512 ALA A N 1
ATOM 4009 C CA . ALA A 1 512 ? -6.934 4.567 20.477 1.00 67.44 512 ALA A CA 1
ATOM 4010 C C . ALA A 1 512 ? -7.813 4.720 21.726 1.00 67.44 512 ALA A C 1
ATOM 4012 O O . ALA A 1 512 ? -7.763 5.757 22.373 1.00 67.44 512 ALA A O 1
ATOM 4013 N N . LYS A 1 513 ? -8.527 3.671 22.153 1.00 64.19 513 LYS A N 1
ATOM 4014 C CA . LYS A 1 513 ? -9.217 3.662 23.452 1.00 64.19 513 LYS A CA 1
ATOM 4015 C C . LYS A 1 513 ? -8.257 3.630 24.640 1.00 64.19 513 LYS A C 1
ATOM 4017 O O . LYS A 1 513 ? -8.557 4.222 25.668 1.00 64.19 513 LYS A O 1
ATOM 4022 N N . MET A 1 514 ? -7.041 3.099 24.489 1.00 62.06 514 MET A N 1
ATOM 4023 C CA . MET A 1 514 ? -5.990 3.281 25.506 1.00 62.06 514 MET A CA 1
ATOM 4024 C C . MET A 1 514 ? -5.526 4.741 25.614 1.00 62.06 514 MET A C 1
ATOM 4026 O O . MET A 1 514 ? -5.071 5.142 26.683 1.00 62.06 514 MET A O 1
ATOM 4030 N N . LEU A 1 515 ? -5.695 5.571 24.570 1.00 68.56 515 LEU A N 1
ATOM 4031 C CA . LEU A 1 515 ? -5.485 7.024 24.691 1.00 68.56 515 LEU A CA 1
ATOM 4032 C C . LEU A 1 515 ? -6.483 7.657 25.654 1.00 68.56 515 LEU A C 1
ATOM 4034 O O . LEU A 1 515 ? -6.179 8.700 26.236 1.00 68.56 515 LEU A O 1
ATOM 4038 N N . GLU A 1 516 ? -7.670 7.060 25.807 1.00 65.31 516 GLU A N 1
ATOM 4039 C CA . GLU A 1 516 ? -8.671 7.552 26.743 1.00 65.31 516 GLU A CA 1
ATOM 4040 C C . GLU A 1 516 ? -8.220 7.388 28.194 1.00 65.31 516 GLU A C 1
ATOM 4042 O O . GLU A 1 516 ? -8.510 8.281 28.993 1.00 65.31 516 GLU A O 1
ATOM 4047 N N . VAL A 1 517 ? -7.425 6.345 28.462 1.00 64.12 517 VAL A N 1
ATOM 4048 C CA . VAL A 1 517 ? -6.885 5.959 29.773 1.00 64.12 517 VAL A CA 1
ATOM 4049 C C . VAL A 1 517 ? -5.527 6.617 30.061 1.00 64.12 517 VAL A C 1
ATOM 4051 O O . VAL A 1 517 ? -5.397 7.327 31.053 1.00 64.12 517 VAL A O 1
ATOM 4054 N N . ASP A 1 518 ? -4.521 6.427 29.196 1.00 72.00 518 ASP A N 1
ATOM 4055 C CA . ASP A 1 518 ? -3.166 6.977 29.372 1.00 72.00 518 ASP A CA 1
ATOM 4056 C C . ASP A 1 518 ? -2.505 7.326 28.023 1.00 72.00 518 ASP A C 1
ATOM 4058 O O . ASP A 1 518 ? -1.753 6.558 27.410 1.00 72.00 518 ASP A O 1
ATOM 4062 N N . THR A 1 519 ? -2.768 8.552 27.564 1.00 79.75 519 THR A N 1
ATOM 4063 C CA . THR A 1 519 ? -2.191 9.111 26.331 1.00 79.75 519 THR A CA 1
ATOM 4064 C C . THR A 1 519 ? -0.656 9.147 26.362 1.00 79.75 519 THR A C 1
ATOM 4066 O O . THR A 1 519 ? -0.013 8.944 25.328 1.00 79.75 519 THR A O 1
ATOM 4069 N N . LYS A 1 520 ? -0.042 9.402 27.528 1.00 81.75 520 LYS A N 1
ATOM 4070 C CA . LYS A 1 520 ? 1.415 9.562 27.655 1.00 81.75 520 LYS A CA 1
ATOM 4071 C C . LYS A 1 520 ? 2.113 8.222 27.452 1.00 81.75 520 LYS A C 1
ATOM 4073 O O . LYS A 1 520 ? 3.066 8.138 26.674 1.00 81.75 520 LYS A O 1
ATOM 4078 N N . GLN A 1 521 ? 1.624 7.175 28.112 1.00 77.50 521 GLN A N 1
ATOM 4079 C CA . GLN A 1 521 ? 2.192 5.838 27.983 1.00 77.50 521 GLN A CA 1
ATOM 4080 C C . GLN A 1 521 ? 2.004 5.276 26.572 1.00 77.50 521 GLN A C 1
ATOM 4082 O O . GLN A 1 521 ? 2.928 4.667 26.025 1.00 77.50 521 GLN A O 1
ATOM 4087 N N . TRP A 1 522 ? 0.854 5.531 25.942 1.00 83.81 522 TRP A N 1
ATOM 4088 C CA . TRP A 1 522 ? 0.637 5.140 24.550 1.00 83.81 522 TRP A CA 1
ATOM 4089 C C . TRP A 1 522 ? 1.677 5.779 23.619 1.00 83.81 522 TRP A C 1
ATOM 4091 O O . TRP A 1 522 ? 2.328 5.070 22.851 1.00 83.81 522 TRP A O 1
ATOM 4101 N N . LEU A 1 523 ? 1.907 7.093 23.732 1.00 84.62 523 LEU A N 1
ATOM 4102 C CA . LEU A 1 523 ? 2.904 7.810 22.926 1.00 84.62 523 LEU A CA 1
ATOM 4103 C C . LEU A 1 523 ? 4.325 7.278 23.143 1.00 84.62 523 LEU A C 1
ATOM 4105 O O . LEU A 1 523 ? 5.054 7.075 22.171 1.00 84.62 523 LEU A O 1
ATOM 4109 N N . LEU A 1 524 ? 4.705 6.999 24.394 1.00 83.00 524 LEU A N 1
ATOM 4110 C CA . LEU A 1 524 ? 5.998 6.387 24.724 1.00 83.00 524 LEU A CA 1
ATOM 4111 C C . LEU A 1 524 ? 6.188 5.052 24.005 1.00 83.00 524 LEU A C 1
ATOM 4113 O O . LEU A 1 524 ? 7.252 4.805 23.434 1.00 83.00 524 LEU A O 1
ATOM 4117 N N . ASN A 1 525 ? 5.160 4.203 24.009 1.00 82.50 525 ASN A N 1
ATOM 4118 C CA . ASN A 1 525 ? 5.211 2.908 23.338 1.00 82.50 525 ASN A CA 1
ATOM 4119 C C . ASN A 1 525 ? 5.390 3.079 21.823 1.00 82.50 525 ASN A C 1
ATOM 4121 O O . ASN A 1 525 ? 6.219 2.389 21.231 1.00 82.50 525 ASN A O 1
ATOM 4125 N N . GLN A 1 526 ? 4.696 4.039 21.201 1.00 85.44 526 GLN A N 1
ATOM 4126 C CA . GLN A 1 526 ? 4.842 4.284 19.763 1.00 85.44 526 GLN A CA 1
ATOM 4127 C C . GLN A 1 526 ? 6.226 4.812 19.380 1.00 85.44 526 GLN A C 1
ATOM 4129 O O . GLN A 1 526 ? 6.809 4.356 18.395 1.00 85.44 526 GLN A O 1
ATOM 4134 N N . VAL A 1 527 ? 6.789 5.734 20.164 1.00 85.25 527 VAL A N 1
ATOM 4135 C CA . VAL A 1 527 ? 8.147 6.245 19.919 1.00 85.25 527 VAL A CA 1
ATOM 4136 C C . VAL A 1 527 ? 9.174 5.121 20.061 1.00 85.25 527 VAL A C 1
ATOM 4138 O O . VAL A 1 527 ? 10.006 4.956 19.171 1.00 85.25 527 VAL A O 1
ATOM 4141 N N . LYS A 1 528 ? 9.067 4.281 21.099 1.00 85.38 528 LYS A N 1
ATOM 4142 C CA . LYS A 1 528 ? 9.953 3.117 21.285 1.00 85.38 528 LYS A CA 1
ATOM 4143 C C . LYS A 1 528 ? 9.880 2.133 20.114 1.00 85.38 528 LYS A C 1
ATOM 4145 O O . LYS A 1 528 ? 10.914 1.636 19.672 1.00 85.38 528 LYS A O 1
ATOM 4150 N N . LEU A 1 529 ? 8.684 1.877 19.576 1.00 84.06 529 LEU A N 1
ATOM 4151 C CA . LEU A 1 529 ? 8.515 1.035 18.385 1.00 84.06 529 LEU A CA 1
ATOM 4152 C C . LEU A 1 529 ? 9.229 1.632 17.162 1.00 84.06 529 LEU A C 1
ATOM 4154 O O . LEU A 1 529 ? 9.916 0.916 16.434 1.00 84.06 529 LEU A O 1
ATOM 4158 N N . ILE A 1 530 ? 9.131 2.949 16.960 1.00 86.44 530 ILE A N 1
ATOM 4159 C CA . ILE A 1 530 ? 9.840 3.649 15.879 1.00 86.44 530 ILE A CA 1
ATOM 4160 C C . ILE A 1 530 ? 11.358 3.605 16.085 1.00 86.44 530 ILE A C 1
ATOM 4162 O O . ILE A 1 530 ? 12.105 3.424 15.124 1.00 86.44 530 ILE A O 1
ATOM 4166 N N . GLU A 1 531 ? 11.840 3.757 17.315 1.00 83.12 531 GLU A N 1
ATOM 4167 C CA . GLU A 1 531 ? 13.269 3.677 17.623 1.00 83.12 531 GLU A CA 1
ATOM 4168 C C . GLU A 1 531 ? 13.840 2.283 17.345 1.00 83.12 531 GLU A C 1
ATOM 4170 O O . GLU A 1 531 ? 14.935 2.178 16.776 1.00 83.12 531 GLU A O 1
ATOM 4175 N N . ALA A 1 532 ? 13.087 1.240 17.704 1.00 83.50 532 ALA A N 1
ATOM 4176 C CA . ALA A 1 532 ? 13.445 -0.163 17.510 1.00 83.50 532 ALA A CA 1
ATOM 4177 C C . ALA A 1 532 ? 13.376 -0.618 16.040 1.00 83.50 532 ALA A C 1
ATOM 4179 O O . ALA A 1 532 ? 13.904 -1.677 15.694 1.00 83.50 532 ALA A O 1
ATOM 4180 N N . ASN A 1 533 ? 12.757 0.167 15.151 1.00 77.62 533 ASN A N 1
ATOM 4181 C CA . ASN A 1 533 ? 12.677 -0.164 13.733 1.00 77.62 533 ASN A CA 1
ATOM 4182 C C . ASN A 1 533 ? 14.075 -0.221 13.092 1.00 77.62 533 ASN A C 1
ATOM 4184 O O . ASN A 1 533 ? 14.739 0.795 12.880 1.00 77.62 533 ASN A O 1
ATOM 4188 N N . ASN A 1 534 ? 14.480 -1.421 12.668 1.00 66.38 534 ASN A N 1
ATOM 4189 C CA . ASN A 1 534 ? 15.745 -1.695 11.971 1.00 66.38 534 ASN A CA 1
ATOM 4190 C C . ASN A 1 534 ? 15.751 -1.246 10.494 1.00 66.38 534 ASN A C 1
ATOM 4192 O O . ASN A 1 534 ? 16.405 -1.858 9.641 1.00 66.38 534 ASN A O 1
ATOM 4196 N N . VAL A 1 535 ? 15.003 -0.195 10.146 1.00 63.62 535 VAL A N 1
ATOM 4197 C CA . VAL A 1 535 ? 14.863 0.250 8.757 1.00 63.62 535 VAL A CA 1
ATOM 4198 C C . VAL A 1 535 ? 16.012 1.195 8.410 1.00 63.62 535 VAL A C 1
ATOM 4200 O O . VAL A 1 535 ? 16.118 2.306 8.923 1.00 63.62 535 VAL A O 1
ATOM 4203 N N . SER A 1 536 ? 16.907 0.747 7.531 1.00 57.00 536 SER A N 1
ATOM 4204 C CA . SER A 1 536 ? 18.055 1.534 7.076 1.00 57.00 536 SER A CA 1
ATOM 4205 C C . SER A 1 536 ? 17.710 2.380 5.843 1.00 57.00 536 SER A C 1
ATOM 4207 O O . SER A 1 536 ? 17.013 1.925 4.936 1.00 57.00 536 SER A O 1
ATOM 4209 N N . ARG A 1 537 ? 18.256 3.612 5.774 1.00 54.00 537 ARG A N 1
ATOM 4210 C CA . ARG A 1 537 ? 18.139 4.549 4.622 1.00 54.00 537 ARG A CA 1
ATOM 4211 C C . ARG A 1 537 ? 18.569 3.931 3.285 1.00 54.00 537 ARG A C 1
ATOM 4213 O O . ARG A 1 537 ? 18.204 4.409 2.215 1.00 54.00 537 ARG A O 1
ATOM 4220 N N . ILE A 1 538 ? 19.383 2.891 3.363 1.00 48.31 538 ILE A N 1
ATOM 4221 C CA . ILE A 1 538 ? 19.828 2.050 2.269 1.00 48.31 538 ILE A CA 1
ATOM 4222 C C . ILE A 1 538 ? 19.439 0.649 2.724 1.00 48.31 538 ILE A C 1
ATOM 4224 O O . ILE A 1 538 ? 20.035 0.206 3.699 1.00 48.31 538 ILE A O 1
ATOM 4228 N N . ARG A 1 539 ? 18.451 -0.013 2.095 1.00 44.00 539 ARG A N 1
ATOM 4229 C CA . ARG A 1 539 ? 18.020 -1.376 2.470 1.00 44.00 539 ARG A CA 1
ATOM 4230 C C . ARG A 1 539 ? 19.237 -2.318 2.439 1.00 44.00 539 ARG A C 1
ATOM 4232 O O . ARG A 1 539 ? 19.546 -2.889 1.403 1.00 44.00 539 ARG A O 1
ATOM 4239 N N . LYS A 1 540 ? 19.954 -2.463 3.556 1.00 34.69 540 LYS A N 1
ATOM 4240 C CA . LYS A 1 540 ? 21.014 -3.473 3.737 1.00 34.69 540 LYS A CA 1
ATOM 4241 C C . LYS A 1 540 ? 20.430 -4.809 4.215 1.00 34.69 540 LYS A C 1
ATOM 4243 O O . LYS A 1 540 ? 21.070 -5.844 4.090 1.00 34.69 540 LYS A O 1
ATOM 4248 N N . ASN A 1 541 ? 19.194 -4.797 4.713 1.00 30.27 541 ASN A N 1
ATOM 4249 C CA . ASN A 1 541 ? 18.616 -5.896 5.483 1.00 30.27 541 ASN A CA 1
ATOM 4250 C C . ASN A 1 541 ? 17.744 -6.822 4.623 1.00 30.27 541 ASN A C 1
ATOM 4252 O O . ASN A 1 541 ? 16.539 -6.898 4.827 1.00 30.27 541 ASN A O 1
ATOM 4256 N N . TYR A 1 542 ? 18.364 -7.511 3.662 1.00 33.91 542 TYR A N 1
ATOM 4257 C CA . TYR A 1 542 ? 17.811 -8.734 3.051 1.00 33.91 542 TYR A CA 1
ATOM 4258 C C . TYR A 1 542 ? 18.865 -9.849 2.894 1.00 33.91 542 TYR A C 1
ATOM 4260 O O . TYR A 1 542 ? 18.649 -10.800 2.154 1.00 33.91 542 TYR A O 1
ATOM 4268 N N . VAL A 1 543 ? 19.987 -9.776 3.624 1.00 26.47 543 VAL A N 1
ATOM 4269 C CA . VAL A 1 543 ? 20.936 -10.896 3.770 1.00 26.47 543 VAL A CA 1
ATOM 4270 C C . VAL A 1 543 ? 20.795 -11.478 5.175 1.00 26.47 543 VAL A C 1
ATOM 4272 O O . VAL A 1 543 ? 21.633 -11.256 6.038 1.00 26.47 543 VAL A O 1
ATOM 4275 N N . LYS A 1 544 ? 19.663 -12.137 5.416 1.00 26.97 544 LYS A N 1
ATOM 4276 C CA . LYS A 1 544 ? 19.508 -13.260 6.352 1.00 26.97 544 LYS A CA 1
ATOM 4277 C C . LYS A 1 544 ? 18.302 -14.064 5.862 1.00 26.97 544 LYS A C 1
ATOM 4279 O O . LYS A 1 544 ? 17.167 -13.771 6.233 1.00 26.97 544 LYS A O 1
ATOM 4284 N N . ALA A 1 545 ? 18.582 -14.987 4.952 1.00 25.98 545 ALA A N 1
ATOM 4285 C CA . ALA A 1 545 ? 17.899 -16.265 4.828 1.00 25.98 545 ALA A CA 1
ATOM 4286 C C . ALA A 1 545 ? 18.977 -17.319 5.077 1.00 25.98 545 ALA A C 1
ATOM 4288 O O . ALA A 1 545 ? 20.090 -17.110 4.532 1.00 25.98 545 ALA A O 1
#

Sequence (545 aa):
MEQLVLTAKQLSVIKKSLIDGISIASGARGGATYYHSKEEQDVAIKNAISSLYSTSKELPLILANQNGVTGKFIQEAILNEFKNTANGGACYIVNPIDWIDNGISDKALLGALYNLDKNLGISYVLRLFILLRKNKINNERARKIVLGYILGNPNLEFYSVKYRKKIRNILKHVYGEKKTSILLSIAEKYIRSGGVYSNEKEVKISNTFLKKYSPILNSEKLYKIFLFIFGKGDKSFYSKSEFPIISEFYVATQDITSVTKVPEEVLVGLVSNKKHPQYAGMWSTKLLRKSTLALIRKNNEVTSVNQQVRQTKKNEKLGVVKEVNLEAATDFMALYKTGYENGFDAKLINAIDKLAESNKITGFAYNNIGIIVDRSNSMFGNKVESKNTPRAIADFTVKVLEKSSKTQVVVNTEGEATDIATAFVSLLKNESEQNKYDAIFIITDGYENQYEGLAGEVIETYINETQRSLPIFQISPIVGAEMNANVRPIANTNVALLAVSNPASIATQMSAKMLEVDTKQWLLNQVKLIEANNVSRIRKNYVKA

Radius of gyration: 26.27 Å; Cα contacts (8 Å, |Δi|>4): 857; chains: 1; bounding box: 76×50×73 Å